Protein 3RZE (pdb70)

CATH classification: 1.20.1070.10 (+1 more: 1.10.530.40)

Solvent-accessible surface area: 23846 Å² total; per-residue (Å²): 208,112,102,62,95,70,10,25,71,45,10,116,73,0,49,33,53,0,99,43,0,26,144,1,8,142,68,62,207,151,1,106,65,32,1,13,40,13,0,15,7,1,0,46,0,4,35,54,7,0,56,45,0,0,48,41,9,25,74,32,86,118,91,76,164,67,78,16,33,157,113,91,5,46,120,4,6,1,16,24,35,2,2,28,7,2,3,4,30,2,0,33,35,1,0,62,4,24,52,28,20,22,115,72,112,124,55,174,86,138,66,79,35,154,97,112,1,46,60,55,37,137,36,16,52,147,97,0,97,82,18,40,114,40,4,98,34,156,134,199,206,132,151,60,40,15,16,0,61,19,50,104,51,63,151,40,35,60,100,23,10,90,93,21,4,56,87,7,9,121,78,0,91,157,44,46,66,82,1,111,154,51,12,155,106,91,16,64,40,7,39,0,0,94,85,22,56,30,37,106,69,142,20,91,124,53,132,141,28,109,14,24,0,1,5,37,33,83,5,87,202,14,121,57,74,112,34,0,49,72,56,0,35,183,38,20,64,100,123,6,95,2,67,4,66,78,102,34,1,49,96,4,5,74,77,40,22,83,46,10,34,134,18,0,65,192,34,96,96,0,94,62,3,26,72,41,1,56,84,22,26,69,4,0,0,9,1,4,10,47,56,62,25,46,118,34,0,10,56,35,62,85,4,9,111,36,3,67,89,111,101,49,94,91,0,9,84,44,2,38,156,21,185,19,58,111,124,51,53,91,29,0,101,66,1,12,42,0,0,108,52,17,55,43,69,32,9,23,144,109,44,218,46,37,94,27,9,97,7,0,15,67,0,9,59,11,4,36,132,3,24,68,36,28,34,80,21,33,127,61,46,32,203,64,87,85,74,68,100,70,144,59,28,44,106,18,32,1,46,3,8,38,1,1,13,66,0,1,98,11,0,27,107,4,45,97,60,0,83,156,19,17,118,63,68,134,157,192

GO terms:
  GO:0004969 histamine receptor activity (F, IDA)
  GO:0005886 plasma membrane (C, IDA)
  GO:0071420 cellular response to histamine (P, IDA)
  GO:0007186 G protein-coupled receptor signaling pathway (P, IDA)
  GO:0005886 plasma membrane (C, EXP)
  GO:0004969 histamine receptor activity (F, TAS)
  GO:0005886 plasma membrane (C, TAS)
  GO:0005515 protein binding (F, IPI)

Secondary structure (P-SEA, 3-state):
ccccaaaaaaaaaaacaaaaaaaaaaaccccccccaaaaaaaaaaaaaaaccaaaaaaaaaacccccccaaaaaaaaaaaaaaaaaaaaaaaaaaaaaaaaaaccccccccccaaaaaaaaaaaaaaaaccccccccccccccccccccccccaaaaaaaaaaacaaaaaaaaaaaaaaaaaacccccaaaaaaacccccccbbbcccbbbbccccccccccccaaaaaaaaaaaacccccccccaaaaaaaaaaaaaaaaaaaaaccccaaaaaaccaaaaaaaaaaaacccccccccccaaaaaaaacaaaaaaaaaaaccccccccaaaaaaaaaaacccccccccaaaaaaaaaaaaaaaaaaaaccaaaaaaaaaccccccccccaaaaaaaaaaaaaaaaaaaaaaaccaaaaaaaaaaaac

Structure (mmCIF, N/CA/C/O backbone):
data_3RZE
#
_entry.id   3RZE
#
_cell.length_a   88.144
_cell.length_b   88.144
_cell.length_c   331.654
_cell.angle_alpha   90.00
_cell.angle_beta   90.00
_cell.angle_gamma   90.00
#
_symmetry.space_group_name_H-M   'I 4 2 2'
#
loop_
_entity.id
_entity.type
_entity.pdbx_description
1 polymer 'Histamine H1 receptor, Lysozyme chimera'
2 non-polymer (3E)-3-(dibenzo[b,e]oxepin-11(6H)-ylidene)-N,N-dimethylpropan-1-amine
3 non-polymer (3Z)-3-(dibenzo[b,e]oxepin-11(6H)-ylidene)-N,N-dimethylpropan-1-amine
4 non-polymer 'PHOSPHATE ION'
5 non-polymer '(2R)-2,3-dihydroxypropyl (9Z)-octadec-9-enoate'
6 water water
#
loop_
_atom_site.group_PDB
_atom_site.id
_atom_site.type_symbol
_atom_site.label_atom_id
_atom_site.label_alt_id
_atom_site.label_comp_id
_atom_site.label_asym_id
_atom_site.label_entity_id
_atom_site.label_seq_id
_atom_site.pdbx_PDB_ins_code
_atom_site.Cartn_x
_atom_site.Cartn_y
_atom_site.Cartn_z
_atom_site.occupancy
_atom_site.B_iso_or_equiv
_atom_site.auth_seq_id
_atom_site.auth_comp_id
_atom_site.auth_asym_id
_atom_site.auth_atom_id
_atom_site.pdbx_PDB_model_num
ATOM 1 N N . MET A 1 9 ? 11.579 13.109 10.857 1.00 164.07 28 MET A N 1
ATOM 2 C CA . MET A 1 9 ? 10.243 12.524 10.957 1.00 166.06 28 MET A CA 1
ATOM 3 C C . MET A 1 9 ? 9.813 12.069 12.377 1.00 169.83 28 MET A C 1
ATOM 4 O O . MET A 1 9 ? 8.675 12.379 12.739 1.00 169.06 28 MET A O 1
ATOM 9 N N . PRO A 1 10 ? 10.637 11.357 13.207 1.00 166.77 29 PRO A N 1
ATOM 10 C CA . PRO A 1 10 ? 10.152 10.982 14.554 1.00 166.12 29 PRO A CA 1
ATOM 11 C C . PRO A 1 10 ? 10.140 12.135 15.573 1.00 166.31 29 PRO A C 1
ATOM 12 O O . PRO A 1 10 ? 9.493 12.012 16.618 1.00 165.51 29 PRO A O 1
ATOM 16 N N . LEU A 1 11 ? 10.838 13.258 15.255 1.00 160.14 30 LEU A N 1
ATOM 17 C CA . LEU A 1 11 ? 10.970 14.469 16.081 1.00 155.69 30 LEU A CA 1
ATOM 18 C C . LEU A 1 11 ? 9.813 15.479 15.910 1.00 158.03 30 LEU A C 1
ATOM 19 O O . LEU A 1 11 ? 9.953 16.653 16.263 1.00 153.82 30 LEU A O 1
ATOM 24 N N . VAL A 1 12 ? 8.668 15.010 15.391 1.00 158.07 31 VAL A N 1
ATOM 25 C CA . VAL A 1 12 ? 7.459 15.813 15.195 1.00 157.79 31 VAL A CA 1
ATOM 26 C C . VAL A 1 12 ? 6.764 15.974 16.560 1.00 160.95 31 VAL A C 1
ATOM 27 O O . VAL A 1 12 ? 6.453 17.099 16.964 1.00 157.64 31 VAL A O 1
ATOM 31 N N . VAL A 1 13 ? 6.555 14.840 17.269 1.00 160.18 32 VAL A N 1
ATOM 32 C CA . VAL A 1 13 ? 5.896 14.762 18.582 1.00 159.49 32 VAL A CA 1
ATOM 33 C C . VAL A 1 13 ? 6.879 14.913 19.769 1.00 160.96 32 VAL A C 1
ATOM 34 O O . VAL A 1 13 ? 6.440 15.210 20.886 1.00 159.30 32 VAL A O 1
ATOM 38 N N . VAL A 1 14 ? 8.200 14.717 19.523 1.00 156.78 33 VAL A N 1
ATOM 39 C CA . VAL A 1 14 ? 9.273 14.844 20.524 1.00 154.03 33 VAL A CA 1
ATOM 40 C C . VAL A 1 14 ? 9.320 16.285 21.055 1.00 153.23 33 VAL A C 1
ATOM 41 O O . VAL A 1 14 ? 9.333 16.486 22.270 1.00 150.88 33 VAL A O 1
ATOM 45 N N . LEU A 1 15 ? 9.287 17.273 20.144 1.00 148.41 34 LEU A N 1
ATOM 46 C CA . LEU A 1 15 ? 9.276 18.695 20.487 1.00 144.95 34 LEU A CA 1
ATOM 47 C C . LEU A 1 15 ? 7.892 19.116 21.004 1.00 148.36 34 LEU A C 1
ATOM 48 O O . LEU A 1 15 ? 7.800 20.068 21.781 1.00 145.59 34 LEU A O 1
ATOM 53 N N . SER A 1 16 ? 6.822 18.403 20.576 1.00 147.44 35 SER A N 1
ATOM 54 C CA . SER A 1 16 ? 5.433 18.657 20.984 1.00 147.53 35 SER A CA 1
ATOM 55 C C . SER A 1 16 ? 5.159 18.241 22.434 1.00 150.49 35 SER A C 1
ATOM 56 O O . SER A 1 16 ? 4.441 18.957 23.130 1.00 149.03 35 SER A O 1
ATOM 59 N N . THR A 1 17 ? 5.722 17.093 22.887 1.00 147.61 36 THR A N 1
ATOM 60 C CA . THR A 1 17 ? 5.580 16.593 24.266 1.00 147.01 36 THR A CA 1
ATOM 61 C C . THR A 1 17 ? 6.299 17.529 25.249 1.00 146.70 36 THR A C 1
ATOM 62 O O . THR A 1 17 ? 5.812 17.745 26.362 1.00 145.38 36 THR A O 1
ATOM 66 N N . ILE A 1 18 ? 7.446 18.103 24.807 1.00 140.81 37 ILE A N 1
ATOM 67 C CA . ILE A 1 18 ? 8.267 19.085 25.526 1.00 136.96 37 ILE A CA 1
ATOM 68 C C . ILE A 1 18 ? 7.414 20.356 25.744 1.00 138.39 37 ILE A C 1
ATOM 69 O O . ILE A 1 18 ? 7.401 20.910 26.842 1.00 136.47 37 ILE A O 1
ATOM 74 N N . CYS A 1 19 ? 6.673 20.773 24.703 1.00 134.88 38 CYS A N 1
ATOM 75 C CA . CYS A 1 19 ? 5.755 21.913 24.710 1.00 133.30 38 CYS A CA 1
ATOM 76 C C . CYS A 1 19 ? 4.576 21.646 25.672 1.00 136.28 38 CYS A C 1
ATOM 77 O O . CYS A 1 19 ? 4.161 22.557 26.395 1.00 134.06 38 CYS A O 1
ATOM 80 N N . LEU A 1 20 ? 4.066 20.391 25.683 1.00 134.43 39 LEU A N 1
ATOM 81 C CA . LEU A 1 20 ? 2.940 19.935 26.509 1.00 135.28 39 LEU A CA 1
ATOM 82 C C . LEU A 1 20 ? 3.207 19.994 28.008 1.00 136.54 39 LEU A C 1
ATOM 83 O O . LEU A 1 20 ? 2.277 20.255 28.775 1.00 136.16 39 LEU A O 1
ATOM 88 N N . VAL A 1 21 ? 4.458 19.730 28.431 1.00 131.22 40 VAL A N 1
ATOM 89 C CA . VAL A 1 21 ? 4.830 19.807 29.847 1.00 129.31 40 VAL A CA 1
ATOM 90 C C . VAL A 1 21 ? 4.985 21.264 30.295 1.00 130.13 40 VAL A C 1
ATOM 91 O O . VAL A 1 21 ? 4.491 21.623 31.361 1.00 128.69 40 VAL A O 1
ATOM 95 N N . THR A 1 22 ? 5.593 22.110 29.437 1.00 125.70 41 THR A N 1
ATOM 96 C CA . THR A 1 22 ? 5.823 23.544 29.661 1.00 123.34 41 THR A CA 1
ATOM 97 C C . THR A 1 22 ? 4.526 24.337 29.883 1.00 127.71 41 THR A C 1
ATOM 98 O O . THR A 1 22 ? 4.534 25.298 30.654 1.00 125.54 41 THR A O 1
ATOM 102 N N . VAL A 1 23 ? 3.425 23.949 29.209 1.00 126.90 42 VAL A N 1
ATOM 103 C CA . VAL A 1 23 ? 2.129 24.629 29.360 1.00 127.69 42 VAL A CA 1
ATOM 104 C C . VAL A 1 23 ? 1.498 24.404 30.751 1.00 132.23 42 VAL A C 1
ATOM 105 O O . VAL A 1 23 ? 0.733 25.246 31.219 1.00 131.90 42 VAL A O 1
ATOM 109 N N . GLY A 1 24 ? 1.847 23.282 31.386 1.00 129.03 43 GLY A N 1
ATOM 110 C CA . GLY A 1 24 ? 1.356 22.892 32.704 1.00 129.15 43 GLY A CA 1
ATOM 111 C C . GLY A 1 24 ? 2.314 23.160 33.849 1.00 130.11 43 GLY A C 1
ATOM 112 O O . GLY A 1 24 ? 1.892 23.677 34.885 1.00 129.43 43 GLY A O 1
ATOM 113 N N . LEU A 1 25 ? 3.607 22.788 33.684 1.00 124.42 44 LEU A N 1
ATOM 114 C CA . LEU A 1 25 ? 4.651 22.971 34.702 1.00 121.38 44 LEU A CA 1
ATOM 115 C C . LEU A 1 25 ? 4.807 24.429 35.102 1.00 122.77 44 LEU A C 1
ATOM 116 O O . LEU A 1 25 ? 4.880 24.712 36.290 1.00 121.11 44 LEU A O 1
ATOM 121 N N . ASN A 1 26 ? 4.807 25.352 34.125 1.00 119.21 45 ASN A N 1
ATOM 122 C CA . ASN A 1 26 ? 4.885 26.792 34.385 1.00 117.69 45 ASN A CA 1
ATOM 123 C C . ASN A 1 26 ? 3.569 27.315 34.965 1.00 122.89 45 ASN A C 1
ATOM 124 O O . ASN A 1 26 ? 3.584 28.266 35.746 1.00 121.82 45 ASN A O 1
ATOM 129 N N . LEU A 1 27 ? 2.438 26.683 34.588 1.00 121.24 46 LEU A N 1
ATOM 130 C CA . LEU A 1 27 ? 1.093 27.017 35.060 1.00 122.38 46 LEU A CA 1
ATOM 131 C C . LEU A 1 27 ? 0.926 26.577 36.529 1.00 126.79 46 LEU A C 1
ATOM 132 O O . LEU A 1 27 ? 0.243 27.255 37.305 1.00 126.84 46 LEU A O 1
ATOM 137 N N . LEU A 1 28 ? 1.582 25.449 36.899 1.00 123.10 47 LEU A N 1
ATOM 138 C CA . LEU A 1 28 ? 1.605 24.848 38.239 1.00 122.93 47 LEU A CA 1
ATOM 139 C C . LEU A 1 28 ? 2.282 25.786 39.247 1.00 125.17 47 LEU A C 1
ATOM 140 O O . LEU A 1 28 ? 1.787 25.929 40.365 1.00 125.48 47 LEU A O 1
ATOM 145 N N . VAL A 1 29 ? 3.405 26.421 38.834 1.00 119.57 48 VAL A N 1
ATOM 146 C CA . VAL A 1 29 ? 4.194 27.386 39.608 1.00 117.07 48 VAL A CA 1
ATOM 147 C C . VAL A 1 29 ? 3.303 28.613 39.873 1.00 120.66 48 VAL A C 1
ATOM 148 O O . VAL A 1 29 ? 3.236 29.085 41.008 1.00 119.73 48 VAL A O 1
ATOM 152 N N . LEU A 1 30 ? 2.594 29.087 38.824 1.00 117.72 49 LEU A N 1
ATOM 153 C CA . LEU A 1 30 ? 1.678 30.229 38.867 1.00 118.03 49 LEU A CA 1
ATOM 154 C C . LEU A 1 30 ? 0.471 29.991 39.781 1.00 124.09 49 LEU A C 1
ATOM 155 O O . LEU A 1 30 ? 0.000 30.935 40.414 1.00 124.00 49 LEU A O 1
ATOM 160 N N . TYR A 1 31 ? -0.011 28.738 39.867 1.00 122.51 50 TYR A N 1
ATOM 161 C CA . TYR A 1 31 ? -1.126 28.370 40.742 1.00 124.70 50 TYR A CA 1
ATOM 162 C C . TYR A 1 31 ? -0.635 28.245 42.191 1.00 126.16 50 TYR A C 1
ATOM 163 O O . TYR A 1 31 ? -1.303 28.731 43.105 1.00 126.16 50 TYR A O 1
ATOM 172 N N . ALA A 1 32 ? 0.543 27.609 42.385 1.00 120.66 51 ALA A N 1
ATOM 173 C CA . ALA A 1 32 ? 1.189 27.371 43.678 1.00 119.28 51 ALA A CA 1
ATOM 174 C C . ALA A 1 32 ? 1.451 28.637 44.509 1.00 122.30 51 ALA A C 1
ATOM 175 O O . ALA A 1 32 ? 1.406 28.562 45.737 1.00 122.20 51 ALA A O 1
ATOM 177 N N . VAL A 1 33 ? 1.726 29.785 43.853 1.00 118.00 52 VAL A N 1
ATOM 178 C CA . VAL A 1 33 ? 1.990 31.066 44.524 1.00 116.83 52 VAL A CA 1
ATOM 179 C C . VAL A 1 33 ? 0.691 31.670 45.068 1.00 123.59 52 VAL A C 1
ATOM 180 O O . VAL A 1 33 ? 0.657 32.093 46.221 1.00 123.09 52 VAL A O 1
ATOM 184 N N . ARG A 1 34 ? -0.371 31.689 44.252 1.00 123.02 53 ARG A N 1
ATOM 185 C CA . ARG A 1 34 ? -1.665 32.251 44.645 1.00 125.78 53 ARG A CA 1
ATOM 186 C C . ARG A 1 34 ? -2.392 31.393 45.679 1.00 132.23 53 ARG A C 1
ATOM 187 O O . ARG A 1 34 ? -3.091 31.950 46.531 1.00 133.23 53 ARG A O 1
ATOM 195 N N . SER A 1 35 ? -2.239 30.048 45.598 1.00 129.52 54 SER A N 1
ATOM 196 C CA . SER A 1 35 ? -2.896 29.077 46.490 1.00 131.31 54 SER A CA 1
ATOM 197 C C . SER A 1 35 ? -2.347 29.014 47.931 1.00 133.76 54 SER A C 1
ATOM 198 O O . SER A 1 35 ? -3.133 28.964 48.885 1.00 134.60 54 SER A O 1
ATOM 201 N N . GLU A 1 36 ? -1.008 29.015 48.080 1.00 127.68 55 GLU A N 1
ATOM 202 C CA . GLU A 1 36 ? -0.325 28.928 49.371 1.00 126.12 55 GLU A CA 1
ATOM 203 C C . GLU A 1 36 ? 0.047 30.296 49.947 1.00 128.31 55 GLU A C 1
ATOM 204 O O . GLU A 1 36 ? 0.583 31.145 49.232 1.00 126.38 55 GLU A O 1
ATOM 210 N N . ARG A 1 37 ? -0.232 30.495 51.248 1.00 125.69 56 ARG A N 1
ATOM 211 C CA . ARG A 1 37 ? 0.117 31.725 51.963 1.00 124.77 56 ARG A CA 1
ATOM 212 C C . ARG A 1 37 ? 1.619 31.721 52.299 1.00 126.21 56 ARG A C 1
ATOM 213 O O . ARG A 1 37 ? 2.230 32.791 52.393 1.00 124.60 56 ARG A O 1
ATOM 221 N N . LYS A 1 38 ? 2.205 30.504 52.459 1.00 122.03 57 LYS A N 1
ATOM 222 C CA . LYS A 1 38 ? 3.620 30.246 52.772 1.00 119.50 57 LYS A CA 1
ATOM 223 C C . LYS A 1 38 ? 4.558 30.550 51.593 1.00 122.05 57 LYS A C 1
ATOM 224 O O . LYS A 1 38 ? 5.772 30.677 51.794 1.00 119.82 57 LYS A O 1
ATOM 230 N N . LEU A 1 39 ? 3.989 30.665 50.369 1.00 119.52 58 LEU A N 1
ATOM 231 C CA . LEU A 1 39 ? 4.712 30.964 49.127 1.00 118.02 58 LEU A CA 1
ATOM 232 C C . LEU A 1 39 ? 4.422 32.392 48.594 1.00 121.34 58 LEU A C 1
ATOM 233 O O . LEU A 1 39 ? 4.705 32.677 47.428 1.00 120.27 58 LEU A O 1
ATOM 238 N N . HIS A 1 40 ? 3.905 33.295 49.473 1.00 118.02 59 HIS A N 1
ATOM 239 C CA . HIS A 1 40 ? 3.601 34.703 49.168 1.00 117.89 59 HIS A CA 1
ATOM 240 C C . HIS A 1 40 ? 4.825 35.615 49.383 1.00 119.14 59 HIS A C 1
ATOM 241 O O . HIS A 1 40 ? 4.665 36.819 49.606 1.00 119.14 59 HIS A O 1
ATOM 248 N N . THR A 1 41 ? 6.043 35.034 49.289 1.00 113.09 60 THR A N 1
ATOM 249 C CA . THR A 1 41 ? 7.341 35.697 49.469 1.00 111.02 60 THR A CA 1
ATOM 250 C C . THR A 1 41 ? 7.591 36.770 48.406 1.00 114.60 60 THR A C 1
ATOM 251 O O . THR A 1 41 ? 7.245 36.584 47.234 1.00 114.25 60 THR A O 1
ATOM 255 N N . VAL A 1 42 ? 8.207 37.889 48.832 1.00 110.46 61 VAL A N 1
ATOM 256 C CA . VAL A 1 42 ? 8.588 39.030 47.988 1.00 109.88 61 VAL A CA 1
ATOM 257 C C . VAL A 1 42 ? 9.587 38.602 46.896 1.00 111.01 61 VAL A C 1
ATOM 258 O O . VAL A 1 42 ? 9.417 38.969 45.732 1.00 111.16 61 VAL A O 1
ATOM 262 N N . GLY A 1 43 ? 10.556 37.770 47.272 1.00 105.05 62 GLY A N 1
ATOM 263 C CA . GLY A 1 43 ? 11.551 37.213 46.362 1.00 103.09 62 GLY A CA 1
ATOM 264 C C . GLY A 1 43 ? 10.974 36.172 45.420 1.00 104.95 62 GLY A C 1
ATOM 265 O O . GLY A 1 43 ? 11.641 35.783 44.459 1.00 103.90 62 GLY A O 1
ATOM 266 N N . ASN A 1 44 ? 9.729 35.707 45.695 1.00 101.10 63 ASN A N 1
ATOM 267 C CA . ASN A 1 44 ? 9.003 34.733 44.873 1.00 100.82 63 ASN A CA 1
ATOM 268 C C . ASN A 1 44 ? 8.174 35.396 43.755 1.00 104.17 63 ASN A C 1
ATOM 269 O O . ASN A 1 44 ? 7.681 34.698 42.866 1.00 104.04 63 ASN A O 1
ATOM 274 N N . LEU A 1 45 ? 8.055 36.744 43.781 1.00 100.16 64 LEU A N 1
ATOM 275 C CA . LEU A 1 45 ? 7.373 37.532 42.746 1.00 100.64 64 LEU A CA 1
ATOM 276 C C . LEU A 1 45 ? 8.242 37.598 41.473 1.00 103.58 64 LEU A C 1
ATOM 277 O O . LEU A 1 45 ? 7.715 37.777 40.373 1.00 104.06 64 LEU A O 1
ATOM 282 N N . TYR A 1 46 ? 9.573 37.446 41.644 1.00 98.23 65 TYR A N 1
ATOM 283 C CA . TYR A 1 46 ? 10.586 37.414 40.591 1.00 97.05 65 TYR A CA 1
ATOM 284 C C . TYR A 1 46 ? 10.587 36.026 39.954 1.00 100.71 65 TYR A C 1
ATOM 285 O O . TYR A 1 46 ? 11.027 35.873 38.815 1.00 100.19 65 TYR A O 1
ATOM 294 N N . ILE A 1 47 ? 10.104 35.016 40.698 1.00 97.83 66 ILE A N 1
ATOM 295 C CA . ILE A 1 47 ? 9.977 33.628 40.239 1.00 97.98 66 ILE A CA 1
ATOM 296 C C . ILE A 1 47 ? 8.665 33.507 39.436 1.00 104.04 66 ILE A C 1
ATOM 297 O O . ILE A 1 47 ? 8.571 32.678 38.527 1.00 103.87 66 ILE A O 1
ATOM 302 N N . VAL A 1 48 ? 7.677 34.377 39.758 1.00 102.19 67 VAL A N 1
ATOM 303 C CA . VAL A 1 48 ? 6.373 34.483 39.092 1.00 103.80 67 VAL A CA 1
ATOM 304 C C . VAL A 1 48 ? 6.575 35.022 37.664 1.00 107.82 67 VAL A C 1
ATOM 305 O O . VAL A 1 48 ? 6.174 34.359 36.707 1.00 108.18 67 VAL A O 1
ATOM 309 N N . SER A 1 49 ? 7.223 36.205 37.532 1.00 103.72 68 SER A N 1
ATOM 310 C CA . SER A 1 49 ? 7.533 36.880 36.263 1.00 103.69 68 SER A CA 1
ATOM 311 C C . SER A 1 49 ? 8.331 35.980 35.304 1.00 107.14 68 SER A C 1
ATOM 312 O O . SER A 1 49 ? 8.097 36.020 34.095 1.00 107.09 68 SER A O 1
ATOM 315 N N . LEU A 1 50 ? 9.251 35.160 35.850 1.00 103.05 69 LEU A N 1
ATOM 316 C CA . LEU A 1 50 ? 10.042 34.207 35.081 1.00 102.55 69 LEU A CA 1
ATOM 317 C C . LEU A 1 50 ? 9.155 33.050 34.592 1.00 108.16 69 LEU A C 1
ATOM 318 O O . LEU A 1 50 ? 9.346 32.579 33.472 1.00 108.48 69 LEU A O 1
ATOM 323 N N . SER A 1 51 ? 8.177 32.611 35.412 1.00 105.34 70 SER A N 1
ATOM 324 C CA . SER A 1 51 ? 7.243 31.551 35.019 1.00 106.41 70 SER A CA 1
ATOM 325 C C . SER A 1 51 ? 6.181 32.044 33.998 1.00 110.62 70 SER A C 1
ATOM 326 O O . SER A 1 51 ? 5.622 31.225 33.261 1.00 111.08 70 SER A O 1
ATOM 329 N N . VAL A 1 52 ? 5.931 33.383 33.948 1.00 106.40 71 VAL A N 1
ATOM 330 C CA . VAL A 1 52 ? 5.015 34.055 33.007 1.00 107.30 71 VAL A CA 1
ATOM 331 C C . VAL A 1 52 ? 5.702 34.044 31.633 1.00 110.37 71 VAL A C 1
ATOM 332 O O . VAL A 1 52 ? 5.146 33.504 30.672 1.00 111.15 71 VAL A O 1
ATOM 336 N N . ALA A 1 53 ? 6.931 34.614 31.563 1.00 104.93 72 ALA A N 1
ATOM 337 C CA . ALA A 1 53 ? 7.760 34.657 30.362 1.00 104.24 72 ALA A CA 1
ATOM 338 C C . ALA A 1 53 ? 7.939 33.246 29.817 1.00 108.42 72 ALA A C 1
ATOM 339 O O . ALA A 1 53 ? 7.799 33.048 28.617 1.00 109.17 72 ALA A O 1
ATOM 341 N N . ASP A 1 54 ? 8.159 32.258 30.702 1.00 104.51 73 ASP A N 1
ATOM 342 C CA . ASP A 1 54 ? 8.307 30.864 30.301 1.00 105.17 73 ASP A CA 1
ATOM 343 C C . ASP A 1 54 ? 6.979 30.161 29.948 1.00 110.77 73 ASP A C 1
ATOM 344 O O . ASP A 1 54 ? 7.011 29.089 29.338 1.00 111.66 73 ASP A O 1
ATOM 349 N N . LEU A 1 55 ? 5.816 30.759 30.298 1.00 107.47 74 LEU A N 1
ATOM 350 C CA . LEU A 1 55 ? 4.525 30.173 29.906 1.00 108.89 74 LEU A CA 1
ATOM 351 C C . LEU A 1 55 ? 4.193 30.635 28.489 1.00 112.73 74 LEU A C 1
ATOM 352 O O . LEU A 1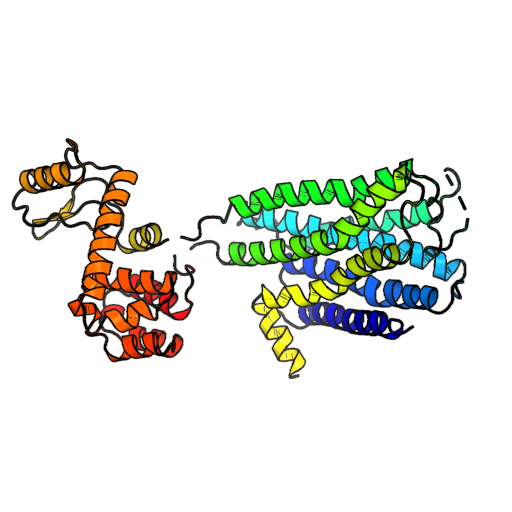 55 ? 3.807 29.801 27.662 1.00 114.24 74 LEU A O 1
ATOM 357 N N . ILE A 1 56 ? 4.374 31.959 28.201 1.00 107.14 75 ILE A N 1
ATOM 358 C CA . ILE A 1 56 ? 4.175 32.547 26.869 1.00 107.07 75 ILE A CA 1
ATOM 359 C C . ILE A 1 56 ? 4.954 31.696 25.853 1.00 110.41 75 ILE A C 1
ATOM 360 O O . ILE A 1 56 ? 4.378 31.286 24.852 1.00 111.40 75 ILE A O 1
ATOM 365 N N . VAL A 1 57 ? 6.208 31.325 26.194 1.00 105.39 76 VAL A N 1
ATOM 366 C CA . VAL A 1 57 ? 7.085 30.465 25.396 1.00 105.39 76 VAL A CA 1
ATOM 367 C C . VAL A 1 57 ? 6.446 29.083 25.142 1.00 112.45 76 VAL A C 1
ATOM 368 O O . VAL A 1 57 ? 6.545 28.572 24.034 1.00 113.22 76 VAL A O 1
ATOM 372 N N . GLY A 1 58 ? 5.764 28.528 26.139 1.00 110.56 77 GLY A N 1
ATOM 373 C CA . GLY A 1 58 ? 5.114 27.227 26.018 1.00 112.88 77 GLY A CA 1
ATOM 374 C C . GLY A 1 58 ? 3.837 27.203 25.197 1.00 120.19 77 GLY A C 1
ATOM 375 O O . GLY A 1 58 ? 3.621 26.271 24.419 1.00 121.57 77 GLY A O 1
ATOM 376 N N . ALA A 1 59 ? 2.968 28.214 25.388 1.00 117.48 78 ALA A N 1
ATOM 377 C CA . ALA A 1 59 ? 1.657 28.321 24.738 1.00 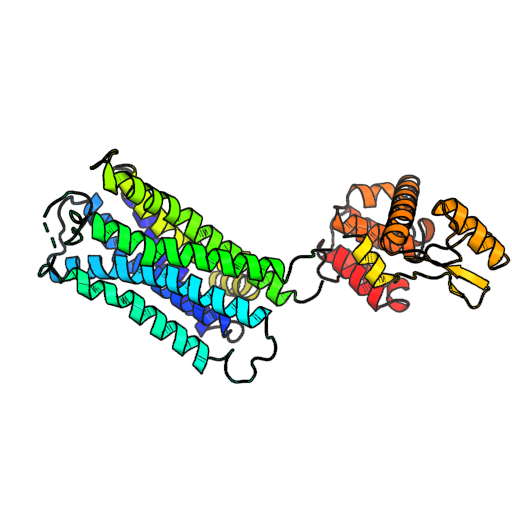119.66 78 ALA A CA 1
ATOM 378 C C . ALA A 1 59 ? 1.630 29.068 23.394 1.00 124.31 78 ALA A C 1
ATOM 379 O O . ALA A 1 59 ? 0.760 28.790 22.562 1.00 126.36 78 ALA A O 1
ATOM 381 N N . VAL A 1 60 ? 2.581 29.970 23.167 1.00 118.71 79 VAL A N 1
ATOM 382 C CA . VAL A 1 60 ? 2.579 30.766 21.939 1.00 118.78 79 VAL A CA 1
ATOM 383 C C . VAL A 1 60 ? 3.780 30.543 21.013 1.00 121.96 79 VAL A C 1
ATOM 384 O O . VAL A 1 60 ? 3.618 30.414 19.800 1.00 122.88 79 VAL A O 1
ATOM 388 N N . VAL A 1 61 ? 4.979 30.514 21.586 1.00 116.89 80 VAL A N 1
ATOM 389 C CA . VAL A 1 61 ? 6.211 30.484 20.805 1.00 116.45 80 VAL A CA 1
ATOM 390 C C . VAL A 1 61 ? 6.407 29.023 20.405 1.00 123.87 80 VAL A C 1
ATOM 391 O O . VAL A 1 61 ? 6.725 28.725 19.253 1.00 124.49 80 VAL A O 1
ATOM 395 N N . MET A 1 62 ? 6.222 28.117 21.359 1.00 122.43 81 MET A N 1
ATOM 396 C CA . MET A 1 62 ? 6.457 26.687 21.116 1.00 124.51 81 MET A CA 1
ATOM 397 C C . MET A 1 62 ? 5.491 26.021 20.114 1.00 133.15 81 MET A C 1
ATOM 398 O O . MET A 1 62 ? 6.010 25.366 19.206 1.00 134.35 81 MET A O 1
ATOM 403 N N . PRO A 1 63 ? 4.126 26.148 20.218 1.00 131.86 82 PRO A N 1
ATOM 404 C CA . PRO A 1 63 ? 3.248 25.479 19.230 1.00 134.57 82 PRO A CA 1
ATOM 405 C C . PRO A 1 63 ? 3.381 26.014 17.803 1.00 138.77 82 PRO A C 1
ATOM 406 O O . PRO A 1 63 ? 3.331 25.226 16.860 1.00 139.92 82 PRO A O 1
ATOM 410 N N . MET A 1 64 ? 3.581 27.343 17.651 1.00 134.08 83 MET A N 1
ATOM 411 C CA . MET A 1 64 ? 3.754 28.024 16.364 1.00 134.36 83 MET A CA 1
ATOM 412 C C . MET A 1 64 ? 5.089 27.665 15.684 1.00 138.49 83 MET A C 1
ATOM 413 O O . MET A 1 64 ? 5.188 27.759 14.460 1.00 139.21 83 MET A O 1
ATOM 418 N N . ASN A 1 65 ? 6.106 27.258 16.466 1.00 134.22 84 ASN A N 1
ATOM 419 C CA . ASN A 1 65 ? 7.401 26.853 15.922 1.00 134.33 84 ASN A CA 1
ATOM 420 C C . ASN A 1 65 ? 7.372 25.398 15.426 1.00 141.11 84 ASN A C 1
ATOM 421 O O . ASN A 1 65 ? 8.189 25.038 14.577 1.00 141.57 84 ASN A O 1
ATOM 426 N N . ILE A 1 66 ? 6.429 24.570 15.944 1.00 139.32 85 ILE A N 1
ATOM 427 C CA . ILE A 1 66 ? 6.243 23.164 15.532 1.00 141.92 85 ILE A CA 1
ATOM 428 C C . ILE A 1 66 ? 5.661 23.125 14.090 1.00 148.35 85 ILE A C 1
ATOM 429 O O . ILE A 1 66 ? 6.077 22.285 13.282 1.00 149.60 85 ILE A O 1
ATOM 434 N N . LEU A 1 67 ? 4.726 24.065 13.777 1.00 145.06 86 LEU A N 1
ATOM 435 C CA . LEU A 1 67 ? 4.065 24.228 12.471 1.00 146.86 86 LEU A CA 1
ATOM 436 C C . LEU A 1 67 ? 5.074 24.445 11.345 1.00 151.42 86 LEU A C 1
ATOM 437 O O . LEU A 1 67 ? 4.905 23.865 10.278 1.00 153.40 86 LEU A O 1
ATOM 442 N N . TYR A 1 68 ? 6.132 25.253 11.599 1.00 146.16 87 TYR A N 1
ATOM 443 C CA . TYR A 1 68 ? 7.226 25.562 10.664 1.00 146.10 87 TYR A CA 1
ATOM 444 C C . TYR A 1 68 ? 8.090 24.342 10.346 1.00 151.60 87 TYR A C 1
ATOM 445 O O . TYR A 1 68 ? 8.821 24.355 9.352 1.00 152.21 87 TYR A O 1
ATOM 454 N N . LEU A 1 69 ? 8.034 23.310 11.205 1.00 148.22 88 LEU A N 1
ATOM 455 C CA . LEU A 1 69 ? 8.767 22.058 11.025 1.00 149.45 88 LEU A CA 1
ATOM 456 C C . LEU A 1 69 ? 7.915 21.033 10.275 1.00 156.36 88 LEU A C 1
ATOM 457 O O . LEU A 1 69 ? 8.461 20.149 9.610 1.00 158.08 88 LEU A O 1
ATOM 462 N N . LEU A 1 70 ? 6.580 21.159 10.386 1.00 153.35 89 LEU A N 1
ATOM 463 C CA . LEU A 1 70 ? 5.612 20.298 9.715 1.00 156.38 89 LEU A CA 1
ATOM 464 C C . LEU A 1 70 ? 5.310 20.866 8.314 1.00 161.66 89 LEU A C 1
ATOM 465 O O . LEU A 1 70 ? 5.369 20.130 7.328 1.00 163.84 89 LEU A O 1
ATOM 470 N N . MET A 1 71 ? 5.022 22.183 8.237 1.00 156.42 90 MET A N 1
ATOM 471 C CA . MET A 1 71 ? 4.709 22.930 7.014 1.00 157.07 90 MET A CA 1
ATOM 472 C C . MET A 1 71 ? 5.760 24.037 6.844 1.00 158.44 90 MET A C 1
ATOM 473 O O . MET A 1 71 ? 5.752 24.998 7.615 1.00 155.53 90 MET A O 1
ATOM 478 N N . SER A 1 72 ? 6.666 23.895 5.847 1.00 156.15 91 SER A N 1
ATOM 479 C CA . SER A 1 72 ? 7.766 24.829 5.541 1.00 154.58 91 SER A CA 1
ATOM 480 C C . SER A 1 72 ? 7.369 26.320 5.521 1.00 158.10 91 SER A C 1
ATOM 481 O O . SER A 1 72 ? 8.127 27.161 6.012 1.00 155.42 91 SER A O 1
ATOM 484 N N . LYS A 1 73 ? 6.186 26.634 4.960 1.00 156.86 92 LYS A N 1
ATOM 485 C CA . LYS A 1 73 ? 5.633 27.991 4.906 1.00 155.94 92 LYS A CA 1
ATOM 486 C C . LYS A 1 73 ? 4.652 28.183 6.061 1.00 160.01 92 LYS A C 1
ATOM 487 O O . LYS A 1 73 ? 4.077 27.210 6.558 1.00 160.39 92 LYS A O 1
ATOM 493 N N . TRP A 1 74 ? 4.462 29.438 6.481 1.00 156.27 93 TRP A N 1
ATOM 494 C CA . TRP A 1 74 ? 3.592 29.802 7.600 1.00 155.97 93 TRP A CA 1
ATOM 495 C C . TRP A 1 74 ? 2.119 29.970 7.269 1.00 161.49 93 TRP A C 1
ATOM 496 O O . TRP A 1 74 ? 1.762 30.767 6.398 1.00 162.07 93 TRP A O 1
ATOM 507 N N . SER A 1 75 ? 1.259 29.254 8.021 1.00 158.31 94 SER A N 1
ATOM 508 C CA . SER A 1 75 ? -0.204 29.307 7.914 1.00 159.91 94 SER A CA 1
ATOM 509 C C . SER A 1 75 ? -0.728 30.475 8.787 1.00 161.83 94 SER A C 1
ATOM 510 O O . SER A 1 75 ? -1.940 30.665 8.938 1.00 162.65 94 SER A O 1
ATOM 513 N N . LEU A 1 76 ? 0.219 31.265 9.331 1.00 155.65 95 LEU A N 1
ATOM 514 C CA . LEU A 1 76 ? 0.022 32.405 10.221 1.00 153.88 95 LEU A CA 1
ATOM 515 C C . LEU A 1 76 ? -0.496 33.745 9.679 1.00 157.23 95 LEU A C 1
ATOM 516 O O . LEU A 1 76 ? -1.496 34.263 10.182 1.00 157.29 95 LEU A O 1
ATOM 521 N N . GLY A 1 77 ? 0.198 34.284 8.673 1.00 152.99 96 GLY A N 1
ATOM 522 C CA . GLY A 1 77 ? -0.083 35.586 8.081 1.00 153.25 96 GLY A CA 1
ATOM 523 C C . GLY A 1 77 ? 0.408 36.759 8.904 1.00 154.81 96 GLY A C 1
ATOM 524 O O . GLY A 1 77 ? 0.696 36.585 10.088 1.00 152.38 96 GLY A O 1
ATOM 525 N N . ARG A 1 78 ? 0.495 37.963 8.294 1.00 152.29 97 ARG A N 1
ATOM 526 C CA . ARG A 1 78 ? 0.967 39.206 8.934 1.00 151.17 97 ARG A CA 1
ATOM 527 C C . ARG A 1 78 ? 0.564 39.447 10.410 1.00 154.91 97 ARG A C 1
ATOM 528 O O . ARG A 1 78 ? 1.474 39.704 11.199 1.00 152.39 97 ARG A O 1
ATOM 536 N N . PRO A 1 79 ? -0.729 39.329 10.841 1.00 153.74 98 PRO A N 1
ATOM 537 C CA . PRO A 1 79 ? -1.045 39.565 12.267 1.00 152.81 98 PRO A CA 1
ATOM 538 C C . PRO A 1 79 ? -0.426 38.554 13.246 1.00 155.31 98 PRO A C 1
ATOM 539 O O . PRO A 1 79 ? 0.242 38.979 14.193 1.00 152.98 98 PRO A O 1
ATOM 543 N N . LEU A 1 80 ? -0.629 37.228 13.011 1.00 153.09 99 LEU A N 1
ATOM 544 C CA . LEU A 1 80 ? -0.094 36.132 13.839 1.00 151.40 99 LEU A CA 1
ATOM 545 C C . LEU A 1 80 ? 1.429 36.045 13.759 1.00 153.15 99 LEU A C 1
ATOM 546 O O . LEU A 1 80 ? 2.073 35.770 14.775 1.00 151.22 99 LEU A O 1
ATOM 551 N N . CYS A 1 81 ? 1.998 36.237 12.546 1.00 149.60 100 CYS A N 1
ATOM 552 C CA . CYS A 1 81 ? 3.437 36.148 12.315 1.00 147.73 100 CYS A CA 1
ATOM 553 C C . CYS A 1 81 ? 4.250 37.294 12.886 1.00 149.82 100 CYS A C 1
ATOM 554 O O . CYS A 1 81 ? 5.343 37.039 13.384 1.00 148.11 100 CYS A O 1
ATOM 557 N N . LEU A 1 82 ? 3.727 38.536 12.858 1.00 146.45 101 LEU A N 1
ATOM 558 C CA . LEU A 1 82 ? 4.430 39.676 13.457 1.00 144.87 101 LEU A CA 1
ATOM 559 C C . LEU A 1 82 ? 4.387 39.608 14.997 1.00 145.75 101 LEU A C 1
ATOM 560 O O . LEU A 1 82 ? 5.336 40.054 15.650 1.00 143.82 101 LEU A O 1
ATOM 565 N N . PHE A 1 83 ? 3.294 39.039 15.569 1.00 141.57 102 PHE A N 1
ATOM 566 C CA . PHE A 1 83 ? 3.118 38.875 17.018 1.00 139.49 102 PHE A CA 1
ATOM 567 C C . PHE A 1 83 ? 3.986 37.748 17.560 1.00 139.67 102 PHE A C 1
ATOM 568 O O . PHE A 1 83 ? 4.488 37.862 18.674 1.00 137.28 102 PHE A O 1
ATOM 576 N N . TRP A 1 84 ? 4.186 36.679 16.763 1.00 135.67 103 TRP A N 1
ATOM 577 C CA . TRP A 1 84 ? 5.062 35.559 17.106 1.00 133.73 103 TRP A CA 1
ATOM 578 C C . TRP A 1 84 ? 6.520 36.040 17.112 1.00 134.84 103 TRP A C 1
ATOM 579 O O . TRP A 1 84 ? 7.313 35.558 17.919 1.00 132.56 103 TRP A O 1
ATOM 590 N N . LEU A 1 85 ? 6.862 36.999 16.221 1.00 131.39 104 LEU A N 1
ATOM 591 C CA . LEU A 1 85 ? 8.190 37.620 16.139 1.00 129.92 104 LEU A CA 1
ATOM 592 C C . LEU A 1 85 ? 8.428 38.481 17.382 1.00 129.64 104 LEU A C 1
ATOM 593 O O . LEU A 1 85 ? 9.571 38.613 17.820 1.00 128.14 104 LEU A O 1
ATOM 598 N N . SER A 1 86 ? 7.347 39.078 17.932 1.00 124.05 105 SER A N 1
ATOM 599 C CA . SER A 1 86 ? 7.396 39.901 19.137 1.00 121.74 105 SER A CA 1
ATOM 600 C C . SER A 1 86 ? 7.485 39.018 20.385 1.00 121.46 105 SER A C 1
ATOM 601 O O . SER A 1 86 ? 8.440 39.159 21.146 1.00 119.70 105 SER A O 1
ATOM 604 N N . MET A 1 87 ? 6.529 38.068 20.556 1.00 116.83 106 MET A N 1
ATOM 605 C CA . MET A 1 87 ? 6.441 37.145 21.698 1.00 115.01 106 MET A CA 1
ATOM 606 C C . MET A 1 87 ? 7.651 36.243 21.923 1.00 115.92 106 MET A C 1
ATOM 607 O O . MET A 1 87 ? 7.839 35.766 23.036 1.00 114.29 106 MET A O 1
ATOM 612 N N . ASP A 1 88 ? 8.478 36.028 20.891 1.00 111.70 107 ASP A N 1
ATOM 613 C CA . ASP A 1 88 ? 9.705 35.243 21.005 1.00 110.09 107 ASP A CA 1
ATOM 614 C C . ASP A 1 88 ? 10.806 36.150 21.569 1.00 111.07 107 ASP A C 1
ATOM 615 O O . ASP A 1 88 ? 11.526 35.744 22.481 1.00 109.62 107 ASP A O 1
ATOM 620 N N . TYR A 1 89 ? 10.907 37.385 21.046 1.00 106.44 108 TYR A N 1
ATOM 621 C CA . TYR A 1 89 ? 11.896 38.369 21.476 1.00 104.79 108 TYR A CA 1
ATOM 622 C C . TYR A 1 89 ? 11.567 39.040 22.815 1.00 106.69 108 TYR A C 1
ATOM 623 O O . TYR A 1 89 ? 12.484 39.290 23.596 1.00 105.11 108 TYR A O 1
ATOM 632 N N . VAL A 1 90 ? 10.275 39.313 23.089 1.00 103.11 109 VAL A N 1
ATOM 633 C CA . VAL A 1 90 ? 9.817 39.938 24.340 1.00 102.22 109 VAL A CA 1
ATOM 634 C C . VAL A 1 90 ? 9.956 38.966 25.537 1.00 102.88 109 VAL A C 1
ATOM 635 O O . VAL A 1 90 ? 10.558 39.348 26.541 1.00 101.49 109 VAL A O 1
ATOM 639 N N . ALA A 1 91 ? 9.432 37.721 25.418 1.00 97.96 110 ALA A N 1
ATOM 640 C CA . ALA A 1 91 ? 9.485 36.698 26.475 1.00 96.02 110 ALA A CA 1
ATOM 641 C C . ALA A 1 91 ? 10.890 36.261 26.852 1.00 96.67 110 ALA A C 1
ATOM 642 O O . ALA A 1 91 ? 11.150 36.063 28.040 1.00 95.39 110 ALA A O 1
ATOM 644 N N . SER A 1 92 ? 11.787 36.092 25.858 1.00 91.55 111 SER A N 1
ATOM 645 C CA . SER A 1 92 ? 13.178 35.702 26.099 1.00 89.65 111 SER A CA 1
ATOM 646 C C . SER A 1 92 ? 13.970 36.818 26.793 1.00 91.64 111 SER A C 1
ATOM 647 O O . SER A 1 92 ? 14.814 36.523 27.636 1.00 91.05 111 SER A O 1
ATOM 650 N N . THR A 1 93 ? 13.665 38.089 26.475 1.00 86.74 112 THR A N 1
ATOM 651 C CA . THR A 1 93 ? 14.284 39.251 27.115 1.00 85.40 112 THR A CA 1
ATOM 652 C C . THR A 1 93 ? 13.738 39.348 28.544 1.00 87.53 112 THR A C 1
ATOM 653 O O . THR A 1 93 ? 14.503 39.604 29.475 1.00 86.57 112 THR A O 1
ATOM 657 N N . ALA A 1 94 ? 12.417 39.096 28.714 1.00 83.38 113 ALA A N 1
ATOM 658 C CA . ALA A 1 94 ? 11.732 39.103 30.012 1.00 82.14 113 ALA A CA 1
ATOM 659 C C . ALA A 1 94 ? 12.326 38.048 30.928 1.00 83.29 113 ALA A C 1
ATOM 660 O O . ALA A 1 94 ? 12.438 38.294 32.124 1.00 81.88 113 ALA A O 1
ATOM 662 N N . SER A 1 95 ? 12.742 36.896 30.359 1.00 79.25 114 SER A N 1
ATOM 663 C CA . SER A 1 95 ? 13.380 35.806 31.086 1.00 78.02 114 SER A CA 1
ATOM 664 C C . SER A 1 95 ? 14.733 36.243 31.642 1.00 80.08 114 SER A C 1
ATOM 665 O O . SER A 1 95 ? 14.927 36.131 32.850 1.00 79.00 114 SER A O 1
ATOM 668 N N . ILE A 1 96 ? 15.630 36.815 30.807 1.00 76.24 115 ILE A N 1
ATOM 669 C CA . ILE A 1 96 ? 16.920 37.317 31.304 1.00 75.54 115 ILE A CA 1
ATOM 670 C C . ILE A 1 96 ? 16.693 38.472 32.281 1.00 79.03 115 ILE A C 1
ATOM 671 O O . ILE A 1 96 ? 17.425 38.590 33.261 1.00 78.20 115 ILE A O 1
ATOM 676 N N . PHE A 1 97 ? 15.655 39.290 32.034 1.00 75.84 116 PHE A N 1
ATOM 677 C CA . PHE A 1 97 ? 15.347 40.417 32.904 1.00 75.83 116 PHE A CA 1
ATOM 678 C C . PHE A 1 97 ? 14.813 40.012 34.277 1.00 77.07 116 PHE A C 1
ATOM 679 O O . PHE A 1 97 ? 15.250 40.594 35.267 1.00 75.94 116 PHE A O 1
ATOM 687 N N . SER A 1 98 ? 13.953 38.959 34.342 1.00 72.33 117 SER A N 1
ATOM 688 C CA . SER A 1 98 ? 13.424 38.386 35.586 1.00 70.78 117 SER A CA 1
ATOM 689 C C . SER A 1 98 ? 14.588 37.837 36.415 1.00 73.21 117 SER A C 1
ATOM 690 O O . SER A 1 98 ? 14.646 38.097 37.617 1.00 72.88 117 SER A O 1
ATOM 693 N N . VAL A 1 99 ? 15.539 37.129 35.759 1.00 68.43 118 VAL A N 1
ATOM 694 C CA . VAL A 1 99 ? 16.739 36.575 36.396 1.00 67.10 118 VAL A CA 1
ATOM 695 C C . VAL A 1 99 ? 17.644 37.705 36.939 1.00 70.09 118 VAL A C 1
ATOM 696 O O . VAL A 1 99 ? 17.983 37.681 38.123 1.00 68.88 118 VAL A O 1
ATOM 700 N N . PHE A 1 100 ? 17.956 38.719 36.106 1.00 66.84 119 PHE A N 1
ATOM 701 C CA . PHE A 1 100 ? 18.772 39.875 36.495 1.00 67.06 119 PHE A CA 1
ATOM 702 C C . PHE A 1 100 ? 18.120 40.724 37.576 1.00 72.87 119 PHE A C 1
ATOM 703 O O . PHE A 1 100 ? 18.832 41.271 38.416 1.00 72.69 119 PHE A O 1
ATOM 711 N N . ILE A 1 101 ? 16.780 40.849 37.550 1.00 71.02 120 ILE A N 1
ATOM 712 C CA . ILE A 1 101 ? 16.051 41.608 38.564 1.00 71.92 120 ILE A CA 1
ATOM 713 C C . ILE A 1 101 ? 15.955 40.823 39.900 1.00 75.75 120 ILE A C 1
ATOM 714 O O . ILE A 1 101 ? 15.973 41.440 40.974 1.00 75.44 120 ILE A O 1
ATOM 719 N N . LEU A 1 102 ? 15.927 39.458 39.818 1.00 71.91 121 LEU A N 1
ATOM 720 C CA . LEU A 1 102 ? 15.911 38.537 40.970 1.00 70.92 121 LEU A CA 1
ATOM 721 C C . LEU A 1 102 ? 17.270 38.566 41.677 1.00 75.18 121 LEU A C 1
ATOM 722 O O . LEU A 1 102 ? 17.299 38.650 42.901 1.00 74.61 121 LEU A O 1
ATOM 727 N N . CYS A 1 103 ? 18.385 38.495 40.909 1.00 72.34 122 CYS A N 1
ATOM 728 C CA . CYS A 1 103 ? 19.751 38.533 41.437 1.00 72.15 122 CYS A CA 1
ATOM 729 C C . CYS A 1 103 ? 20.059 39.848 42.133 1.00 78.17 122 CYS A C 1
ATOM 730 O O . CYS A 1 103 ? 20.733 39.821 43.164 1.00 78.11 122 CYS A O 1
ATOM 733 N N . ILE A 1 104 ? 19.578 40.993 41.588 1.00 76.13 123 ILE A N 1
ATOM 734 C CA . ILE A 1 104 ? 19.794 42.312 42.208 1.00 77.19 123 ILE A CA 1
ATOM 735 C C . ILE A 1 104 ? 19.127 42.372 43.608 1.00 81.58 123 ILE A C 1
ATOM 736 O O . ILE A 1 104 ? 19.724 42.909 44.551 1.00 81.20 123 ILE A O 1
ATOM 741 N N . ASP A 1 105 ? 17.931 41.747 43.746 1.00 78.52 124 ASP A N 1
ATOM 742 C CA . ASP A 1 105 ? 17.202 41.654 45.010 1.00 78.65 124 ASP A CA 1
ATOM 743 C C . ASP A 1 105 ? 17.995 40.805 45.998 1.00 82.65 124 ASP A C 1
ATOM 744 O O . ASP A 1 105 ? 18.386 41.318 47.041 1.00 83.36 124 ASP A O 1
ATOM 749 N N . ARG A 1 106 ? 18.256 39.542 45.681 1.00 78.20 125 ARG A N 1
ATOM 750 C CA . ARG A 1 106 ? 19.008 38.674 46.590 1.00 77.73 125 ARG A CA 1
ATOM 751 C C . ARG A 1 106 ? 20.291 39.327 47.122 1.00 84.03 125 ARG A C 1
ATOM 752 O O . ARG A 1 106 ? 20.717 39.060 48.246 1.00 84.11 125 ARG A O 1
ATOM 760 N N . TYR A 1 107 ? 20.895 40.178 46.300 1.00 82.49 126 TYR A N 1
ATOM 761 C CA . TYR A 1 107 ? 22.144 40.853 46.608 1.00 84.01 126 TYR A CA 1
ATOM 762 C C . TYR A 1 107 ? 21.924 41.899 47.694 1.00 89.96 126 TYR A C 1
ATOM 763 O O . TYR A 1 107 ? 22.657 41.920 48.678 1.00 89.73 126 TYR A O 1
ATOM 772 N N . ARG A 1 108 ? 20.906 42.761 47.518 1.00 88.66 127 ARG A N 1
ATOM 773 C CA . ARG A 1 108 ? 20.557 43.783 48.507 1.00 90.29 127 ARG A CA 1
ATOM 774 C C . ARG A 1 108 ? 19.906 43.157 49.751 1.00 93.47 127 ARG A C 1
ATOM 775 O O . ARG A 1 108 ? 20.037 43.707 50.846 1.00 93.83 127 ARG A O 1
ATOM 783 N N . SER A 1 109 ? 19.251 41.984 49.580 1.00 88.73 128 SER A N 1
ATOM 784 C CA . SER A 1 109 ? 18.614 41.200 50.643 1.00 88.00 128 SER A CA 1
ATOM 785 C C . SER A 1 109 ? 19.705 40.622 51.550 1.00 92.02 128 SER A C 1
ATOM 786 O O . SER A 1 109 ? 19.532 40.555 52.769 1.00 92.06 128 SER A O 1
ATOM 789 N N . VAL A 1 110 ? 20.829 40.215 50.941 1.00 88.04 129 VAL A N 1
ATOM 790 C CA . VAL A 1 110 ? 21.997 39.666 51.622 1.00 87.39 129 VAL A CA 1
ATOM 791 C C . VAL A 1 110 ? 22.732 40.803 52.371 1.00 93.59 129 VAL A C 1
ATOM 792 O O . VAL A 1 110 ? 23.023 40.653 53.561 1.00 93.48 129 VAL A O 1
ATOM 796 N N . GLN A 1 111 ? 22.968 41.949 51.685 1.00 91.66 130 GLN A N 1
ATOM 797 C CA . GLN A 1 111 ? 23.679 43.124 52.211 1.00 93.16 130 GLN A CA 1
ATOM 798 C C . GLN A 1 111 ? 22.984 43.845 53.370 1.00 97.35 130 GLN A C 1
ATOM 799 O O . GLN A 1 111 ? 23.614 44.082 54.403 1.00 96.60 130 GLN A O 1
ATOM 805 N N . GLN A 1 112 ? 21.702 44.200 53.197 1.00 94.83 131 GLN A N 1
ATOM 806 C CA . GLN A 1 112 ? 20.936 44.898 54.225 1.00 96.11 131 GLN A CA 1
ATOM 807 C C . GLN A 1 112 ? 19.707 44.083 54.694 1.00 98.75 131 GLN A C 1
ATOM 808 O O . GLN A 1 112 ? 18.646 44.145 54.064 1.00 97.96 131 GLN A O 1
ATOM 814 N N . PRO A 1 113 ? 19.824 43.325 55.813 1.00 94.66 132 PRO A N 1
ATOM 815 C CA . PRO A 1 113 ? 18.660 42.556 56.297 1.00 93.79 132 PRO A CA 1
ATOM 816 C C . PRO A 1 113 ? 17.514 43.488 56.712 1.00 99.18 132 PRO A C 1
ATOM 817 O O . PRO A 1 113 ? 16.350 43.157 56.480 1.00 98.82 132 PRO A O 1
ATOM 821 N N . LEU A 1 114 ? 17.846 44.654 57.316 1.00 97.17 133 LEU A N 1
ATOM 822 C CA . LEU A 1 114 ? 16.877 45.661 57.759 1.00 98.70 133 LEU A CA 1
ATOM 823 C C . LEU A 1 114 ? 16.529 46.665 56.643 1.00 106.87 133 LEU A C 1
ATOM 824 O O . LEU A 1 114 ? 17.016 47.804 56.623 1.00 108.36 133 LEU A O 1
ATOM 829 N N . ARG A 1 115 ? 15.671 46.216 55.711 1.00 104.60 134 ARG A N 1
ATOM 830 C CA . ARG A 1 115 ? 15.177 47.023 54.595 1.00 106.12 134 ARG A CA 1
ATOM 831 C C . ARG A 1 115 ? 13.689 47.309 54.865 1.00 113.06 134 ARG A C 1
ATOM 832 O O . ARG A 1 115 ? 12.887 47.429 53.933 1.00 112.38 134 ARG A O 1
ATOM 840 N N . TYR A 1 116 ? 13.346 47.464 56.172 1.00 112.69 135 TYR A N 1
ATOM 841 C CA . TYR A 1 116 ? 12.026 47.796 56.728 1.00 115.07 135 TYR A CA 1
ATOM 842 C C . TYR A 1 116 ? 11.625 49.215 56.284 1.00 124.32 135 TYR A C 1
ATOM 843 O O . TYR A 1 116 ? 10.612 49.750 56.741 1.00 125.79 135 TYR A O 1
ATOM 852 N N . LEU A 1 117 ? 12.452 49.817 55.403 1.00 123.95 136 LEU A N 1
ATOM 853 C CA . LEU A 1 117 ? 12.289 51.132 54.788 1.00 127.75 136 LEU A CA 1
ATOM 854 C C . LEU A 1 117 ? 11.417 51.026 53.507 1.00 134.88 136 LEU A C 1
ATOM 855 O O . LEU A 1 117 ? 11.444 51.928 52.657 1.00 135.98 136 LEU A O 1
ATOM 860 N N . LYS A 1 118 ? 10.681 49.931 53.349 1.00 132.47 137 LYS A N 1
ATOM 861 C CA . LYS A 1 118 ? 9.808 49.771 52.182 1.00 133.57 137 LYS A CA 1
ATOM 862 C C . LYS A 1 118 ? 10.466 49.290 50.883 1.00 137.15 137 LYS A C 1
ATOM 863 O O . LYS A 1 118 ? 9.985 49.575 49.786 1.00 137.02 137 LYS A O 1
ATOM 869 N N . TYR A 1 119 ? 11.562 48.554 51.024 1.00 133.22 138 TYR A N 1
ATOM 870 C CA . TYR A 1 119 ? 12.276 47.925 49.909 1.00 132.07 138 TYR A CA 1
ATOM 871 C C . TYR A 1 119 ? 12.108 46.431 49.601 1.00 134.39 138 TYR A C 1
ATOM 872 O O . TYR A 1 119 ? 12.238 46.032 48.441 1.00 133.32 138 TYR A O 1
ATOM 881 N N . ARG A 1 120 ? 11.865 45.653 50.656 1.00 130.59 139 ARG A N 1
ATOM 882 C CA . ARG A 1 120 ? 11.535 44.237 50.570 1.00 128.96 139 ARG A CA 1
ATOM 883 C C . ARG A 1 120 ? 10.039 44.127 50.823 1.00 133.15 139 ARG A C 1
ATOM 884 O O . ARG A 1 120 ? 9.589 43.769 51.911 1.00 133.04 139 ARG A O 1
ATOM 892 N N . THR A 1 121 ? 9.285 44.460 49.786 1.00 129.59 140 THR A N 1
ATOM 893 C CA . THR A 1 121 ? 7.835 44.672 49.836 1.00 130.67 140 THR A CA 1
ATOM 894 C C . THR A 1 121 ? 7.281 44.686 48.393 1.00 133.27 140 THR A C 1
ATOM 895 O O . THR A 1 121 ? 8.048 44.871 47.443 1.00 131.88 140 THR A O 1
ATOM 899 N N . LYS A 1 122 ? 5.954 44.479 48.244 1.00 130.14 141 LYS A N 1
ATOM 900 C CA . LYS A 1 122 ? 5.231 44.464 46.965 1.00 130.10 141 LYS A CA 1
ATOM 901 C C . LYS A 1 122 ? 5.411 45.772 46.191 1.00 133.49 141 LYS A C 1
ATOM 902 O O . LYS A 1 122 ? 5.626 45.728 44.983 1.00 132.29 141 LYS A O 1
ATOM 908 N N . THR A 1 123 ? 5.357 46.929 46.895 1.00 130.64 142 THR A N 1
ATOM 909 C CA . THR A 1 123 ? 5.516 48.270 46.311 1.00 131.48 142 THR A CA 1
ATOM 910 C C . THR A 1 123 ? 6.871 48.519 45.622 1.00 131.62 142 THR A C 1
ATOM 911 O O . THR A 1 123 ? 6.959 49.393 44.756 1.00 132.28 142 THR A O 1
ATOM 915 N N . ARG A 1 124 ? 7.909 47.738 45.988 1.00 123.94 143 ARG A N 1
ATOM 916 C CA . ARG A 1 124 ? 9.246 47.827 45.399 1.00 121.51 143 ARG A CA 1
ATOM 917 C C . ARG A 1 124 ? 9.538 46.634 44.472 1.00 121.43 143 ARG A C 1
ATOM 918 O O . ARG A 1 124 ? 10.321 46.775 43.527 1.00 120.26 143 ARG A O 1
ATOM 926 N N . ALA A 1 125 ? 8.903 45.469 44.737 1.00 115.78 144 ALA A N 1
ATOM 927 C CA . ALA A 1 125 ? 9.056 44.261 43.926 1.00 113.36 144 ALA A CA 1
ATOM 928 C C . ALA A 1 125 ? 8.246 44.395 42.634 1.00 117.69 144 ALA A C 1
ATOM 929 O O . ALA A 1 125 ? 8.818 44.246 41.554 1.00 117.22 144 ALA A O 1
ATOM 931 N N . SER A 1 126 ? 6.930 44.728 42.743 1.00 114.73 145 SER A N 1
ATOM 932 C CA . SER A 1 126 ? 6.022 44.913 41.598 1.00 114.94 145 SER A CA 1
ATOM 933 C C . SER A 1 126 ? 6.357 46.148 40.742 1.00 118.53 145 SER A C 1
ATOM 934 O O . SER A 1 126 ? 5.937 46.213 39.589 1.00 118.65 145 SER A O 1
ATOM 937 N N . ALA A 1 127 ? 7.131 47.105 41.294 1.00 114.62 146 ALA A N 1
ATOM 938 C CA . ALA A 1 127 ? 7.590 48.296 40.580 1.00 115.31 146 ALA A CA 1
ATOM 939 C C . ALA A 1 127 ? 8.745 47.920 39.656 1.00 116.64 146 ALA A C 1
ATOM 940 O O . ALA A 1 127 ? 8.859 48.488 38.571 1.00 116.98 146 ALA A O 1
ATOM 942 N N . THR A 1 128 ? 9.600 46.964 40.090 1.00 110.63 147 THR A N 1
ATOM 943 C CA . THR A 1 128 ? 10.745 46.471 39.316 1.00 108.71 147 THR A CA 1
ATOM 944 C C . THR A 1 128 ? 10.401 45.292 38.395 1.00 110.87 147 THR A C 1
ATOM 945 O O . THR A 1 128 ? 11.167 45.011 37.477 1.00 109.79 147 THR A O 1
ATOM 949 N N . ILE A 1 129 ? 9.246 44.660 38.592 1.00 107.42 148 ILE A N 1
ATOM 950 C CA . ILE A 1 129 ? 8.811 43.565 37.717 1.00 106.72 148 ILE A CA 1
ATOM 951 C C . ILE A 1 129 ? 7.886 44.044 36.590 1.00 111.70 148 ILE A C 1
ATOM 952 O O . ILE A 1 129 ? 7.540 43.283 35.686 1.00 111.27 148 ILE A O 1
ATOM 957 N N . LEU A 1 130 ? 7.497 45.311 36.665 1.00 109.67 149 LEU A N 1
ATOM 958 C CA . LEU A 1 130 ? 6.611 45.966 35.701 1.00 111.21 149 LEU A CA 1
ATOM 959 C C . LEU A 1 130 ? 7.536 46.755 34.767 1.00 115.09 149 LEU A C 1
ATOM 960 O O . LEU A 1 130 ? 7.392 46.663 33.548 1.00 115.29 149 LEU A O 1
ATOM 965 N N . GLY A 1 131 ? 8.516 47.455 35.358 1.00 110.97 150 GLY A N 1
ATOM 966 C CA . GLY A 1 131 ? 9.538 48.227 34.658 1.00 110.88 150 GLY A CA 1
ATOM 967 C C . GLY A 1 131 ? 10.463 47.366 33.817 1.00 112.18 150 GLY A C 1
ATOM 968 O O . GLY A 1 131 ? 10.995 47.839 32.806 1.00 112.82 150 GLY A O 1
ATOM 969 N N . ALA A 1 132 ? 10.652 46.087 34.224 1.00 105.48 151 ALA A N 1
ATOM 970 C CA . ALA A 1 132 ? 11.458 45.103 33.497 1.00 103.24 151 ALA A CA 1
ATOM 971 C C . ALA A 1 132 ? 10.739 44.688 32.210 1.00 105.90 151 ALA A C 1
ATOM 972 O O . ALA A 1 132 ? 11.401 44.499 31.190 1.00 105.40 151 ALA A O 1
ATOM 974 N N . TRP A 1 133 ? 9.391 44.587 32.244 1.00 101.81 152 TRP A N 1
ATOM 975 C CA . TRP A 1 133 ? 8.589 44.250 31.066 1.00 102.00 152 TRP A CA 1
ATOM 976 C C . TRP A 1 133 ? 8.470 45.419 30.075 1.00 108.41 152 TRP A C 1
ATOM 977 O O . TRP A 1 133 ? 8.071 45.205 28.927 1.00 108.29 152 TRP A O 1
ATOM 988 N N . PHE A 1 134 ? 8.835 46.645 30.513 1.00 106.92 153 PHE A N 1
ATOM 989 C CA . PHE A 1 134 ? 8.849 47.853 29.685 1.00 109.18 153 PHE A CA 1
ATOM 990 C C . PHE A 1 134 ? 10.073 47.809 28.766 1.00 112.72 153 PHE A C 1
ATOM 991 O O . PHE A 1 134 ? 9.957 48.146 27.590 1.00 113.05 153 PHE A O 1
ATOM 999 N N . LEU A 1 135 ? 11.232 47.375 29.295 1.00 108.36 154 LEU A N 1
ATOM 1000 C CA . LEU A 1 135 ? 12.462 47.240 28.516 1.00 108.00 154 LEU A CA 1
ATOM 1001 C C . LEU A 1 135 ? 12.425 46.019 27.573 1.00 110.53 154 LEU A C 1
ATOM 1002 O O . LEU A 1 135 ? 13.187 45.965 26.603 1.00 109.76 154 LEU A O 1
ATOM 1007 N N . SER A 1 136 ? 11.531 45.054 27.861 1.00 106.58 155 SER A N 1
ATOM 1008 C CA . SER A 1 136 ? 11.331 43.835 27.081 1.00 105.99 155 SER A CA 1
ATOM 1009 C C . SER A 1 136 ? 10.333 44.046 25.948 1.00 112.25 155 SER A C 1
ATOM 1010 O O . SER A 1 136 ? 10.560 43.545 24.845 1.00 111.92 155 SER A O 1
ATOM 1013 N N . PHE A 1 137 ? 9.231 44.784 26.212 1.00 110.79 156 PHE A N 1
ATOM 1014 C CA . PHE A 1 137 ? 8.206 45.078 25.208 1.00 112.53 156 PHE A CA 1
ATOM 1015 C C . PHE A 1 137 ? 8.652 46.087 24.149 1.00 118.29 156 PHE A C 1
ATOM 1016 O O . PHE A 1 137 ? 7.935 46.289 23.166 1.00 119.28 156 PHE A O 1
ATOM 1024 N N . LEU A 1 138 ? 9.851 46.688 24.324 1.00 115.14 157 LEU A N 1
ATOM 1025 C CA . LEU A 1 138 ? 10.451 47.622 23.371 1.00 116.76 157 LEU A CA 1
ATOM 1026 C C . LEU A 1 138 ? 10.821 46.903 22.068 1.00 121.81 157 LEU A C 1
ATOM 1027 O O . LEU A 1 138 ? 11.051 47.562 21.056 1.00 122.92 157 LEU A O 1
ATOM 1032 N N . TRP A 1 139 ? 10.855 45.550 22.097 1.00 117.56 158 TRP A N 1
ATOM 1033 C CA . TRP A 1 139 ? 11.157 44.678 20.960 1.00 117.28 158 TRP A CA 1
ATOM 1034 C C . TRP A 1 139 ? 10.111 44.745 19.856 1.00 122.78 158 TRP A C 1
ATOM 1035 O O . TRP A 1 139 ? 10.450 44.514 18.697 1.00 122.85 158 TRP A O 1
ATOM 1046 N N . VAL A 1 140 ? 8.851 45.074 20.214 1.00 120.31 159 VAL A N 1
ATOM 1047 C CA . VAL A 1 140 ? 7.717 45.209 19.287 1.00 121.87 159 VAL A CA 1
ATOM 1048 C C . VAL A 1 140 ? 7.949 46.401 18.312 1.00 127.57 159 VAL A C 1
ATOM 1049 O O . VAL A 1 140 ? 7.488 46.350 17.165 1.00 128.38 159 VAL A O 1
ATOM 1053 N N . ILE A 1 141 ? 8.718 47.430 18.755 1.00 124.24 160 ILE A N 1
ATOM 1054 C CA . ILE A 1 141 ? 9.091 48.598 17.947 1.00 125.91 160 ILE A CA 1
ATOM 1055 C C . ILE A 1 141 ? 9.971 48.183 16.730 1.00 131.14 160 ILE A C 1
ATOM 1056 O O . ILE A 1 141 ? 9.441 48.261 15.619 1.00 132.22 160 ILE A O 1
ATOM 1061 N N . PRO A 1 142 ? 11.223 47.640 16.867 1.00 127.05 161 PRO A N 1
ATOM 1062 C CA . PRO A 1 142 ? 11.978 47.225 15.665 1.00 127.46 161 PRO A CA 1
ATOM 1063 C C . PRO A 1 142 ? 11.392 46.045 14.867 1.00 132.24 161 PRO A C 1
ATOM 1064 O O . PRO A 1 142 ? 11.943 45.692 13.823 1.00 132.49 161 PRO A O 1
ATOM 1068 N N . ILE A 1 143 ? 10.265 45.459 15.329 1.00 129.04 162 ILE A N 1
ATOM 1069 C CA . ILE A 1 143 ? 9.563 44.381 14.623 1.00 129.47 162 ILE A CA 1
ATOM 1070 C C . ILE A 1 143 ? 8.765 44.980 13.442 1.00 137.60 162 ILE A C 1
ATOM 1071 O O . ILE A 1 143 ? 8.681 44.357 12.377 1.00 138.15 162 ILE A O 1
ATOM 1076 N N . LEU A 1 144 ? 8.238 46.214 13.619 1.00 136.59 163 LEU A N 1
ATOM 1077 C CA . LEU A 1 144 ? 7.487 46.961 12.596 1.00 139.08 163 LEU A CA 1
ATOM 1078 C C . LEU A 1 144 ? 8.312 48.088 11.907 1.00 145.09 163 LEU A C 1
ATOM 1079 O O . LEU A 1 144 ? 7.794 48.782 11.029 1.00 146.46 163 LEU A O 1
ATOM 1084 N N . GLY A 1 145 ? 9.580 48.229 12.302 1.00 141.62 164 GLY A N 1
ATOM 1085 C CA . GLY A 1 145 ? 10.493 49.252 11.802 1.00 143.26 164 GLY A CA 1
ATOM 1086 C C . GLY A 1 145 ? 11.399 48.851 10.653 1.00 148.73 164 GLY A C 1
ATOM 1087 O O . GLY A 1 145 ? 12.503 48.338 10.867 1.00 146.89 164 GLY A O 1
ATOM 1088 N N . TRP A 1 146 ? 10.945 49.129 9.424 1.00 148.50 165 TRP A N 1
ATOM 1089 C CA . TRP A 1 146 ? 11.684 48.892 8.180 1.00 149.77 165 TRP A CA 1
ATOM 1090 C C . TRP A 1 146 ? 12.194 50.229 7.610 1.00 156.18 165 TRP A C 1
ATOM 1091 O O . TRP A 1 146 ? 12.963 50.228 6.645 1.00 157.12 165 TRP A O 1
ATOM 1102 N N . ASN A 1 147 ? 11.776 51.363 8.232 1.00 153.34 166 ASN A N 1
ATOM 1103 C CA . ASN A 1 147 ? 12.126 52.745 7.872 1.00 155.46 166 ASN A CA 1
ATOM 1104 C C . ASN A 1 147 ? 13.636 53.013 7.860 1.00 160.34 166 ASN A C 1
ATOM 1105 O O . ASN A 1 147 ? 14.103 53.805 7.040 1.00 162.19 166 ASN A O 1
ATOM 1110 N N . HIS A 1 148 ? 14.390 52.351 8.765 1.00 155.26 167 HIS A N 1
ATOM 1111 C CA . HIS A 1 148 ? 15.844 52.479 8.933 1.00 155.28 167 HIS A CA 1
ATOM 1112 C C . HIS A 1 148 ? 16.671 51.866 7.772 1.00 159.43 167 HIS A C 1
ATOM 1113 O O . HIS A 1 148 ? 16.103 51.266 6.854 1.00 158.92 167 HIS A O 1
ATOM 1120 N N . ARG A 1 156 ? 13.576 37.288 2.100 1.00 149.40 175 ARG A N 1
ATOM 1121 C CA . ARG A 1 156 ? 12.989 36.127 2.768 1.00 148.48 175 ARG A CA 1
ATOM 1122 C C . ARG A 1 156 ? 13.968 34.939 2.842 1.00 153.08 175 ARG A C 1
ATOM 1123 O O . ARG A 1 156 ? 14.761 34.740 1.917 1.00 153.63 175 ARG A O 1
ATOM 1131 N N . ARG A 1 157 ? 13.909 34.157 3.950 1.00 149.07 176 ARG A N 1
ATOM 1132 C CA . ARG A 1 157 ? 14.748 32.969 4.191 1.00 149.25 176 ARG A CA 1
ATOM 1133 C C . ARG A 1 157 ? 13.970 31.739 4.728 1.00 154.17 176 ARG A C 1
ATOM 1134 O O . ARG A 1 157 ? 12.736 31.773 4.778 1.00 153.67 176 ARG A O 1
ATOM 1142 N N . GLU A 1 158 ? 14.688 30.647 5.088 1.00 151.83 177 GLU A N 1
ATOM 1143 C CA . GLU A 1 158 ? 14.080 29.395 5.557 1.00 152.33 177 GLU A CA 1
ATOM 1144 C C . GLU A 1 158 ? 14.283 29.038 7.052 1.00 155.92 177 GLU A C 1
ATOM 1145 O O . GLU A 1 158 ? 14.007 27.899 7.448 1.00 156.09 177 GLU A O 1
ATOM 1151 N N . ASP A 1 159 ? 14.727 30.005 7.884 1.00 151.82 178 ASP A N 1
ATOM 1152 C CA . ASP A 1 159 ? 14.932 29.766 9.320 1.00 150.45 178 ASP A CA 1
ATOM 1153 C C . ASP A 1 159 ? 13.659 29.922 10.166 1.00 153.43 178 ASP A C 1
ATOM 1154 O O . ASP A 1 159 ? 13.320 29.001 10.915 1.00 152.87 178 ASP A O 1
ATOM 1159 N N . LYS A 1 160 ? 12.950 31.070 10.033 1.00 149.39 179 LYS A N 1
ATOM 1160 C CA . LYS A 1 160 ? 11.704 31.363 10.761 1.00 148.13 179 LYS A CA 1
ATOM 1161 C C . LYS A 1 160 ? 10.736 32.298 9.980 1.00 151.79 179 LYS A C 1
ATOM 1162 O O . LYS A 1 160 ? 10.696 32.234 8.748 1.00 152.95 179 LYS A O 1
ATOM 1168 N N . CYS A 1 161 ? 9.942 33.130 10.698 1.00 146.35 180 CYS A N 1
ATOM 1169 C CA . CYS A 1 161 ? 8.991 34.103 10.151 1.00 146.22 180 CYS A CA 1
ATOM 1170 C C . CYS A 1 161 ? 9.719 35.255 9.448 1.00 148.76 180 CYS A C 1
ATOM 1171 O O . CYS A 1 161 ? 9.126 35.925 8.597 1.00 149.73 180 CYS A O 1
ATOM 1174 N N . GLU A 1 162 ? 11.015 35.450 9.795 1.00 142.79 181 GLU A N 1
ATOM 1175 C CA . GLU A 1 162 ? 11.956 36.476 9.331 1.00 142.07 181 GLU A CA 1
ATOM 1176 C C . GLU A 1 162 ? 11.850 37.741 10.161 1.00 142.17 181 GLU A C 1
ATOM 1177 O O . GLU A 1 162 ? 10.808 38.402 10.192 1.00 141.35 181 GLU A O 1
ATOM 1183 N N . THR A 1 163 ? 12.946 38.096 10.827 1.00 136.72 182 THR A N 1
ATOM 1184 C CA . THR A 1 163 ? 12.952 39.183 11.810 1.00 135.03 182 THR A CA 1
ATOM 1185 C C . THR A 1 163 ? 13.044 40.613 11.260 1.00 138.00 182 THR A C 1
ATOM 1186 O O . THR A 1 163 ? 13.295 41.550 12.019 1.00 137.48 182 THR A O 1
ATOM 1190 N N . ASP A 1 164 ? 12.838 40.788 9.959 1.00 134.27 183 ASP A N 1
ATOM 1191 C CA . ASP A 1 164 ? 12.827 42.143 9.359 1.00 134.75 183 ASP A CA 1
ATOM 1192 C C . ASP A 1 164 ? 14.256 42.758 9.247 1.00 137.58 183 ASP A C 1
ATOM 1193 O O . ASP A 1 164 ? 14.500 43.594 8.378 1.00 138.45 183 ASP A O 1
ATOM 1198 N N . PHE A 1 165 ? 15.191 42.331 10.119 1.00 132.22 184 PHE A N 1
ATOM 1199 C CA . PHE A 1 165 ? 16.584 42.786 10.154 1.00 132.10 184 PHE A CA 1
ATOM 1200 C C . PHE A 1 165 ? 17.642 41.671 10.142 1.00 134.48 184 PHE A C 1
ATOM 1201 O O . PHE A 1 165 ? 18.821 41.930 10.395 1.00 134.10 184 PHE A O 1
ATOM 1209 N N . TYR A 1 166 ? 17.212 40.433 9.799 1.00 130.33 185 TYR A N 1
ATOM 1210 C CA . TYR A 1 166 ? 18.046 39.227 9.698 1.00 130.07 185 TYR A CA 1
ATOM 1211 C C . TYR A 1 166 ? 19.322 39.405 8.868 1.00 134.93 185 TYR A C 1
ATOM 1212 O O . TYR A 1 166 ? 20.320 38.726 9.117 1.00 133.84 185 TYR A O 1
ATOM 1221 N N . ASP A 1 167 ? 19.274 40.327 7.886 1.00 133.16 186 ASP A N 1
ATOM 1222 C CA . ASP A 1 167 ? 20.376 40.702 6.996 1.00 134.48 186 ASP A CA 1
ATOM 1223 C C . ASP A 1 167 ? 21.309 41.715 7.682 1.00 136.90 186 ASP A C 1
ATOM 1224 O O . ASP A 1 167 ? 22.496 41.766 7.349 1.00 138.18 186 ASP A O 1
ATOM 1229 N N . VAL A 1 168 ? 20.767 42.525 8.628 1.00 130.02 187 VAL A N 1
ATOM 1230 C CA . VAL A 1 168 ? 21.525 43.545 9.362 1.00 128.79 187 VAL A CA 1
ATOM 1231 C C . VAL A 1 168 ? 22.366 42.844 10.434 1.00 130.24 187 VAL A C 1
ATOM 1232 O O . VAL A 1 168 ? 21.818 42.408 11.449 1.00 128.04 187 VAL A O 1
ATOM 1236 N N . THR A 1 169 ? 23.684 42.703 10.191 1.00 127.08 188 THR A N 1
ATOM 1237 C CA . THR A 1 169 ? 24.581 42.047 11.149 1.00 125.45 188 THR A CA 1
ATOM 1238 C C . THR A 1 169 ? 25.181 43.008 12.170 1.00 127.69 188 THR A C 1
ATOM 1239 O O . THR A 1 169 ? 25.744 42.542 13.158 1.00 126.40 188 THR A O 1
ATOM 1243 N N . TRP A 1 170 ? 25.049 44.336 11.958 1.00 124.15 189 TRP A N 1
ATOM 1244 C CA . TRP A 1 170 ? 25.541 45.312 12.936 1.00 123.49 189 TRP A CA 1
ATOM 1245 C C . TRP A 1 170 ? 24.541 45.483 14.088 1.00 122.10 189 TRP A C 1
ATOM 1246 O O . TRP A 1 170 ? 24.955 45.693 15.228 1.00 120.66 189 TRP A O 1
ATOM 1257 N N . PHE A 1 171 ? 23.229 45.392 13.781 1.00 116.02 190 PHE A N 1
ATOM 1258 C CA . PHE A 1 171 ? 22.142 45.486 14.756 1.00 113.30 190 PHE A CA 1
ATOM 1259 C C . PHE A 1 171 ? 21.985 44.158 15.496 1.00 113.46 190 PHE A C 1
ATOM 1260 O O . PHE A 1 171 ? 21.705 44.167 16.694 1.00 111.08 190 PHE A O 1
ATOM 1268 N N . LYS A 1 172 ? 22.160 43.024 14.780 1.00 109.47 191 LYS A N 1
ATOM 1269 C CA . LYS A 1 172 ? 22.083 41.670 15.331 1.00 107.59 191 LYS A CA 1
ATOM 1270 C C . LYS A 1 172 ? 23.112 41.452 16.448 1.00 111.00 191 LYS A C 1
ATOM 1271 O O . LYS A 1 172 ? 22.816 40.736 17.404 1.00 109.24 191 LYS A O 1
ATOM 1277 N N . VAL A 1 173 ? 24.311 42.063 16.328 1.00 108.98 192 VAL A N 1
ATOM 1278 C CA . VAL A 1 173 ? 25.383 41.948 17.329 1.00 108.63 192 VAL A CA 1
ATOM 1279 C C . VAL A 1 173 ? 25.214 42.922 18.491 1.00 111.88 192 VAL A C 1
ATOM 1280 O O . VAL A 1 173 ? 25.671 42.631 19.595 1.00 110.32 192 VAL A O 1
ATOM 1284 N N . MET A 1 174 ? 24.570 44.074 18.241 1.00 109.57 193 MET A N 1
ATOM 1285 C CA . MET A 1 174 ? 24.321 45.086 19.263 1.00 109.44 193 MET A CA 1
ATOM 1286 C C . MET A 1 174 ? 23.200 44.645 20.220 1.00 112.36 193 MET A C 1
ATOM 1287 O O . MET A 1 174 ? 23.266 44.958 21.407 1.00 111.37 193 MET A O 1
ATOM 1292 N N . THR A 1 175 ? 22.191 43.905 19.712 1.00 108.61 194 THR A N 1
ATOM 1293 C CA . THR A 1 175 ? 21.102 43.368 20.540 1.00 106.61 194 THR A CA 1
ATOM 1294 C C . THR A 1 175 ? 21.563 42.094 21.250 1.00 109.10 194 THR A C 1
ATOM 1295 O O . THR A 1 175 ? 20.990 41.726 22.276 1.00 107.41 194 THR A O 1
ATOM 1299 N N . ALA A 1 176 ? 22.598 41.424 20.699 1.00 105.70 195 ALA A N 1
ATOM 1300 C CA . ALA A 1 176 ? 23.197 40.224 21.276 1.00 104.28 195 ALA A CA 1
ATOM 1301 C C . ALA A 1 176 ? 23.882 40.590 22.592 1.00 106.88 195 ALA A C 1
ATOM 1302 O O . ALA A 1 176 ? 23.747 39.858 23.567 1.00 105.22 195 ALA A O 1
ATOM 1304 N N . ILE A 1 177 ? 24.565 41.747 22.636 1.00 103.79 196 ILE A N 1
ATOM 1305 C CA . ILE A 1 177 ? 25.245 42.213 23.841 1.00 103.06 196 ILE A CA 1
ATOM 1306 C C . ILE A 1 177 ? 24.270 42.892 24.805 1.00 105.21 196 ILE A C 1
ATOM 1307 O O . ILE A 1 177 ? 24.150 42.437 25.940 1.00 103.52 196 ILE A O 1
ATOM 1312 N N . ILE A 1 178 ? 23.552 43.940 24.345 1.00 101.97 197 ILE A N 1
ATOM 1313 C CA . ILE A 1 178 ? 22.568 44.701 25.133 1.00 101.10 197 ILE A CA 1
ATOM 1314 C C . ILE A 1 178 ? 21.536 43.811 25.856 1.00 102.00 197 ILE A C 1
ATOM 1315 O O . ILE A 1 178 ? 21.268 44.039 27.038 1.00 100.94 197 ILE A O 1
ATOM 1320 N N . ASN A 1 179 ? 21.009 42.777 25.172 1.00 96.83 198 ASN A N 1
ATOM 1321 C CA . ASN A 1 179 ? 20.013 41.868 25.751 1.00 94.61 198 ASN A CA 1
ATOM 1322 C C . ASN A 1 179 ? 20.549 40.548 26.354 1.00 96.45 198 ASN A C 1
ATOM 1323 O O . ASN A 1 179 ? 19.799 39.862 27.052 1.00 95.00 198 ASN A O 1
ATOM 1328 N N . PHE A 1 180 ? 21.830 40.199 26.116 1.00 92.61 199 PHE A N 1
ATOM 1329 C CA . PHE A 1 180 ? 22.400 38.970 26.671 1.00 91.24 199 PHE A CA 1
ATOM 1330 C C . PHE A 1 180 ? 23.798 39.126 27.266 1.00 95.82 199 PHE A C 1
ATOM 1331 O O . PHE A 1 180 ? 23.934 38.922 28.466 1.00 94.92 199 PHE A O 1
ATOM 1339 N N . TYR A 1 181 ? 24.827 39.466 26.455 1.00 93.77 200 TYR A N 1
ATOM 1340 C CA . TYR A 1 181 ? 26.221 39.603 26.915 1.00 94.38 200 TYR A CA 1
ATOM 1341 C C . TYR A 1 181 ? 26.446 40.625 28.035 1.00 96.30 200 TYR A C 1
ATOM 1342 O O . TYR A 1 181 ? 27.252 40.371 28.933 1.00 95.07 200 TYR A O 1
ATOM 1351 N N . LEU A 1 182 ? 25.719 41.761 27.991 1.00 92.48 201 LEU A N 1
ATOM 1352 C CA . LEU A 1 182 ? 25.779 42.802 29.016 1.00 92.17 201 LEU A CA 1
ATOM 1353 C C . LEU A 1 182 ? 25.087 42.308 30.306 1.00 92.38 201 LEU A C 1
ATOM 1354 O O . LEU A 1 182 ? 25.799 42.227 31.311 1.00 91.74 201 LEU A O 1
ATOM 1359 N N . PRO A 1 183 ? 23.776 41.893 30.330 1.00 86.29 202 PRO A N 1
ATOM 1360 C CA . PRO A 1 183 ? 23.212 41.376 31.593 1.00 83.86 202 PRO A CA 1
ATOM 1361 C C . PRO A 1 183 ? 23.954 40.155 32.154 1.00 85.32 202 PRO A C 1
ATOM 1362 O O . PRO A 1 183 ? 24.330 40.215 33.318 1.00 84.84 202 PRO A O 1
ATOM 1366 N N . THR A 1 184 ? 24.259 39.112 31.332 1.00 80.37 203 THR A N 1
ATOM 1367 C CA . THR A 1 184 ? 24.993 37.921 31.796 1.00 79.19 203 THR A CA 1
ATOM 1368 C C . THR A 1 184 ? 26.330 38.193 32.481 1.00 83.39 203 THR A C 1
ATOM 1369 O O . THR A 1 184 ? 26.733 37.401 33.326 1.00 82.64 203 THR A O 1
ATOM 1373 N N . LEU A 1 185 ? 27.017 39.285 32.118 1.00 81.05 204 LEU A N 1
ATOM 1374 C CA . LEU A 1 185 ? 28.290 39.634 32.743 1.00 81.80 204 LEU A CA 1
ATOM 1375 C C . LEU A 1 185 ? 28.073 40.364 34.076 1.00 84.75 204 LEU A C 1
ATOM 1376 O O . LEU A 1 185 ? 28.758 40.056 35.053 1.00 84.36 204 LEU A O 1
ATOM 1381 N N . LEU A 1 186 ? 27.097 41.302 34.119 1.00 80.58 205 LEU A N 1
ATOM 1382 C CA . LEU A 1 186 ? 26.726 42.069 35.316 1.00 79.50 205 LEU A CA 1
ATOM 1383 C C . LEU A 1 186 ? 26.049 41.163 36.337 1.00 80.60 205 LEU A C 1
ATOM 1384 O O . LEU A 1 186 ? 26.254 41.333 37.537 1.00 80.22 205 LEU A O 1
ATOM 1389 N N . MET A 1 187 ? 25.262 40.192 35.852 1.00 75.58 206 MET A N 1
ATOM 1390 C CA . MET A 1 187 ? 24.552 39.197 36.647 1.00 73.93 206 MET A CA 1
ATOM 1391 C C . MET A 1 187 ? 25.564 38.330 37.367 1.00 77.96 206 MET A C 1
ATOM 1392 O O . MET A 1 187 ? 25.421 38.109 38.568 1.00 76.56 206 MET A O 1
ATOM 1397 N N . LEU A 1 188 ? 26.598 37.858 36.625 1.00 76.09 207 LEU A N 1
ATOM 1398 C CA . LEU A 1 188 ? 27.708 37.044 37.128 1.00 76.52 207 LEU A CA 1
ATOM 1399 C C . LEU A 1 188 ? 28.508 37.831 38.176 1.00 82.22 207 LEU A C 1
ATOM 1400 O O . LEU A 1 188 ? 28.750 37.301 39.260 1.00 81.41 207 LEU A O 1
ATOM 1405 N N . TRP A 1 189 ? 28.847 39.115 37.875 1.00 80.60 208 TRP A N 1
ATOM 1406 C CA . TRP A 1 189 ? 29.576 40.045 38.755 1.00 81.58 208 TRP A CA 1
ATOM 1407 C C . TRP A 1 189 ? 28.890 40.193 40.119 1.00 82.10 208 TRP A C 1
ATOM 1408 O O . TRP A 1 189 ? 29.570 40.154 41.148 1.00 81.98 208 TRP A O 1
ATOM 1419 N N . PHE A 1 190 ? 27.552 40.340 40.115 1.00 75.86 209 PHE A N 1
ATOM 1420 C CA . PHE A 1 190 ? 26.730 40.473 41.318 1.00 74.14 209 PHE A CA 1
ATOM 1421 C C . PHE A 1 190 ? 26.647 39.154 42.087 1.00 75.64 209 PHE A C 1
ATOM 1422 O O . PHE A 1 190 ? 26.708 39.170 43.317 1.00 74.58 209 PHE A O 1
ATOM 1430 N N . TYR A 1 191 ? 26.520 38.017 41.364 1.00 70.84 210 TYR A N 1
ATOM 1431 C CA . TYR A 1 191 ? 26.449 36.683 41.963 1.00 69.22 210 TYR A CA 1
ATOM 1432 C C . TYR A 1 191 ? 27.775 36.279 42.606 1.00 73.42 210 TYR A C 1
ATOM 1433 O O . TYR A 1 191 ? 27.767 35.663 43.674 1.00 72.30 210 TYR A O 1
ATOM 1442 N N . ALA A 1 192 ? 28.908 36.644 41.965 1.00 71.30 211 ALA A N 1
ATOM 1443 C CA . ALA A 1 192 ? 30.267 36.411 42.470 1.00 72.15 211 ALA A CA 1
ATOM 1444 C C . ALA A 1 192 ? 30.471 37.194 43.773 1.00 75.95 211 ALA A C 1
ATOM 1445 O O . ALA A 1 192 ? 31.363 36.866 44.554 1.00 76.48 211 ALA A O 1
ATOM 1447 N N . LYS A 1 193 ? 29.624 38.218 44.007 1.00 71.40 212 LYS A N 1
ATOM 1448 C CA . LYS A 1 193 ? 29.604 39.021 45.225 1.00 71.05 212 LYS A CA 1
ATOM 1449 C C . LYS A 1 193 ? 28.685 38.359 46.276 1.00 73.03 212 LYS A C 1
ATOM 1450 O O . LYS A 1 193 ? 29.037 38.347 47.459 1.00 73.21 212 LYS A O 1
ATOM 1456 N N . ILE A 1 194 ? 27.523 37.790 45.841 1.00 67.24 213 ILE A N 1
ATOM 1457 C CA . ILE A 1 194 ? 26.569 37.067 46.705 1.00 65.02 213 ILE A CA 1
ATOM 1458 C C . ILE A 1 194 ? 27.274 35.828 47.280 1.00 70.19 213 ILE A C 1
ATOM 1459 O O . ILE A 1 194 ? 27.239 35.620 48.492 1.00 69.62 213 ILE A O 1
ATOM 1464 N N . TYR A 1 195 ? 27.952 35.048 46.404 1.00 68.31 214 TYR A N 1
ATOM 1465 C CA . TYR A 1 195 ? 28.714 33.847 46.753 1.00 69.12 214 TYR A CA 1
ATOM 1466 C C . TYR A 1 195 ? 29.913 34.130 47.669 1.00 75.97 214 TYR A C 1
ATOM 1467 O O . TYR A 1 195 ? 30.385 33.215 48.336 1.00 75.49 214 TYR A O 1
ATOM 1476 N N . LYS A 1 196 ? 30.397 35.392 47.699 1.00 75.28 215 LYS A N 1
ATOM 1477 C CA . LYS A 1 196 ? 31.511 35.831 48.549 1.00 76.78 215 LYS A CA 1
ATOM 1478 C C . LYS A 1 196 ? 31.030 36.248 49.939 1.00 81.83 215 LYS A C 1
ATOM 1479 O O . LYS A 1 196 ? 31.850 36.338 50.849 1.00 82.90 215 LYS A O 1
ATOM 1485 N N . ALA A 1 197 ? 29.709 36.475 50.103 1.00 78.42 216 ALA A N 1
ATOM 1486 C CA . ALA A 1 197 ? 29.082 36.898 51.358 1.00 78.73 216 ALA A CA 1
ATOM 1487 C C . ALA A 1 197 ? 28.685 35.719 52.255 1.00 85.03 216 ALA A C 1
ATOM 1488 O O . ALA A 1 197 ? 28.780 35.832 53.480 1.00 85.20 216 ALA A O 1
ATOM 1490 N N . VAL A 1 198 ? 28.245 34.599 51.655 1.00 83.24 217 VAL A N 1
ATOM 1491 C CA . VAL A 1 198 ? 27.795 33.395 52.375 1.00 83.48 217 VAL A CA 1
ATOM 1492 C C . VAL A 1 198 ? 28.707 32.181 52.056 1.00 90.24 217 VAL A C 1
ATOM 1493 O O . VAL A 1 198 ? 28.212 31.067 51.849 1.00 89.77 217 VAL A O 1
ATOM 1497 N N . ARG A 1 199 ? 30.025 32.387 52.123 1.00 89.04 218 ARG A N 1
ATOM 1498 C CA . ARG A 1 199 ? 30.994 31.325 51.815 1.00 90.11 218 ARG A CA 1
ATOM 1499 C C . ARG A 1 199 ? 32.071 30.993 52.876 1.00 95.81 218 ARG A C 1
ATOM 1500 O O . ARG A 1 199 ? 33.194 31.492 52.814 1.00 97.72 218 ARG A O 1
ATOM 1508 N N . GLN A 1 200 ? 31.656 30.068 53.750 1.00 90.42 219 GLN A N 1
ATOM 1509 C CA . GLN A 1 200 ? 32.450 29.424 54.784 1.00 89.99 219 GLN A CA 1
ATOM 1510 C C . GLN A 1 200 ? 32.336 27.909 54.604 1.00 91.31 219 GLN A C 1
ATOM 1511 O O . GLN A 1 200 ? 33.226 27.275 54.061 1.00 92.51 219 GLN A O 1
ATOM 1517 N N . HIS A 1 201 ? 31.205 27.361 55.049 1.00 83.56 220 HIS A N 1
ATOM 1518 C CA . HIS A 1 201 ? 30.851 25.923 55.068 1.00 81.21 220 HIS A CA 1
ATOM 1519 C C . HIS A 1 201 ? 31.714 25.079 55.959 1.00 77.13 220 HIS A C 1
ATOM 1520 O O . HIS A 1 201 ? 32.017 23.925 55.743 1.00 77.12 220 HIS A O 1
ATOM 1527 N N . CYS A 1 202 ? 32.083 25.728 57.017 1.00 67.01 221 CYS A N 1
ATOM 1528 C CA . CYS A 1 202 ? 32.646 25.048 58.177 1.00 64.64 221 CYS A CA 1
ATOM 1529 C C . CYS A 1 202 ? 33.580 23.874 57.905 1.00 60.38 221 CYS A C 1
ATOM 1530 O O . CYS A 1 202 ? 33.809 23.472 56.764 1.00 59.93 221 CYS A O 1
ATOM 1533 N N . ASN A 1 203 ? 34.107 23.340 59.001 1.00 45.79 1002 ASN A N 1
ATOM 1534 C CA . ASN A 1 203 ? 34.985 22.236 59.008 1.00 42.34 1002 ASN A CA 1
ATOM 1535 C C . ASN A 1 203 ? 34.972 21.892 60.433 1.00 39.53 1002 ASN A C 1
ATOM 1536 O O . ASN A 1 203 ? 34.211 22.408 61.162 1.00 39.40 1002 ASN A O 1
ATOM 1541 N N . ILE A 1 204 ? 35.819 20.987 60.817 1.00 30.16 1003 ILE A N 1
ATOM 1542 C CA . ILE A 1 204 ? 35.869 20.397 62.148 1.00 25.78 1003 ILE A CA 1
ATOM 1543 C C . ILE A 1 204 ? 36.513 21.387 63.122 1.00 27.93 1003 ILE A C 1
ATOM 1544 O O . ILE A 1 204 ? 36.071 21.459 64.271 1.00 28.45 1003 ILE A O 1
ATOM 1549 N N . PHE A 1 205 ? 37.547 22.142 62.692 1.00 22.19 1004 PHE A N 1
ATOM 1550 C CA . PHE A 1 205 ? 38.199 23.119 63.578 1.00 19.84 1004 PHE A CA 1
ATOM 1551 C C . PHE A 1 205 ? 37.221 24.217 63.928 1.00 22.79 1004 PHE A C 1
ATOM 1552 O O . PHE A 1 205 ? 37.143 24.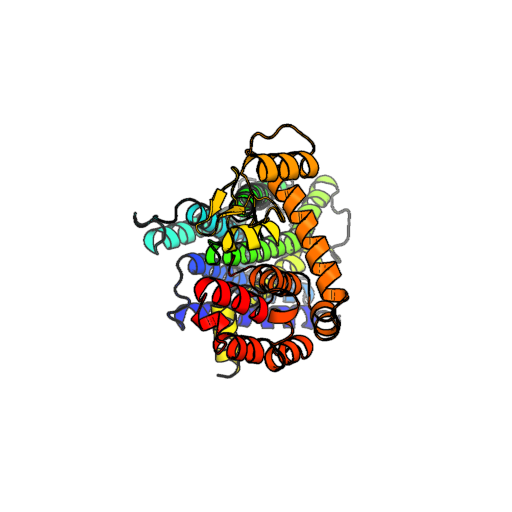621 65.084 1.00 20.83 1004 PHE A O 1
ATOM 1560 N N . GLU A 1 206 ? 36.455 24.669 62.926 1.00 20.06 1005 GLU A N 1
ATOM 1561 C CA . GLU A 1 206 ? 35.450 25.693 63.093 1.00 19.76 1005 GLU A CA 1
ATOM 1562 C C . GLU A 1 206 ? 34.333 25.208 63.977 1.00 21.92 1005 GLU A C 1
ATOM 1563 O O . GLU A 1 206 ? 33.923 25.955 64.850 1.00 21.99 1005 GLU A O 1
ATOM 1569 N N . MET A 1 207 ? 33.932 23.921 63.838 1.00 17.80 1006 MET A N 1
ATOM 1570 C CA . MET A 1 207 ? 32.911 23.203 64.633 1.00 16.01 1006 MET A CA 1
ATOM 1571 C C . MET A 1 207 ? 33.310 23.177 66.135 1.00 16.66 1006 MET A C 1
ATOM 1572 O O . MET A 1 207 ? 32.558 23.668 66.977 1.00 17.84 1006 MET A O 1
ATOM 1577 N N . LEU A 1 208 ? 34.505 22.647 66.464 1.00 10.38 1007 LEU A N 1
ATOM 1578 C CA . LEU A 1 208 ? 34.985 22.604 67.850 1.00 8.58 1007 LEU A CA 1
ATOM 1579 C C . LEU A 1 208 ? 35.387 23.970 68.423 1.00 11.32 1007 LEU A C 1
ATOM 1580 O O . LEU A 1 208 ? 35.476 24.116 69.640 1.00 10.67 1007 LEU A O 1
ATOM 1585 N N . ARG A 1 209 ? 35.574 24.979 67.552 1.00 9.44 1008 ARG A N 1
ATOM 1586 C CA . ARG A 1 209 ? 35.831 26.342 67.986 1.00 8.79 1008 ARG A CA 1
ATOM 1587 C C . ARG A 1 209 ? 34.496 26.843 68.542 1.00 10.65 1008 ARG A C 1
ATOM 1588 O O . ARG A 1 209 ? 34.480 27.332 69.670 1.00 10.02 1008 ARG A O 1
ATOM 1596 N N . ILE A 1 210 ? 33.365 26.616 67.807 1.00 8.51 1009 ILE A N 1
ATOM 1597 C CA . ILE A 1 210 ? 32.005 26.983 68.239 1.00 8.88 1009 ILE A CA 1
ATOM 1598 C C . ILE A 1 210 ? 31.708 26.298 69.611 1.00 14.47 1009 ILE A C 1
ATOM 1599 O O . ILE A 1 210 ? 31.242 26.961 70.549 1.00 15.49 1009 ILE A O 1
ATOM 1604 N N . ASP A 1 211 ? 32.007 24.985 69.722 1.00 10.95 1010 ASP A N 1
ATOM 1605 C CA . ASP A 1 211 ? 31.687 24.199 70.897 1.00 10.77 1010 ASP A CA 1
ATOM 1606 C C . ASP A 1 211 ? 32.586 24.317 72.124 1.00 16.80 1010 ASP A C 1
ATOM 1607 O O . ASP A 1 211 ? 32.079 24.301 73.247 1.00 17.71 1010 ASP A O 1
ATOM 1612 N N . GLU A 1 212 ? 33.908 24.372 71.935 1.00 14.62 1011 GLU A N 1
ATOM 1613 C CA . GLU A 1 212 ? 34.866 24.439 73.043 1.00 13.58 1011 GLU A CA 1
ATOM 1614 C C . GLU A 1 212 ? 35.494 25.816 73.246 1.00 17.70 1011 GLU A C 1
ATOM 1615 O O . GLU A 1 212 ? 35.939 26.124 74.341 1.00 18.82 1011 GLU A O 1
ATOM 1621 N N . GLY A 1 213 ? 35.567 26.617 72.198 1.00 14.37 1012 GLY A N 1
ATOM 1622 C CA . GLY A 1 213 ? 36.190 27.933 72.285 1.00 15.11 1012 GLY A CA 1
ATOM 1623 C C . GLY A 1 213 ? 37.695 27.899 72.081 1.00 20.18 1012 GLY A C 1
ATOM 1624 O O . GLY A 1 213 ? 38.354 26.935 72.477 1.00 20.83 1012 GLY A O 1
ATOM 1625 N N . LEU A 1 214 ? 38.252 28.978 71.505 1.00 16.05 1013 LEU A N 1
ATOM 1626 C CA . LEU A 1 214 ? 39.678 29.106 71.232 1.00 16.04 1013 LEU A CA 1
ATOM 1627 C C . LEU A 1 214 ? 40.372 30.068 72.188 1.00 20.93 1013 LEU A C 1
ATOM 1628 O O . LEU A 1 214 ? 40.219 31.277 72.049 1.00 22.66 1013 LEU A O 1
ATOM 1633 N N . ARG A 1 215 ? 41.141 29.530 73.146 1.00 15.85 1014 ARG A N 1
ATOM 1634 C CA . ARG A 1 215 ? 41.949 30.306 74.101 1.00 15.10 1014 ARG A CA 1
ATOM 1635 C C . ARG A 1 215 ? 43.374 30.586 73.531 1.00 20.25 1014 ARG A C 1
ATOM 1636 O O . ARG A 1 215 ? 44.083 29.650 73.150 1.00 20.72 1014 ARG A O 1
ATOM 1644 N N . LEU A 1 216 ? 43.793 31.858 73.454 1.00 16.73 1015 LEU A N 1
ATOM 1645 C CA . LEU A 1 216 ? 45.143 32.171 72.929 1.00 15.88 1015 LEU A CA 1
ATOM 1646 C C . LEU A 1 216 ? 46.221 32.403 74.007 1.00 21.14 1015 LEU A C 1
ATOM 1647 O O . LEU A 1 216 ? 47.396 32.547 73.670 1.00 21.50 1015 LEU A O 1
ATOM 1652 N N . LYS A 1 217 ? 45.813 32.363 75.297 1.00 18.03 1016 LYS A N 1
ATOM 1653 C CA . LYS A 1 217 ? 46.652 32.507 76.489 1.00 17.89 1016 LYS A CA 1
ATOM 1654 C C . LYS A 1 217 ? 46.299 31.369 77.486 1.00 22.10 1016 LYS A C 1
ATOM 1655 O O . LYS A 1 217 ? 45.104 31.092 77.657 1.00 23.07 1016 LYS A O 1
ATOM 1661 N N . ILE A 1 218 ? 47.321 30.708 78.127 1.00 17.18 1017 ILE A N 1
ATOM 1662 C CA . ILE A 1 218 ? 47.116 29.600 79.088 1.00 16.38 1017 ILE A CA 1
ATOM 1663 C C . ILE A 1 218 ? 46.146 30.043 80.173 1.00 21.50 1017 ILE A C 1
ATOM 1664 O O . ILE A 1 218 ? 46.348 31.091 80.801 1.00 21.85 1017 ILE A O 1
ATOM 1669 N N . TYR A 1 219 ? 45.083 29.244 80.361 1.00 17.35 1018 TYR A N 1
ATOM 1670 C CA . TYR A 1 219 ? 44.092 29.470 81.390 1.00 17.51 1018 TYR A CA 1
ATOM 1671 C C . TYR A 1 219 ? 44.268 28.391 82.458 1.00 20.00 1018 TYR A C 1
ATOM 1672 O O . TYR A 1 219 ? 44.387 27.225 82.105 1.00 18.88 1018 TYR A O 1
ATOM 1681 N N . LYS A 1 220 ? 44.308 28.772 83.747 1.00 17.50 1019 LYS A N 1
ATOM 1682 C CA . LYS A 1 220 ? 44.383 27.830 84.880 1.00 18.00 1019 LYS A CA 1
ATOM 1683 C C . LYS A 1 220 ? 42.990 27.767 85.504 1.00 23.73 1019 LYS A C 1
ATOM 1684 O O . LYS A 1 220 ? 42.502 28.787 86.017 1.00 24.77 1019 LYS A O 1
ATOM 1690 N N . ASP A 1 221 ? 42.343 26.588 85.457 1.00 19.74 1020 ASP A N 1
ATOM 1691 C CA . ASP A 1 221 ? 41.003 26.467 86.009 1.00 19.91 1020 ASP A CA 1
ATOM 1692 C C . ASP A 1 221 ? 40.930 26.386 87.556 1.00 28.07 1020 ASP A C 1
ATOM 1693 O O . ASP A 1 221 ? 41.948 26.603 88.224 1.00 29.20 1020 ASP A O 1
ATOM 1698 N N . THR A 1 222 ? 39.726 26.107 88.120 1.00 25.14 1021 THR A N 1
ATOM 1699 C CA . THR A 1 222 ? 39.532 26.027 89.570 1.00 25.74 1021 THR A CA 1
ATOM 1700 C C . THR A 1 222 ? 40.208 24.860 90.243 1.00 29.56 1021 THR A C 1
ATOM 1701 O O . THR A 1 222 ? 40.580 25.000 91.394 1.00 30.51 1021 THR A O 1
ATOM 1705 N N . GLU A 1 223 ? 40.415 23.740 89.541 1.00 25.54 1022 GLU A N 1
ATOM 1706 C CA . GLU A 1 223 ? 41.113 22.588 90.121 1.00 26.90 1022 GLU A CA 1
ATOM 1707 C C . GLU A 1 223 ? 42.609 22.536 89.718 1.00 34.25 1022 GLU A C 1
ATOM 1708 O O . GLU A 1 223 ? 43.282 21.497 89.883 1.00 35.16 1022 GLU A O 1
ATOM 1714 N N . GLY A 1 224 ? 43.101 23.680 89.222 1.00 31.10 1023 GLY A N 1
ATOM 1715 C CA . GLY A 1 224 ? 44.486 23.890 88.819 1.00 31.37 1023 GLY A CA 1
ATOM 1716 C C . GLY A 1 224 ? 44.875 23.208 87.528 1.00 34.30 1023 GLY A C 1
ATOM 1717 O O . GLY A 1 224 ? 45.941 22.602 87.455 1.00 36.79 1023 GLY A O 1
ATOM 1718 N N . TYR A 1 225 ? 44.053 23.340 86.496 1.00 27.22 1024 TYR A N 1
ATOM 1719 C CA . TYR A 1 225 ? 44.322 22.726 85.205 1.00 25.98 1024 TYR A CA 1
ATOM 1720 C C . TYR A 1 225 ? 44.583 23.802 84.140 1.00 28.35 1024 TYR A C 1
ATOM 1721 O O . TYR A 1 225 ? 43.804 24.751 84.013 1.00 28.72 1024 TYR A O 1
ATOM 1730 N N . TYR A 1 226 ? 45.667 23.624 83.363 1.00 21.77 1025 TYR A N 1
ATOM 1731 C CA . TYR A 1 226 ? 46.137 24.534 82.320 1.00 19.10 1025 TYR A CA 1
ATOM 1732 C C . TYR A 1 226 ? 45.639 24.174 80.892 1.00 20.43 1025 TYR A C 1
ATOM 1733 O O . TYR A 1 226 ? 46.019 23.167 80.304 1.00 19.53 1025 TYR A O 1
ATOM 1742 N N . THR A 1 227 ? 44.750 25.007 80.362 1.00 16.96 1026 THR A N 1
ATOM 1743 C CA . THR A 1 227 ? 44.112 24.841 79.059 1.00 15.31 1026 THR A CA 1
ATOM 1744 C C . THR A 1 227 ? 44.580 25.965 78.165 1.00 17.30 1026 THR A C 1
ATOM 1745 O O . THR A 1 227 ? 44.689 27.117 78.619 1.00 18.50 1026 THR A O 1
ATOM 1749 N N . ILE A 1 228 ? 44.800 25.637 76.887 1.00 10.15 1027 ILE A N 1
ATOM 1750 C CA . ILE A 1 228 ? 45.148 26.559 75.815 1.00 9.48 1027 ILE A CA 1
ATOM 1751 C C . ILE A 1 228 ? 44.523 26.003 74.528 1.00 13.58 1027 ILE A C 1
ATOM 1752 O O . ILE A 1 228 ? 44.342 24.791 74.408 1.00 13.31 1027 ILE A O 1
ATOM 1757 N N . GLY A 1 229 ? 44.199 26.885 73.594 1.00 10.67 1028 GLY A N 1
ATOM 1758 C CA . GLY A 1 229 ? 43.623 26.511 72.311 1.00 11.39 1028 GLY A CA 1
ATOM 1759 C C . GLY A 1 229 ? 42.178 26.076 72.393 1.00 17.17 1028 GLY A C 1
ATOM 1760 O O . GLY A 1 229 ? 41.391 26.678 73.123 1.00 16.69 1028 GLY A O 1
ATOM 1761 N N . ILE A 1 230 ? 41.821 25.048 71.592 1.00 15.70 1029 ILE A N 1
ATOM 1762 C CA . ILE A 1 230 ? 40.499 24.421 71.534 1.00 15.65 1029 ILE A CA 1
ATOM 1763 C C . ILE A 1 230 ? 40.558 23.295 72.582 1.00 22.82 1029 ILE A C 1
ATOM 1764 O O . ILE A 1 230 ? 40.685 22.106 72.239 1.00 23.82 1029 ILE A O 1
ATOM 1769 N N . GLY A 1 231 ? 40.550 23.716 73.852 1.00 19.36 1030 GLY A N 1
ATOM 1770 C CA . GLY A 1 231 ? 40.576 22.846 75.011 1.00 18.76 1030 GLY A CA 1
ATOM 1771 C C . GLY A 1 231 ? 41.701 21.847 75.017 1.00 22.83 1030 GLY A C 1
ATOM 1772 O O . GLY A 1 231 ? 41.470 20.665 75.275 1.00 23.69 1030 GLY A O 1
ATOM 1773 N N . HIS A 1 232 ? 42.917 22.294 74.696 1.00 19.37 1031 HIS A N 1
ATOM 1774 C CA . HIS A 1 232 ? 44.058 21.389 74.745 1.00 19.61 1031 HIS A CA 1
ATOM 1775 C C . HIS A 1 232 ? 44.538 21.491 76.146 1.00 22.13 1031 HIS A C 1
ATOM 1776 O O . HIS A 1 232 ? 44.923 22.578 76.567 1.00 23.22 1031 HIS A O 1
ATOM 1783 N N . LEU A 1 233 ? 44.445 20.397 76.895 1.00 17.56 1032 LEU A N 1
ATOM 1784 C CA . LEU A 1 233 ? 44.890 20.338 78.294 1.00 17.62 1032 LEU A CA 1
ATOM 1785 C C . LEU A 1 233 ? 46.390 20.143 78.287 1.00 24.85 1032 LEU A C 1
ATOM 1786 O O . LEU A 1 233 ? 46.938 19.482 77.397 1.00 25.96 1032 LEU A O 1
ATOM 1791 N N . LEU A 1 234 ? 47.067 20.732 79.241 1.00 23.60 1033 LEU A N 1
ATOM 1792 C CA . LEU A 1 234 ? 48.505 20.569 79.275 1.00 25.09 1033 LEU A CA 1
ATOM 1793 C C . LEU A 1 234 ? 48.803 19.616 80.417 1.00 37.39 1033 LEU A C 1
ATOM 1794 O O . LEU A 1 234 ? 48.943 20.017 81.572 1.00 38.11 1033 LEU A O 1
ATOM 1799 N N . THR A 1 235 ? 48.745 18.316 80.078 1.00 39.51 1034 THR A N 1
ATOM 1800 C CA . THR A 1 235 ? 48.907 17.152 80.959 1.00 42.36 1034 THR A CA 1
ATOM 1801 C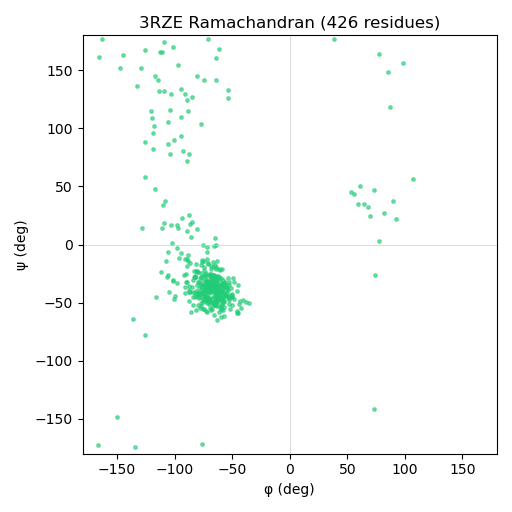 C . THR A 1 235 ? 50.186 17.180 81.773 1.00 50.34 1034 THR A C 1
ATOM 1802 O O . THR A 1 235 ? 51.274 17.401 81.230 1.00 49.84 1034 THR A O 1
ATOM 1806 N N . LYS A 1 236 ? 50.047 16.894 83.077 1.00 50.51 1035 LYS A N 1
ATOM 1807 C CA . LYS A 1 236 ? 51.143 16.844 84.055 1.00 52.90 1035 LYS A CA 1
ATOM 1808 C C . LYS A 1 236 ? 51.913 18.142 84.271 1.00 57.33 1035 LYS A C 1
ATOM 1809 O O . LYS A 1 236 ? 53.143 18.191 84.134 1.00 58.62 1035 LYS A O 1
ATOM 1815 N N . SER A 1 237 ? 51.146 19.215 84.510 1.00 51.11 1036 SER A N 1
ATOM 1816 C CA . SER A 1 237 ? 51.676 20.543 84.737 1.00 49.66 1036 SER A CA 1
ATOM 1817 C C . SER A 1 237 ? 51.308 21.062 86.103 1.00 51.95 1036 SER A C 1
ATOM 1818 O O . SER A 1 237 ? 50.310 21.772 86.228 1.00 51.12 1036 SER A O 1
ATOM 1821 N N . PRO A 1 238 ? 52.064 20.674 87.157 1.00 47.94 1037 PRO A N 1
ATOM 1822 C CA . PRO A 1 238 ? 51.746 21.170 88.507 1.00 47.52 1037 PRO A CA 1
ATOM 1823 C C . PRO A 1 238 ? 51.629 22.693 88.577 1.00 47.82 1037 PRO A C 1
ATOM 1824 O O . PRO A 1 238 ? 50.556 23.190 88.936 1.00 48.11 1037 PRO A O 1
ATOM 1828 N N . SER A 1 239 ? 52.681 23.425 88.141 1.00 40.67 1038 SER A N 1
ATOM 1829 C CA . SER A 1 239 ? 52.751 24.895 88.141 1.00 38.92 1038 SER A CA 1
ATOM 1830 C C . SER A 1 239 ? 52.493 25.487 86.765 1.00 38.63 1038 SER A C 1
ATOM 1831 O O . SER A 1 239 ? 52.542 24.747 85.782 1.00 38.52 1038 SER A O 1
ATOM 1834 N N . LEU A 1 240 ? 52.316 26.833 86.673 1.00 31.32 1039 LEU A N 1
ATOM 1835 C CA . LEU A 1 240 ? 52.161 27.492 85.377 1.00 28.36 1039 LEU A CA 1
ATOM 1836 C C . LEU A 1 240 ? 53.454 27.373 84.584 1.00 33.85 1039 LEU A C 1
ATOM 1837 O O . LEU A 1 240 ? 53.393 27.161 83.376 1.00 33.87 1039 LEU A O 1
ATOM 1842 N N . ASN A 1 241 ? 54.616 27.445 85.249 1.00 31.80 1040 ASN A N 1
ATOM 1843 C CA . ASN A 1 241 ? 55.887 27.313 84.540 1.00 32.51 1040 ASN A CA 1
ATOM 1844 C C . ASN A 1 241 ? 56.108 25.937 83.926 1.00 36.21 1040 ASN A C 1
ATOM 1845 O O . ASN A 1 241 ? 56.789 25.849 82.904 1.00 36.65 1040 ASN A O 1
ATOM 1850 N N . ALA A 1 242 ? 55.485 24.882 84.500 1.00 31.73 1041 ALA A N 1
ATOM 1851 C CA . ALA A 1 242 ? 55.566 23.520 83.962 1.00 31.77 1041 ALA A CA 1
ATOM 1852 C C . ALA A 1 242 ? 54.711 23.453 82.699 1.00 34.58 1041 ALA A C 1
ATOM 1853 O O . ALA A 1 242 ? 55.160 22.918 81.681 1.00 34.63 1041 ALA A O 1
ATOM 1855 N N . ALA A 1 243 ? 53.490 24.046 82.766 1.00 29.66 1042 ALA A N 1
ATOM 1856 C CA . ALA A 1 243 ? 52.522 24.166 81.679 1.00 27.39 1042 ALA A CA 1
ATOM 1857 C C . ALA A 1 243 ? 53.109 25.008 80.529 1.00 31.54 1042 ALA A C 1
ATOM 1858 O O . ALA A 1 243 ? 52.926 24.655 79.351 1.00 31.57 1042 ALA A O 1
ATOM 1860 N N . LYS A 1 244 ? 53.845 26.100 80.876 1.00 26.45 1043 LYS A N 1
ATOM 1861 C CA . LYS A 1 244 ? 54.496 26.969 79.903 1.00 24.80 1043 LYS A CA 1
ATOM 1862 C C . LYS A 1 244 ? 55.582 26.182 79.202 1.00 29.75 1043 LYS A C 1
ATOM 1863 O O . LYS A 1 244 ? 55.623 26.194 77.980 1.00 29.37 1043 LYS A O 1
ATOM 1869 N N . SER A 1 245 ? 56.393 25.413 79.961 1.00 28.46 1044 SER A N 1
ATOM 1870 C CA . SER A 1 245 ? 57.466 24.589 79.393 1.00 29.52 1044 SER A CA 1
ATOM 1871 C C . SER A 1 245 ? 56.997 23.406 78.517 1.00 32.87 1044 SER A C 1
ATOM 1872 O O . SER A 1 245 ? 57.752 22.946 77.652 1.00 34.60 1044 SER A O 1
ATOM 1875 N N . GLU A 1 246 ? 55.787 22.900 78.756 1.00 26.51 1045 GLU A N 1
ATOM 1876 C CA . GLU A 1 246 ? 55.270 21.790 77.979 1.00 26.11 1045 GLU A CA 1
ATOM 1877 C C . GLU A 1 246 ? 54.766 22.356 76.664 1.00 27.18 1045 GLU A C 1
ATOM 1878 O O . GLU A 1 246 ? 55.043 21.791 75.602 1.00 26.40 1045 GLU A O 1
ATOM 1884 N N . LEU A 1 247 ? 54.064 23.510 76.742 1.00 22.63 1046 LEU A N 1
ATOM 1885 C CA . LEU A 1 247 ? 53.484 24.246 75.608 1.00 20.45 1046 LEU A CA 1
ATOM 1886 C C . LEU A 1 247 ? 54.585 24.705 74.661 1.00 24.88 1046 LEU A C 1
ATOM 1887 O O . LEU A 1 247 ? 54.442 24.555 73.451 1.00 24.01 1046 LEU A O 1
ATOM 1892 N N . ASP A 1 248 ? 55.696 25.233 75.225 1.00 22.89 1047 ASP A N 1
ATOM 1893 C CA . ASP A 1 248 ? 56.884 25.699 74.501 1.00 23.60 1047 ASP A CA 1
ATOM 1894 C C . ASP A 1 248 ? 57.533 24.556 73.712 1.00 26.76 1047 ASP A C 1
ATOM 1895 O O . ASP A 1 248 ? 58.002 24.777 72.588 1.00 26.57 1047 ASP A O 1
ATOM 1900 N N . LYS A 1 249 ? 57.496 23.320 74.284 1.00 22.74 1048 LYS A N 1
ATOM 1901 C CA . LYS A 1 249 ? 57.983 22.103 73.637 1.00 22.95 1048 LYS A CA 1
ATOM 1902 C C . LYS A 1 249 ? 57.048 21.740 72.466 1.00 26.33 1048 LYS A C 1
ATOM 1903 O O . LYS A 1 249 ? 57.535 21.511 71.365 1.00 28.39 1048 LYS A O 1
ATOM 1909 N N . ALA A 1 250 ? 55.720 21.762 72.687 1.00 19.62 1049 ALA A N 1
ATOM 1910 C CA . ALA A 1 250 ? 54.701 21.473 71.669 1.00 18.15 1049 ALA A CA 1
ATOM 1911 C C . ALA A 1 250 ? 54.738 22.418 70.475 1.00 21.90 1049 ALA A C 1
ATOM 1912 O O . ALA A 1 250 ? 54.781 21.965 69.338 1.00 21.62 1049 ALA A O 1
ATOM 1914 N N . ILE A 1 251 ? 54.672 23.734 70.734 1.00 18.14 1050 ILE A N 1
ATOM 1915 C CA . ILE A 1 251 ? 54.633 24.749 69.692 1.00 16.73 1050 ILE A CA 1
ATOM 1916 C C . ILE A 1 251 ? 55.966 24.921 68.982 1.00 22.54 1050 ILE A C 1
ATOM 1917 O O . ILE A 1 251 ? 55.975 25.131 67.773 1.00 24.42 1050 ILE A O 1
ATOM 1922 N N . GLY A 1 252 ? 57.059 24.799 69.731 1.00 18.46 1051 GLY A N 1
ATOM 1923 C CA . GLY A 1 252 ? 58.412 24.925 69.215 1.00 19.11 1051 GLY A CA 1
ATOM 1924 C C . GLY A 1 252 ? 58.961 26.336 69.251 1.00 22.28 1051 GLY A C 1
ATOM 1925 O O . GLY A 1 252 ? 59.688 26.728 68.335 1.00 24.52 1051 GLY A O 1
ATOM 1926 N N . ARG A 1 253 ? 58.632 27.106 70.310 1.00 15.93 1052 ARG A N 1
ATOM 1927 C CA . ARG A 1 253 ? 59.115 28.470 70.553 1.00 14.94 1052 ARG A CA 1
ATOM 1928 C C . ARG A 1 253 ? 58.913 28.901 71.996 1.00 19.09 1052 ARG A C 1
ATOM 1929 O O . ARG A 1 253 ? 58.321 28.150 72.771 1.00 18.19 1052 ARG A O 1
ATOM 1937 N N . ASN A 1 254 ? 59.380 30.121 72.357 1.00 16.22 1053 ASN A N 1
ATOM 1938 C CA . ASN A 1 254 ? 59.192 30.675 73.698 1.00 16.00 1053 ASN A CA 1
ATOM 1939 C C . ASN A 1 254 ? 57.908 31.525 73.729 1.00 20.62 1053 ASN A C 1
ATOM 1940 O O . ASN A 1 254 ? 57.950 32.744 73.617 1.00 20.29 1053 ASN A O 1
ATOM 1945 N N . THR A 1 255 ? 56.766 30.843 73.862 1.00 19.33 1054 THR A N 1
ATOM 1946 C CA . THR A 1 255 ? 55.405 31.389 73.809 1.00 18.79 1054 THR A CA 1
ATOM 1947 C C . THR A 1 255 ? 55.044 32.308 74.930 1.00 25.04 1054 THR A C 1
ATOM 1948 O O . THR A 1 255 ? 54.333 33.279 74.691 1.00 26.04 1054 THR A O 1
ATOM 1952 N N . ASN A 1 256 ? 55.491 32.004 76.144 1.00 22.77 1055 ASN A N 1
ATOM 1953 C CA . ASN A 1 256 ? 55.122 32.797 77.311 1.00 23.67 1055 ASN A CA 1
ATOM 1954 C C . ASN A 1 256 ? 53.638 32.650 77.641 1.00 28.20 1055 ASN A C 1
ATOM 1955 O O . ASN A 1 256 ? 53.005 33.582 78.137 1.00 30.24 1055 ASN A O 1
ATOM 1960 N N . GLY A 1 257 ? 53.092 31.471 77.359 1.00 22.92 1056 GLY A N 1
ATOM 1961 C CA . GLY A 1 257 ? 51.683 31.189 77.596 1.00 21.10 1056 GLY A CA 1
ATOM 1962 C C . GLY A 1 257 ? 50.789 31.801 76.539 1.00 21.73 1056 GLY A C 1
ATOM 1963 O O . GLY A 1 257 ? 49.574 31.687 76.635 1.00 21.31 1056 GLY A O 1
ATOM 1964 N N . VAL A 1 258 ? 51.363 32.448 75.519 1.00 15.30 1057 VAL A N 1
ATOM 1965 C CA . VAL A 1 258 ? 50.564 33.076 74.472 1.00 12.81 1057 VAL A CA 1
ATOM 1966 C C . VAL A 1 258 ? 50.866 32.511 73.105 1.00 16.88 1057 VAL A C 1
ATOM 1967 O O . VAL A 1 258 ? 51.969 32.703 72.581 1.00 17.66 1057 VAL A O 1
ATOM 1971 N N . ILE A 1 259 ? 49.862 31.856 72.521 1.00 12.78 1058 ILE A N 1
ATOM 1972 C CA . ILE A 1 259 ? 49.915 31.280 71.177 1.00 12.81 1058 ILE A CA 1
ATOM 1973 C C . ILE A 1 259 ? 49.009 32.100 70.239 1.00 21.10 1058 ILE A C 1
ATOM 1974 O O . ILE A 1 259 ? 48.336 33.018 70.713 1.00 21.85 1058 ILE A O 1
ATOM 1979 N N . THR A 1 260 ? 49.027 31.788 68.918 1.00 19.76 1059 THR A N 1
ATOM 1980 C CA . THR A 1 260 ? 48.274 32.446 67.836 1.00 20.20 1059 THR A CA 1
ATOM 1981 C C . THR A 1 260 ? 47.227 31.473 67.281 1.00 26.17 1059 THR A C 1
ATOM 1982 O O . THR A 1 260 ? 47.345 30.282 67.561 1.00 27.01 1059 THR A O 1
ATOM 1986 N N . LYS A 1 261 ? 46.227 31.942 66.489 1.00 23.14 1060 LYS A N 1
ATOM 1987 C CA . LYS A 1 261 ? 45.182 31.053 65.931 1.00 22.90 1060 LYS A CA 1
ATOM 1988 C C . LYS A 1 261 ? 45.769 29.874 65.168 1.00 28.11 1060 LYS A C 1
ATOM 1989 O O . LYS A 1 261 ? 45.307 28.741 65.333 1.00 28.25 1060 LYS A O 1
ATOM 1995 N N . ASP A 1 262 ? 46.768 30.157 64.317 1.00 24.82 1061 ASP A N 1
ATOM 1996 C CA . ASP A 1 262 ? 47.431 29.188 63.456 1.00 25.58 1061 ASP A CA 1
ATOM 1997 C C . ASP A 1 262 ? 48.185 28.123 64.246 1.00 27.13 1061 ASP A C 1
ATOM 1998 O O . ASP A 1 262 ? 48.250 26.969 63.799 1.00 27.67 1061 ASP A O 1
ATOM 2003 N N . GLU A 1 263 ? 48.706 28.498 65.447 1.00 20.52 1062 GLU A N 1
ATOM 2004 C CA . GLU A 1 263 ? 49.408 27.587 66.358 1.00 18.15 1062 GLU A CA 1
ATOM 2005 C C . GLU A 1 263 ? 48.326 26.734 67.019 1.00 19.13 1062 GLU A C 1
ATOM 2006 O O . GLU A 1 263 ? 48.421 25.517 66.986 1.00 18.44 1062 GLU A O 1
ATOM 2012 N N . ALA A 1 264 ? 47.251 27.368 67.522 1.00 14.13 1063 ALA A N 1
ATOM 2013 C CA . ALA A 1 264 ? 46.103 26.699 68.120 1.00 13.50 1063 ALA A CA 1
ATOM 2014 C C . ALA A 1 264 ? 45.516 25.675 67.151 1.00 21.50 1063 ALA A C 1
ATOM 2015 O O . ALA A 1 264 ? 45.079 24.611 67.596 1.00 22.00 1063 ALA A O 1
ATOM 2017 N N . GLU A 1 265 ? 45.526 25.981 65.831 1.00 20.19 1064 GLU A N 1
ATOM 2018 C CA . GLU A 1 265 ? 45.031 25.065 64.802 1.00 21.40 1064 GLU A CA 1
ATOM 2019 C C . GLU A 1 265 ? 46.017 23.911 64.582 1.00 25.94 1064 GLU A C 1
ATOM 2020 O O . GLU A 1 265 ? 45.570 22.785 64.418 1.00 26.02 1064 GLU A O 1
ATOM 2026 N N . LYS A 1 266 ? 47.347 24.178 64.619 1.00 23.01 1065 LYS A N 1
ATOM 2027 C CA . LYS A 1 266 ? 48.395 23.156 64.482 1.00 24.12 1065 LYS A CA 1
ATOM 2028 C C . LYS A 1 266 ? 48.208 22.121 65.591 1.00 28.26 1065 LYS A C 1
ATOM 2029 O O . LYS A 1 266 ? 48.102 20.923 65.320 1.00 29.09 1065 LYS A O 1
ATOM 2035 N N . LEU A 1 267 ? 48.121 22.607 66.835 1.00 23.74 1066 LEU A N 1
ATOM 2036 C CA . LEU A 1 267 ? 47.888 21.833 68.058 1.00 22.67 1066 LEU A CA 1
ATOM 2037 C C . LEU A 1 267 ? 46.565 21.090 67.944 1.00 25.48 1066 LEU A C 1
ATOM 2038 O O . LEU A 1 267 ? 46.489 19.955 68.404 1.00 26.11 1066 LEU A O 1
ATOM 2043 N N . PHE A 1 268 ? 45.510 21.750 67.389 1.00 19.48 1067 PHE A N 1
ATOM 2044 C CA . PHE A 1 268 ? 44.200 21.131 67.256 1.00 18.40 1067 PHE A CA 1
ATOM 2045 C C . PHE A 1 268 ? 44.355 19.931 66.373 1.00 24.92 1067 PHE A C 1
ATOM 2046 O O . PHE A 1 268 ? 44.121 18.820 66.839 1.00 26.10 1067 PHE A O 1
ATOM 2054 N N . ASN A 1 269 ? 44.856 20.141 65.133 1.00 21.76 1068 ASN A N 1
ATOM 2055 C CA . ASN A 1 269 ? 45.119 19.090 64.148 1.00 22.50 1068 ASN A CA 1
ATOM 2056 C C . ASN A 1 269 ? 45.838 17.877 64.772 1.00 29.06 1068 ASN A C 1
ATOM 2057 O O . ASN A 1 269 ? 45.527 16.758 64.398 1.00 31.18 1068 ASN A O 1
ATOM 2062 N N . GLN A 1 270 ? 46.731 18.084 65.762 1.00 24.73 1069 GLN A N 1
ATOM 2063 C CA . GLN A 1 270 ? 47.403 16.976 66.430 1.00 24.71 1069 GLN A CA 1
ATOM 2064 C C . GLN A 1 270 ? 46.385 16.196 67.224 1.00 27.37 1069 GLN A C 1
ATOM 2065 O O . GLN A 1 270 ? 46.193 15.019 66.948 1.00 28.86 1069 GLN A O 1
ATOM 2071 N N . ASP A 1 271 ? 45.650 16.876 68.120 1.00 23.02 1070 ASP A N 1
ATOM 2072 C CA . ASP A 1 271 ? 44.583 16.313 68.967 1.00 21.94 1070 ASP A CA 1
ATOM 2073 C C . ASP A 1 271 ? 43.519 15.540 68.183 1.00 24.47 1070 ASP A C 1
ATOM 2074 O O . ASP A 1 271 ? 43.022 14.557 68.702 1.00 23.88 1070 ASP A O 1
ATOM 2079 N N . VAL A 1 272 ? 43.221 15.943 66.937 1.00 20.97 1071 VAL A N 1
ATOM 2080 C CA . VAL A 1 272 ? 42.249 15.283 66.051 1.00 21.85 1071 VAL A CA 1
ATOM 2081 C C . VAL A 1 272 ? 42.767 13.909 65.548 1.00 28.93 1071 VAL A C 1
ATOM 2082 O O . VAL A 1 272 ? 42.012 12.922 65.525 1.00 27.99 1071 VAL A O 1
ATOM 2086 N N . ASP A 1 273 ? 44.046 13.870 65.114 1.00 27.63 1072 ASP A N 1
ATOM 2087 C CA . ASP A 1 273 ? 44.711 12.650 64.672 1.00 29.98 1072 ASP A CA 1
ATOM 2088 C C . ASP A 1 273 ? 44.742 11.739 65.908 1.00 34.34 1072 ASP A C 1
ATOM 2089 O O . ASP A 1 273 ? 44.213 10.622 65.859 1.00 34.69 1072 ASP A O 1
ATOM 2094 N N . ALA A 1 274 ? 45.200 12.286 67.055 1.00 29.00 1073 ALA A N 1
ATOM 2095 C CA . ALA A 1 274 ? 45.208 11.578 68.327 1.00 28.17 1073 ALA A CA 1
ATOM 2096 C C . ALA A 1 274 ? 43.819 10.995 68.680 1.00 30.85 1073 ALA A C 1
ATOM 2097 O O . ALA A 1 274 ? 43.751 9.907 69.240 1.00 30.13 1073 ALA A O 1
ATOM 2099 N N . ALA A 1 275 ? 42.718 11.698 68.320 1.00 26.59 1074 ALA A N 1
ATOM 2100 C CA . ALA A 1 275 ? 41.347 11.252 68.608 1.00 25.20 1074 ALA A CA 1
ATOM 2101 C C . ALA A 1 275 ? 40.921 10.175 67.642 1.00 31.83 1074 ALA A C 1
ATOM 2102 O O . ALA A 1 275 ? 40.386 9.174 68.113 1.00 32.92 1074 ALA A O 1
ATOM 2104 N N . VAL A 1 276 ? 41.177 10.341 66.313 1.00 28.71 1075 VAL A N 1
ATOM 2105 C CA . VAL A 1 276 ? 40.845 9.302 65.329 1.00 30.09 1075 VAL A CA 1
ATOM 2106 C C . VAL A 1 276 ? 41.632 8.001 65.597 1.00 36.47 1075 VAL A C 1
ATOM 2107 O O . VAL A 1 276 ? 41.004 6.944 65.657 1.00 37.87 1075 VAL A O 1
ATOM 2111 N N . ARG A 1 277 ? 42.965 8.092 65.882 1.00 32.73 1076 ARG A N 1
ATOM 2112 C CA . ARG A 1 277 ? 43.804 6.939 66.250 1.00 34.47 1076 ARG A CA 1
ATOM 2113 C C . ARG A 1 277 ? 43.145 6.181 67.411 1.00 39.06 1076 ARG A C 1
ATOM 2114 O O . ARG A 1 277 ? 42.897 4.985 67.303 1.00 40.59 1076 ARG A O 1
ATOM 2122 N N . GLY A 1 278 ? 42.789 6.903 68.462 1.00 34.36 1077 GLY A N 1
ATOM 2123 C CA . GLY A 1 278 ? 42.119 6.340 69.626 1.00 33.84 1077 GLY A CA 1
ATOM 2124 C C . GLY A 1 278 ? 40.756 5.743 69.332 1.00 35.77 1077 GLY A C 1
ATOM 2125 O O . GLY A 1 278 ? 40.379 4.762 69.978 1.00 36.90 1077 GLY A O 1
ATOM 2126 N N . ILE A 1 279 ? 40.002 6.330 68.366 1.00 28.91 1078 ILE A N 1
ATOM 2127 C CA . ILE A 1 279 ? 38.675 5.844 67.990 1.00 27.74 1078 ILE A CA 1
ATOM 2128 C C . ILE A 1 279 ? 38.865 4.483 67.369 1.00 35.67 1078 ILE A C 1
ATOM 2129 O O . ILE A 1 279 ? 38.180 3.539 67.770 1.00 36.34 1078 ILE A O 1
ATOM 2134 N N . LEU A 1 280 ? 39.813 4.376 66.405 1.00 33.12 1079 LEU A N 1
ATOM 2135 C CA . LEU A 1 280 ? 40.103 3.131 65.682 1.00 35.10 1079 LEU A CA 1
ATOM 2136 C C . LEU A 1 280 ? 40.679 2.014 66.582 1.00 40.51 1079 LEU A C 1
ATOM 2137 O O . LEU A 1 280 ? 40.374 0.845 66.352 1.00 41.96 1079 LEU A O 1
ATOM 2142 N N . ARG A 1 281 ? 41.429 2.375 67.650 1.00 36.38 1080 ARG A N 1
ATOM 2143 C CA . ARG A 1 281 ? 41.949 1.416 68.639 1.00 37.13 1080 ARG A CA 1
ATOM 2144 C C . ARG A 1 281 ? 40.779 0.893 69.510 1.00 38.55 1080 ARG A C 1
ATOM 2145 O O . ARG A 1 281 ? 40.998 0.085 70.422 1.00 37.13 1080 ARG A O 1
ATOM 2153 N N . ASN A 1 282 ? 39.554 1.406 69.260 1.00 35.06 1081 ASN A N 1
ATOM 2154 C CA . ASN A 1 282 ? 38.359 1.053 70.026 1.00 35.12 1081 ASN A CA 1
ATOM 2155 C C . ASN A 1 282 ? 37.454 0.090 69.293 1.00 42.81 1081 ASN A C 1
ATOM 2156 O O . ASN A 1 282 ? 37.094 0.317 68.129 1.00 43.22 1081 ASN A O 1
ATOM 2161 N N . ALA A 1 283 ? 37.087 -0.992 70.000 1.00 41.31 1082 ALA A N 1
ATOM 2162 C CA . ALA A 1 283 ? 36.249 -2.072 69.489 1.00 43.16 1082 ALA A CA 1
ATOM 2163 C C . ALA A 1 283 ? 34.813 -1.661 69.188 1.00 46.28 1082 ALA A C 1
ATOM 2164 O O . ALA A 1 283 ? 34.297 -2.018 68.139 1.00 46.97 1082 ALA A O 1
ATOM 2166 N N . LYS A 1 284 ? 34.171 -0.920 70.089 1.00 42.05 1083 LYS A N 1
ATOM 2167 C CA . LYS A 1 284 ? 32.797 -0.459 69.893 1.00 40.76 1083 LYS A CA 1
ATOM 2168 C C . LYS A 1 284 ? 32.746 0.729 68.915 1.00 44.47 1083 LYS A C 1
ATOM 2169 O O . LYS A 1 284 ? 31.709 0.966 68.277 1.00 44.41 1083 LYS A O 1
ATOM 2175 N N . LEU A 1 285 ? 33.852 1.457 68.803 1.00 39.95 1084 LEU A N 1
ATOM 2176 C CA . LEU A 1 285 ? 33.900 2.655 67.973 1.00 38.23 1084 LEU A CA 1
ATOM 2177 C C . LEU A 1 285 ? 34.220 2.367 66.507 1.00 43.40 1084 LEU A C 1
ATOM 2178 O O . LEU A 1 285 ? 33.443 2.715 65.617 1.00 43.45 1084 LEU A O 1
ATOM 2183 N N . LYS A 1 286 ? 35.366 1.742 66.259 1.00 40.30 1085 LYS A N 1
ATOM 2184 C CA . LYS A 1 286 ? 35.837 1.517 64.873 1.00 40.35 1085 LYS A CA 1
ATOM 2185 C C . LYS A 1 286 ? 34.696 1.234 63.839 1.00 40.99 1085 LYS A C 1
ATOM 2186 O O . LYS A 1 286 ? 34.628 1.983 62.864 1.00 38.50 1085 LYS A O 1
ATOM 2192 N N . PRO A 1 287 ? 33.729 0.295 64.071 1.00 37.86 1086 PRO A N 1
ATOM 2193 C CA . PRO A 1 287 ? 32.663 0.076 63.073 1.00 38.61 1086 PRO A CA 1
ATOM 2194 C C . PRO A 1 287 ? 31.712 1.245 62.781 1.00 43.16 1086 PRO A C 1
ATOM 2195 O O . PRO A 1 287 ? 31.207 1.336 61.649 1.00 44.29 1086 PRO A O 1
ATOM 2199 N N . VAL A 1 288 ? 31.446 2.131 63.781 1.00 37.38 1087 VAL A N 1
ATOM 2200 C CA . VAL A 1 288 ? 30.534 3.263 63.566 1.00 35.30 1087 VAL A CA 1
ATOM 2201 C C . VAL A 1 288 ? 31.208 4.336 62.742 1.00 40.04 1087 VAL A C 1
ATOM 2202 O O . VAL A 1 288 ? 30.689 4.716 61.693 1.00 41.63 1087 VAL A O 1
ATOM 2206 N N . TYR A 1 289 ? 32.376 4.802 63.213 1.00 34.81 1088 TYR A N 1
ATOM 2207 C CA . TYR A 1 289 ? 33.207 5.796 62.552 1.00 33.49 1088 TYR A CA 1
ATOM 2208 C C . TYR A 1 289 ? 33.342 5.448 61.057 1.00 38.86 1088 TYR A C 1
ATOM 2209 O O . TYR A 1 289 ? 32.901 6.238 60.215 1.00 38.48 1088 TYR A O 1
ATOM 2218 N N . ASP A 1 290 ? 33.848 4.213 60.747 1.00 35.92 1089 ASP A N 1
ATOM 2219 C CA . ASP A 1 290 ? 34.055 3.683 59.391 1.00 36.59 1089 ASP A CA 1
ATOM 2220 C C . ASP A 1 290 ? 32.827 3.827 58.512 1.00 39.91 1089 ASP A C 1
ATOM 2221 O O . ASP A 1 290 ? 32.952 4.279 57.386 1.00 40.49 1089 ASP A O 1
ATOM 2226 N N . SER A 1 291 ? 31.642 3.492 59.030 1.00 36.14 1090 SER A N 1
ATOM 2227 C CA . SER A 1 291 ? 30.393 3.608 58.279 1.00 36.53 1090 SER A CA 1
ATOM 2228 C C . SER A 1 291 ? 30.034 5.071 57.968 1.00 40.14 1090 SER A C 1
ATOM 2229 O O . SER A 1 291 ? 29.375 5.340 56.959 1.00 40.92 1090 SER A O 1
ATOM 2232 N N . LEU A 1 292 ? 30.417 5.998 58.882 1.00 34.46 1091 LEU A N 1
ATOM 2233 C CA . LEU A 1 292 ? 30.067 7.419 58.838 1.00 32.49 1091 LEU A CA 1
ATOM 2234 C C . LEU A 1 292 ? 30.807 8.227 57.819 1.00 39.36 1091 LEU A C 1
ATOM 2235 O O . LEU A 1 292 ? 32.020 8.068 57.651 1.00 39.57 1091 LEU A O 1
ATOM 2240 N N . ASP A 1 293 ? 30.070 9.160 57.193 1.00 37.29 1092 ASP A N 1
ATOM 2241 C CA . ASP A 1 293 ? 30.582 10.124 56.225 1.00 38.21 1092 ASP A CA 1
ATOM 2242 C C . ASP A 1 293 ? 31.464 11.209 56.881 1.00 40.39 1092 ASP A C 1
ATOM 2243 O O . ASP A 1 293 ? 31.576 11.280 58.109 1.00 38.75 1092 ASP A O 1
ATOM 2248 N N . ALA A 1 294 ? 32.029 12.088 56.041 1.00 36.74 1093 ALA A N 1
ATOM 2249 C CA . ALA A 1 294 ? 32.871 13.240 56.378 1.00 34.28 1093 ALA A CA 1
ATOM 2250 C C . ALA A 1 294 ? 32.350 14.087 57.542 1.00 34.61 1093 ALA A C 1
ATOM 2251 O O . ALA A 1 294 ? 33.062 14.230 58.539 1.00 33.27 1093 ALA A O 1
ATOM 2253 N N . VAL A 1 295 ? 31.141 14.625 57.420 1.00 30.06 1094 VAL A N 1
ATOM 2254 C CA . VAL A 1 295 ? 30.576 15.479 58.461 1.00 27.82 1094 VAL A CA 1
ATOM 2255 C C . VAL A 1 295 ? 30.154 14.693 59.701 1.00 30.17 1094 VAL A C 1
ATOM 2256 O O . VAL A 1 295 ? 30.341 15.150 60.829 1.00 28.05 1094 VAL A O 1
ATOM 2260 N N . ARG A 1 296 ? 29.580 13.514 59.486 1.00 27.18 1095 ARG A N 1
ATOM 2261 C CA . ARG A 1 296 ? 29.083 12.686 60.580 1.00 25.56 1095 ARG A CA 1
ATOM 2262 C 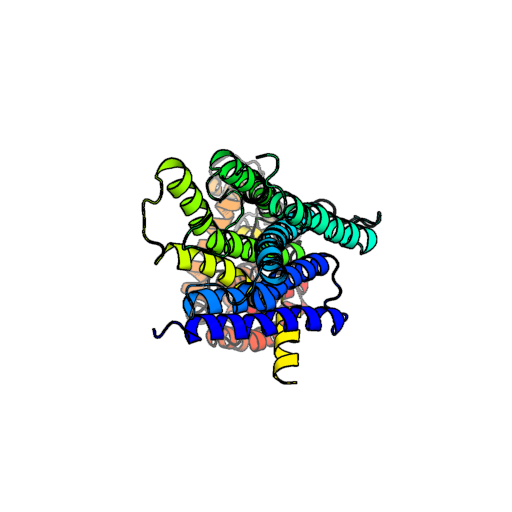C . ARG A 1 296 ? 30.211 12.157 61.443 1.00 28.68 1095 ARG A C 1
ATOM 2263 O O . ARG A 1 296 ? 30.002 11.982 62.641 1.00 27.78 1095 ARG A O 1
ATOM 2271 N N . ARG A 1 297 ? 31.426 11.986 60.865 1.00 24.99 1096 ARG A N 1
ATOM 2272 C CA . ARG A 1 297 ? 32.630 11.576 61.611 1.00 23.52 1096 ARG A CA 1
ATOM 2273 C C . ARG A 1 297 ? 33.031 12.708 62.556 1.00 25.80 1096 ARG A C 1
ATOM 2274 O O . ARG A 1 297 ? 33.391 12.437 63.706 1.00 25.18 1096 ARG A O 1
ATOM 2282 N N . ALA A 1 298 ? 32.921 13.985 62.074 1.00 21.14 1097 ALA A N 1
ATOM 2283 C CA . ALA A 1 298 ? 33.242 15.193 62.840 1.00 18.57 1097 ALA A CA 1
ATOM 2284 C C . ALA A 1 298 ? 32.389 15.243 64.100 1.00 22.25 1097 ALA A C 1
ATOM 2285 O O . ALA A 1 298 ? 32.970 15.347 65.197 1.00 21.91 1097 ALA A O 1
ATOM 2287 N N . ALA A 1 299 ? 31.033 15.048 63.957 1.00 16.78 1098 ALA A N 1
ATOM 2288 C CA . ALA A 1 299 ? 30.091 14.966 65.076 1.00 15.22 1098 ALA A CA 1
ATOM 2289 C C . ALA A 1 299 ? 30.513 13.894 66.079 1.00 21.29 1098 ALA A C 1
ATOM 2290 O O . ALA A 1 299 ? 30.393 14.128 67.281 1.00 20.81 1098 ALA A O 1
ATOM 2292 N N . LEU A 1 300 ? 31.046 12.736 65.604 1.00 19.58 1099 LEU A N 1
ATOM 2293 C CA . LEU A 1 300 ? 31.539 11.687 66.505 1.00 18.81 1099 LEU A CA 1
ATOM 2294 C C . LEU A 1 300 ? 32.861 12.104 67.176 1.00 21.97 1099 LEU A C 1
ATOM 2295 O O . LEU A 1 300 ? 32.958 11.990 68.393 1.00 21.26 1099 LEU A O 1
ATOM 2300 N N . ILE A 1 301 ? 33.844 12.623 66.409 1.00 19.15 1100 ILE A N 1
ATOM 2301 C CA . ILE A 1 301 ? 35.115 13.150 66.961 1.00 19.32 1100 ILE A CA 1
ATOM 2302 C C . ILE A 1 301 ? 34.807 14.202 68.081 1.00 24.11 1100 ILE A C 1
ATOM 2303 O O . ILE A 1 301 ? 35.378 14.155 69.182 1.00 22.44 1100 ILE A O 1
ATOM 2308 N N . ASN A 1 302 ? 33.858 15.122 67.777 1.00 20.66 1101 ASN A N 1
ATOM 2309 C CA . ASN A 1 302 ? 33.372 16.150 68.683 1.00 19.19 1101 ASN A CA 1
ATOM 2310 C C . ASN A 1 302 ? 32.942 15.523 70.045 1.00 23.44 1101 ASN A C 1
ATOM 2311 O O . ASN A 1 302 ? 33.306 16.045 71.102 1.00 24.36 1101 ASN A O 1
ATOM 2316 N N . MET A 1 303 ? 32.189 14.401 70.013 1.00 17.51 1102 MET A N 1
ATOM 2317 C CA . MET A 1 303 ? 31.729 13.730 71.224 1.00 15.63 1102 MET A CA 1
ATOM 2318 C C . MET A 1 303 ? 32.944 13.198 71.932 1.00 19.04 1102 MET A C 1
ATOM 2319 O O . MET A 1 303 ? 33.123 13.501 73.105 1.00 18.52 1102 MET A O 1
ATOM 2324 N N . VAL A 1 304 ? 33.828 12.485 71.211 1.00 16.74 1103 VAL A N 1
ATOM 2325 C CA . VAL A 1 304 ? 35.086 11.940 71.758 1.00 17.85 1103 VAL A CA 1
ATOM 2326 C C . VAL A 1 304 ? 35.918 13.033 72.495 1.00 20.38 1103 VAL A C 1
ATOM 2327 O O . VAL A 1 304 ? 36.395 12.805 73.611 1.00 19.00 1103 VAL A O 1
ATOM 2331 N N . PHE A 1 305 ? 36.014 14.245 71.873 1.00 15.83 1104 PHE A N 1
ATOM 2332 C CA . PHE A 1 305 ? 36.662 15.441 72.413 1.00 13.69 1104 PHE A CA 1
ATOM 2333 C C . PHE A 1 305 ? 36.032 15.902 73.748 1.00 16.28 1104 PHE A C 1
ATOM 2334 O O . PHE A 1 305 ? 36.763 16.393 74.597 1.00 17.79 1104 PHE A O 1
ATOM 2342 N N . GLN A 1 306 ? 34.705 15.719 73.953 1.00 11.90 1105 GLN A N 1
ATOM 2343 C CA . GLN A 1 306 ? 34.008 16.098 75.189 1.00 10.64 1105 GLN A CA 1
ATOM 2344 C C . GLN A 1 306 ? 33.925 15.001 76.264 1.00 16.90 1105 GLN A C 1
ATOM 2345 O O . GLN A 1 306 ? 34.079 15.306 77.431 1.00 17.35 1105 GLN A O 1
ATOM 2351 N N . MET A 1 307 ? 33.659 13.752 75.893 1.00 15.95 1106 MET A N 1
ATOM 2352 C CA . MET A 1 307 ? 33.494 12.674 76.867 1.00 17.35 1106 MET A CA 1
ATOM 2353 C C . MET A 1 307 ? 34.584 11.593 76.878 1.00 23.61 1106 MET A C 1
ATOM 2354 O O . MET A 1 307 ? 34.720 10.887 77.875 1.00 24.97 1106 MET A O 1
ATOM 2359 N N . GLY A 1 308 ? 35.294 11.423 75.766 1.00 21.09 1107 GLY A N 1
ATOM 2360 C CA . GLY A 1 308 ? 36.348 10.418 75.637 1.00 22.19 1107 GLY A CA 1
ATOM 2361 C C . GLY A 1 308 ? 35.894 9.150 74.943 1.00 26.79 1107 GLY A C 1
ATOM 2362 O O . GLY A 1 308 ? 34.698 8.857 74.949 1.00 25.54 1107 GLY A O 1
ATOM 2363 N N . GLU A 1 309 ? 36.850 8.389 74.338 1.00 25.36 1108 GLU A N 1
ATOM 2364 C CA . GLU A 1 309 ? 36.628 7.088 73.685 1.00 27.66 1108 GLU A CA 1
ATOM 2365 C C . GLU A 1 309 ? 35.678 6.203 74.513 1.00 33.48 1108 GLU A C 1
ATOM 2366 O O . GLU A 1 309 ? 34.652 5.765 73.998 1.00 34.01 1108 GLU A O 1
ATOM 2372 N N . THR A 1 310 ? 36.015 5.975 75.797 1.00 30.14 1109 THR A N 1
ATOM 2373 C CA . THR A 1 310 ? 35.246 5.146 76.729 1.00 30.50 1109 THR A CA 1
ATOM 2374 C C . THR A 1 310 ? 33.808 5.647 76.948 1.00 33.80 1109 THR A C 1
ATOM 2375 O O . THR A 1 310 ? 32.872 4.839 76.916 1.00 36.56 1109 THR A O 1
ATOM 2379 N N . GLY A 1 311 ? 33.654 6.950 77.196 1.00 25.90 1110 GLY A N 1
ATOM 2380 C CA . GLY A 1 311 ? 32.357 7.579 77.424 1.00 22.67 1110 GLY A CA 1
ATOM 2381 C C . GLY A 1 311 ? 31.456 7.486 76.216 1.00 23.00 1110 GLY A C 1
ATOM 2382 O O . GLY A 1 311 ? 30.291 7.120 76.353 1.00 22.03 1110 GLY A O 1
ATOM 2383 N N . VAL A 1 312 ? 32.008 7.787 75.020 1.00 18.36 1111 VAL A N 1
ATOM 2384 C CA . VAL A 1 312 ? 31.302 7.734 73.741 1.00 17.78 1111 VAL A CA 1
ATOM 2385 C C . VAL A 1 312 ? 30.886 6.311 73.435 1.00 25.06 1111 VAL A C 1
ATOM 2386 O O . VAL A 1 312 ? 29.709 6.113 73.133 1.00 25.99 1111 VAL A O 1
ATOM 2390 N N . ALA A 1 313 ? 31.823 5.311 73.589 1.00 23.27 1112 ALA A N 1
ATOM 2391 C CA . ALA A 1 313 ? 31.582 3.858 73.362 1.00 24.53 1112 ALA A CA 1
ATOM 2392 C C . ALA A 1 313 ? 30.568 3.190 74.302 1.00 31.12 1112 ALA A C 1
ATOM 2393 O O . ALA A 1 313 ? 30.258 2.009 74.110 1.00 34.54 1112 ALA A O 1
ATOM 2395 N N . GLY A 1 314 ? 30.011 3.971 75.236 1.00 26.59 1113 GLY A N 1
ATOM 2396 C CA . GLY A 1 314 ? 28.982 3.529 76.169 1.00 26.78 1113 GLY A CA 1
ATOM 2397 C C . GLY A 1 314 ? 27.709 4.221 75.696 1.00 31.06 1113 GLY A C 1
ATOM 2398 O O . GLY A 1 314 ? 26.929 4.684 76.528 1.00 33.09 1113 GLY A O 1
ATOM 2399 N N . PHE A 1 315 ? 27.561 4.325 74.377 1.00 25.69 1114 PHE A N 1
ATOM 2400 C CA . PHE A 1 315 ? 26.379 4.873 73.723 1.00 24.39 1114 PHE A CA 1
ATOM 2401 C C . PHE A 1 315 ? 25.921 3.810 72.737 1.00 31.08 1114 PHE A C 1
ATOM 2402 O O . PHE A 1 315 ? 25.825 4.038 71.531 1.00 31.51 1114 PHE A O 1
ATOM 2410 N N . THR A 1 316 ? 25.656 2.637 73.294 1.00 29.03 1115 THR A N 1
ATOM 2411 C CA . THR A 1 316 ? 25.427 1.381 72.563 1.00 29.83 1115 THR A CA 1
ATOM 2412 C C . THR A 1 316 ? 24.268 1.475 71.547 1.00 32.29 1115 THR A C 1
ATOM 2413 O O . THR A 1 316 ? 24.509 1.298 70.344 1.00 32.34 1115 THR A O 1
ATOM 2417 N N . ASN A 1 317 ? 23.035 1.750 72.011 1.00 27.15 1116 ASN A N 1
ATOM 2418 C CA . ASN A 1 317 ? 21.892 1.832 71.105 1.00 26.35 1116 ASN A CA 1
ATOM 2419 C C . ASN A 1 317 ? 22.055 2.874 70.011 1.00 30.07 1116 ASN A C 1
ATOM 2420 O O . ASN A 1 317 ? 22.026 2.500 68.835 1.00 31.60 1116 ASN A O 1
ATOM 2425 N N . SER A 1 318 ? 22.298 4.155 70.377 1.00 23.57 1117 SER A N 1
ATOM 2426 C CA . SER A 1 318 ? 22.478 5.244 69.409 1.00 22.16 1117 SER A CA 1
ATOM 2427 C C . SER A 1 318 ? 23.550 4.923 68.352 1.00 27.01 1117 SER A C 1
ATOM 2428 O O . SER A 1 318 ? 23.262 5.036 67.162 1.00 28.26 1117 SER A O 1
ATOM 2431 N N . LEU A 1 319 ? 24.742 4.435 68.784 1.00 21.56 1118 LEU A N 1
ATOM 2432 C CA . LEU A 1 319 ? 25.862 4.060 67.918 1.00 21.61 1118 LEU A CA 1
ATOM 2433 C C . LEU A 1 319 ? 25.447 3.035 66.882 1.00 30.20 1118 LEU A C 1
ATOM 2434 O O . LEU A 1 319 ? 25.955 3.048 65.750 1.00 30.24 1118 LEU A O 1
ATOM 2439 N N . ARG A 1 320 ? 24.510 2.135 67.271 1.00 31.11 1119 ARG A N 1
ATOM 2440 C CA . ARG A 1 320 ? 23.963 1.113 66.374 1.00 33.27 1119 ARG A CA 1
ATOM 2441 C C . ARG A 1 320 ? 23.039 1.774 65.353 1.00 37.28 1119 ARG A C 1
ATOM 2442 O O . ARG A 1 320 ? 23.180 1.499 64.173 1.00 37.90 1119 ARG A O 1
ATOM 2450 N N . MET A 1 321 ? 22.161 2.667 65.796 1.00 33.09 1120 MET A N 1
ATOM 2451 C CA . MET A 1 321 ? 21.298 3.403 64.877 1.00 33.73 1120 MET A CA 1
ATOM 2452 C C . MET A 1 321 ? 22.106 4.194 63.844 1.00 37.86 1120 MET A C 1
ATOM 2453 O O . MET A 1 321 ? 21.690 4.333 62.694 1.00 37.50 1120 MET A O 1
ATOM 2458 N N . LEU A 1 322 ? 23.259 4.711 64.262 1.00 35.03 1121 LEU A N 1
ATOM 2459 C CA . LEU A 1 322 ? 24.119 5.505 63.388 1.00 35.03 1121 LEU A CA 1
ATOM 2460 C C . LEU A 1 322 ? 24.695 4.584 62.341 1.00 41.02 1121 LEU A C 1
ATOM 2461 O O . LEU A 1 322 ? 24.466 4.831 61.163 1.00 42.43 1121 LEU A O 1
ATOM 2466 N N . GLN A 1 323 ? 25.365 3.476 62.773 1.00 37.92 1122 GLN A N 1
ATOM 2467 C CA . GLN A 1 323 ? 25.943 2.392 61.941 1.00 39.81 1122 GLN A CA 1
ATOM 2468 C C . GLN A 1 323 ? 24.907 1.911 60.912 1.00 44.74 1122 GLN A C 1
ATOM 2469 O O . GLN A 1 323 ? 25.219 1.848 59.726 1.00 45.82 1122 GLN A O 1
ATOM 2475 N N . GLN A 1 324 ? 23.650 1.672 61.378 1.00 40.82 1123 GLN A N 1
ATOM 2476 C CA . GLN A 1 324 ? 22.464 1.231 60.630 1.00 41.36 1123 GLN A CA 1
ATOM 2477 C C . GLN A 1 324 ? 21.792 2.331 59.773 1.00 44.24 1123 GLN A C 1
ATOM 2478 O O . GLN A 1 324 ? 20.794 2.052 59.105 1.00 45.24 1123 GLN A O 1
ATOM 2484 N N . LYS A 1 325 ? 22.336 3.568 59.797 1.00 39.01 1124 LYS A N 1
ATOM 2485 C CA . LYS A 1 325 ? 21.887 4.745 59.026 1.00 38.06 1124 LYS A CA 1
ATOM 2486 C C . LYS A 1 325 ? 20.431 5.182 59.280 1.00 41.23 1124 LYS A C 1
ATOM 2487 O O . LYS A 1 325 ? 19.715 5.617 58.378 1.00 41.33 1124 LYS A O 1
ATOM 2493 N N . ARG A 1 326 ? 20.037 5.009 60.542 1.00 37.13 1125 ARG A N 1
ATOM 2494 C CA . ARG A 1 326 ? 18.773 5.484 61.084 1.00 36.58 1125 ARG A CA 1
ATOM 2495 C C . ARG A 1 326 ? 19.076 6.765 61.849 1.00 39.81 1125 ARG A C 1
ATOM 2496 O O . ARG A 1 326 ? 19.383 6.750 63.041 1.00 39.07 1125 ARG A O 1
ATOM 2504 N N . TRP A 1 327 ? 18.990 7.868 61.123 1.00 36.32 1126 TRP A N 1
ATOM 2505 C CA . TRP A 1 327 ? 19.443 9.191 61.549 1.00 34.46 1126 TRP A CA 1
ATOM 2506 C C . TRP A 1 327 ? 18.411 9.815 62.465 1.00 36.95 1126 TRP A C 1
ATOM 2507 O O . TRP A 1 327 ? 18.804 10.405 63.465 1.00 35.38 1126 TRP A O 1
ATOM 2518 N N . ASP A 1 328 ? 17.117 9.686 62.156 1.00 34.89 1127 ASP A N 1
ATOM 2519 C CA . ASP A 1 328 ? 16.089 10.260 63.022 1.00 34.89 1127 ASP A CA 1
ATOM 2520 C C . ASP A 1 328 ? 15.911 9.457 64.329 1.00 37.37 1127 ASP A C 1
ATOM 2521 O O . ASP A 1 328 ? 15.774 10.050 65.410 1.00 35.15 1127 ASP A O 1
ATOM 2526 N N . GLU A 1 329 ? 15.991 8.112 64.229 1.00 34.49 1128 GLU A N 1
ATOM 2527 C CA . GLU A 1 329 ? 15.938 7.222 65.375 1.00 33.61 1128 GLU A CA 1
ATOM 2528 C C . GLU A 1 329 ? 17.067 7.623 66.314 1.00 35.29 1128 GLU A C 1
ATOM 2529 O O . GLU A 1 329 ? 16.790 7.852 67.492 1.00 36.25 1128 GLU A O 1
ATOM 2535 N N . ALA A 1 330 ? 18.318 7.774 65.794 1.00 27.83 1129 ALA A N 1
ATOM 2536 C CA . ALA A 1 330 ? 19.476 8.164 66.607 1.00 25.04 1129 ALA A CA 1
ATOM 2537 C C . ALA A 1 330 ? 19.314 9.565 67.196 1.00 28.57 1129 ALA A C 1
ATOM 2538 O O . ALA A 1 330 ? 19.500 9.726 68.410 1.00 26.87 1129 ALA A O 1
ATOM 2540 N N . ALA A 1 331 ? 18.873 10.553 66.377 1.00 25.50 1130 ALA A N 1
ATOM 2541 C CA . ALA A 1 331 ? 18.644 11.924 66.848 1.00 24.57 1130 ALA A CA 1
ATOM 2542 C C . ALA A 1 331 ? 17.594 11.998 67.964 1.00 29.60 1130 ALA A C 1
ATOM 2543 O O . ALA A 1 331 ? 17.665 12.901 68.806 1.00 28.47 1130 ALA A O 1
ATOM 2545 N N . VAL A 1 332 ? 16.628 11.053 67.987 1.00 26.87 1131 VAL A N 1
ATOM 2546 C CA . VAL A 1 332 ? 15.637 11.038 69.066 1.00 26.42 1131 VAL A CA 1
ATOM 2547 C C . VAL A 1 332 ? 16.247 10.398 70.298 1.00 29.77 1131 VAL A C 1
ATOM 2548 O O . VAL A 1 332 ? 16.082 10.898 71.415 1.00 29.31 1131 VAL A O 1
ATOM 2552 N N . ASN A 1 333 ? 16.983 9.308 70.086 1.00 26.37 1132 ASN A N 1
ATOM 2553 C CA . ASN A 1 333 ? 17.604 8.563 71.169 1.00 25.25 1132 ASN A CA 1
ATOM 2554 C C . ASN A 1 333 ? 18.646 9.392 71.921 1.00 26.97 1132 ASN A C 1
ATOM 2555 O O . ASN A 1 333 ? 18.540 9.577 73.142 1.00 25.18 1132 ASN A O 1
ATOM 2560 N N . LEU A 1 334 ? 19.603 9.963 71.173 1.00 22.97 1133 LEU A N 1
ATOM 2561 C CA . LEU A 1 334 ? 20.637 10.822 71.732 1.00 21.26 1133 LEU A CA 1
ATOM 2562 C C . LEU A 1 334 ? 20.035 12.016 72.526 1.00 24.11 1133 LEU A C 1
ATOM 2563 O O . LEU A 1 334 ? 20.544 12.368 73.593 1.00 22.88 1133 LEU A O 1
ATOM 2568 N N . ALA A 1 335 ? 18.901 12.568 72.053 1.00 20.64 1134 ALA A N 1
ATOM 2569 C CA . ALA A 1 335 ? 18.213 13.671 72.724 1.00 19.77 1134 ALA A CA 1
ATOM 2570 C C . ALA A 1 335 ? 17.674 13.261 74.095 1.00 25.32 1134 ALA A C 1
ATOM 2571 O O . ALA A 1 335 ? 17.390 14.145 74.904 1.00 25.95 1134 ALA A O 1
ATOM 2573 N N . LYS A 1 336 ? 17.545 11.925 74.369 1.00 20.68 1135 LYS A N 1
ATOM 2574 C CA . LYS A 1 336 ? 17.048 11.380 75.657 1.00 19.03 1135 LYS A CA 1
ATOM 2575 C C . LYS A 1 336 ? 18.196 11.124 76.658 1.00 24.15 1135 LYS A C 1
ATOM 2576 O O . LYS A 1 336 ? 17.934 10.852 77.835 1.00 22.70 1135 LYS A O 1
ATOM 2582 N N . SER A 1 337 ? 19.464 11.175 76.173 1.00 22.62 1136 SER A N 1
ATOM 2583 C CA . SER A 1 337 ? 20.663 10.906 76.966 1.00 22.60 1136 SER A CA 1
ATOM 2584 C C . SER A 1 337 ? 20.880 11.902 78.081 1.00 27.79 1136 SER A C 1
ATOM 2585 O O . SER A 1 337 ? 20.335 13.010 78.045 1.00 28.76 1136 SER A O 1
ATOM 2588 N N . ARG A 1 338 ? 21.698 11.502 79.072 1.00 23.24 1137 ARG A N 1
ATOM 2589 C CA . ARG A 1 338 ? 22.080 12.320 80.218 1.00 21.74 1137 ARG A CA 1
ATOM 2590 C C . ARG A 1 338 ? 22.985 13.425 79.708 1.00 22.35 1137 ARG A C 1
ATOM 2591 O O . ARG A 1 338 ? 22.938 14.532 80.226 1.00 22.59 1137 ARG A O 1
ATOM 2599 N N . TRP A 1 339 ? 23.769 13.133 78.657 1.00 16.30 1138 TRP A N 1
ATOM 2600 C CA . TRP A 1 339 ? 24.685 14.054 78.011 1.00 15.40 1138 TRP A CA 1
ATOM 2601 C C . TRP A 1 339 ? 23.883 15.228 77.509 1.00 17.83 1138 TRP A C 1
ATOM 2602 O O . TRP A 1 339 ? 24.229 16.378 77.789 1.00 15.28 1138 TRP A O 1
ATOM 2613 N N . TYR A 1 340 ? 22.754 14.936 76.854 1.00 15.92 1139 TYR A N 1
ATOM 2614 C CA . TYR A 1 340 ? 21.857 15.969 76.356 1.00 16.20 1139 TYR A CA 1
ATOM 2615 C C . TYR A 1 340 ? 21.275 16.811 77.504 1.00 19.06 1139 TYR A C 1
ATOM 2616 O O . TYR A 1 340 ? 21.133 18.019 77.360 1.00 18.70 1139 TYR A O 1
ATOM 2625 N N . ASN A 1 341 ? 20.932 16.186 78.628 1.00 16.71 1140 ASN A N 1
ATOM 2626 C CA . ASN A 1 341 ? 20.377 16.919 79.763 1.00 17.34 1140 ASN A CA 1
ATOM 2627 C C . ASN A 1 341 ? 21.424 17.876 80.373 1.00 17.03 1140 ASN A C 1
ATOM 2628 O O . ASN A 1 341 ? 21.071 18.989 80.752 1.00 16.79 1140 ASN A O 1
ATOM 2633 N N . GLN A 1 342 ? 22.712 17.470 80.388 1.00 11.61 1141 GLN A N 1
ATOM 2634 C CA . GLN A 1 342 ? 23.809 18.260 80.956 1.00 10.25 1141 GLN A CA 1
ATOM 2635 C C . GLN A 1 342 ? 24.345 19.390 80.068 1.00 12.98 1141 GLN A C 1
ATOM 2636 O O . GLN A 1 342 ? 24.381 20.524 80.527 1.00 14.10 1141 GLN A O 1
ATOM 2642 N N . THR A 1 343 ? 24.700 19.113 78.805 1.00 9.82 1142 THR A N 1
ATOM 2643 C CA . THR A 1 343 ? 25.143 20.139 77.871 1.00 9.83 1142 THR A CA 1
ATOM 2644 C C . THR A 1 343 ? 24.035 20.033 76.783 1.00 16.96 1142 THR A C 1
ATOM 2645 O O . THR A 1 343 ? 24.082 19.111 75.973 1.00 19.55 1142 THR A O 1
ATOM 2649 N N . PRO A 1 344 ? 23.069 20.945 76.786 1.00 14.47 1143 PRO A N 1
ATOM 2650 C CA . PRO A 1 344 ? 21.940 20.860 75.851 1.00 14.30 1143 PRO A CA 1
ATOM 2651 C C . PRO A 1 344 ? 22.222 21.511 74.497 1.00 22.07 1143 PRO A C 1
ATOM 2652 O O . PRO A 1 344 ? 21.842 20.970 73.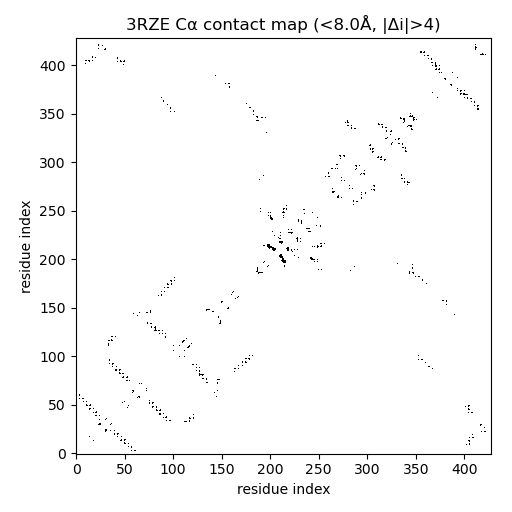459 1.00 24.28 1143 PRO A O 1
ATOM 2656 N N . ASN A 1 345 ? 22.879 22.664 74.521 1.00 18.53 1144 ASN A N 1
ATOM 2657 C CA . ASN A 1 345 ? 23.159 23.442 73.305 1.00 18.41 1144 ASN A CA 1
ATOM 2658 C C . ASN A 1 345 ? 24.217 22.793 72.449 1.00 20.98 1144 ASN A C 1
ATOM 2659 O O . ASN A 1 345 ? 24.049 22.778 71.233 1.00 22.29 1144 ASN A O 1
ATOM 2664 N N . ARG A 1 346 ? 25.246 22.160 73.062 1.00 15.73 1145 ARG A N 1
ATOM 2665 C CA . ARG A 1 346 ? 26.261 21.430 72.281 1.00 15.02 1145 ARG A CA 1
ATOM 2666 C C . ARG A 1 346 ? 25.627 20.149 71.759 1.00 19.35 1145 ARG A C 1
ATOM 2667 O O . ARG A 1 346 ? 25.713 19.895 70.553 1.00 20.39 1145 ARG A O 1
ATOM 2675 N N . ALA A 1 347 ? 24.939 19.380 72.650 1.00 13.67 1146 ALA A N 1
ATOM 2676 C CA . ALA A 1 347 ? 24.278 18.136 72.278 1.00 12.40 1146 ALA A CA 1
ATOM 2677 C C . ALA A 1 347 ? 23.304 18.348 71.131 1.00 17.10 1146 ALA A C 1
ATOM 2678 O O . ALA A 1 347 ? 23.384 17.602 70.154 1.00 18.25 1146 ALA A O 1
ATOM 2680 N N . LYS A 1 348 ? 22.493 19.433 71.164 1.00 12.07 1147 LYS A N 1
ATOM 2681 C CA . LYS A 1 348 ? 21.584 19.756 70.058 1.00 12.30 1147 LYS A CA 1
ATOM 2682 C C . LYS A 1 348 ? 22.374 19.964 68.761 1.00 17.67 1147 LYS A C 1
ATOM 2683 O O . LYS A 1 348 ? 22.059 19.274 67.786 1.00 19.93 1147 LYS A O 1
ATOM 2689 N N . ARG A 1 349 ? 23.441 20.836 68.766 1.00 11.67 1148 ARG A N 1
ATOM 2690 C CA . ARG A 1 349 ? 24.260 21.098 67.578 1.00 11.04 1148 ARG A CA 1
ATOM 2691 C C . ARG A 1 349 ? 24.862 19.812 67.020 1.00 16.47 1148 ARG A C 1
ATOM 2692 O O . ARG A 1 349 ? 24.798 19.598 65.807 1.00 18.38 1148 ARG A O 1
ATOM 2700 N N . VAL A 1 350 ? 25.396 18.927 67.904 1.00 12.40 1149 VAL A N 1
ATOM 2701 C CA . VAL A 1 350 ? 25.983 17.631 67.522 1.00 12.31 1149 VAL A CA 1
ATOM 2702 C C . VAL A 1 350 ? 24.913 16.671 66.976 1.00 19.98 1149 VAL A C 1
ATOM 2703 O O . VAL A 1 350 ? 25.072 16.171 65.863 1.00 20.79 1149 VAL A O 1
ATOM 2707 N N . ILE A 1 351 ? 23.802 16.474 67.727 1.00 17.75 1150 ILE A N 1
ATOM 2708 C CA . ILE A 1 351 ? 22.650 15.646 67.331 1.00 18.49 1150 ILE A CA 1
ATOM 2709 C C . ILE A 1 351 ? 22.070 16.084 65.946 1.00 25.67 1150 ILE A C 1
ATOM 2710 O O . ILE A 1 351 ? 21.807 15.224 65.094 1.00 26.66 1150 ILE A O 1
ATOM 2715 N N . THR A 1 352 ? 21.915 17.419 65.722 1.00 22.79 1151 THR A N 1
ATOM 2716 C CA . THR A 1 352 ? 21.444 17.979 64.449 1.00 23.90 1151 THR A CA 1
ATOM 2717 C C . THR A 1 352 ? 22.397 17.573 63.324 1.00 27.79 1151 THR A C 1
ATOM 2718 O O . THR A 1 352 ? 21.952 17.202 62.238 1.00 29.20 1151 THR A O 1
ATOM 2722 N N . THR A 1 353 ? 23.699 17.593 63.614 1.00 22.75 1152 THR A N 1
ATOM 2723 C CA . THR A 1 353 ? 24.725 17.225 62.661 1.00 22.90 1152 THR A CA 1
ATOM 2724 C C . THR A 1 353 ? 24.631 15.729 62.309 1.00 29.40 1152 THR A C 1
ATOM 2725 O O . THR A 1 353 ? 24.776 15.395 61.139 1.00 31.18 1152 THR A O 1
ATOM 2729 N N . PHE A 1 354 ? 24.314 14.842 63.293 1.00 25.00 1153 PHE A N 1
ATOM 2730 C CA . PHE A 1 354 ? 24.159 13.394 63.053 1.00 24.57 1153 PHE A CA 1
ATOM 2731 C C . PHE A 1 354 ? 22.895 13.145 62.272 1.00 31.54 1153 PHE A C 1
ATOM 2732 O O . PHE A 1 354 ? 22.893 12.291 61.380 1.00 33.59 1153 PHE A O 1
ATOM 2740 N N . ARG A 1 355 ? 21.823 13.901 62.594 1.00 27.63 1154 ARG A N 1
ATOM 2741 C CA . ARG A 1 355 ? 20.531 13.791 61.935 1.00 28.52 1154 ARG A CA 1
ATOM 2742 C C . ARG A 1 355 ? 20.649 14.082 60.421 1.00 35.09 1154 ARG A C 1
ATOM 2743 O O . ARG A 1 355 ? 20.451 13.174 59.610 1.00 37.36 1154 ARG A O 1
ATOM 2751 N N . THR A 1 356 ? 21.059 15.317 60.061 1.00 29.98 1155 THR A N 1
ATOM 2752 C CA . THR A 1 356 ? 21.153 15.838 58.698 1.00 30.53 1155 THR A CA 1
ATOM 2753 C C . THR A 1 356 ? 22.388 15.503 57.888 1.00 35.31 1155 THR A C 1
ATOM 2754 O O . THR A 1 356 ? 22.313 15.550 56.671 1.00 38.55 1155 THR A O 1
ATOM 2758 N N . GLY A 1 357 ? 23.521 15.277 58.522 1.00 30.21 1156 GLY A N 1
ATOM 2759 C CA . GLY A 1 357 ? 24.774 15.056 57.801 1.00 31.56 1156 GLY A CA 1
ATOM 2760 C C . GLY A 1 357 ? 25.315 16.308 57.108 1.00 38.68 1156 GLY A C 1
ATOM 2761 O O . GLY A 1 357 ? 26.099 16.202 56.152 1.00 40.16 1156 GLY A O 1
ATOM 2762 N N . THR A 1 358 ? 24.925 17.510 57.616 1.00 34.76 1157 THR A N 1
ATOM 2763 C CA . THR A 1 358 ? 25.303 18.844 57.123 1.00 35.18 1157 THR A CA 1
ATOM 2764 C C . THR A 1 358 ? 25.911 19.685 58.243 1.00 37.61 1157 THR A C 1
ATOM 2765 O O . THR A 1 358 ? 25.706 19.361 59.415 1.00 37.22 1157 THR A O 1
ATOM 2769 N N . TRP A 1 359 ? 26.544 20.829 57.894 1.00 33.25 1158 TRP A N 1
ATOM 2770 C CA . TRP A 1 359 ? 27.108 21.763 58.873 1.00 31.19 1158 TRP A CA 1
ATOM 2771 C C . TRP A 1 359 ? 26.113 22.830 59.347 1.00 37.36 1158 TRP A C 1
ATOM 2772 O O . TRP A 1 359 ? 26.524 23.767 60.029 1.00 35.04 1158 TRP A O 1
ATOM 2783 N N . ASP A 1 360 ? 24.815 22.669 59.029 1.00 37.80 1159 ASP A N 1
ATOM 2784 C CA . ASP A 1 360 ? 23.740 23.602 59.386 1.00 39.51 1159 ASP A CA 1
ATOM 2785 C C . ASP A 1 360 ? 23.793 24.224 60.800 1.00 41.15 1159 ASP A C 1
ATOM 2786 O O . ASP A 1 360 ? 23.646 25.446 60.950 1.00 41.64 1159 ASP A O 1
ATOM 2791 N N . ALA A 1 361 ? 24.004 23.380 61.823 1.00 35.13 1160 ALA A N 1
ATOM 2792 C CA . ALA A 1 361 ? 24.054 23.770 63.234 1.00 33.42 1160 ALA A CA 1
ATOM 2793 C C . ALA A 1 361 ? 25.180 24.763 63.544 1.00 36.17 1160 ALA A C 1
ATOM 2794 O O . ALA A 1 361 ? 25.060 25.581 64.467 1.00 35.52 1160 ALA A O 1
ATOM 2796 N N . TYR A 1 362 ? 26.259 24.689 62.746 1.00 31.57 1161 TYR A N 1
ATOM 2797 C CA . TYR A 1 362 ? 27.457 25.499 62.859 1.00 30.41 1161 TYR A CA 1
ATOM 2798 C C . TYR A 1 362 ? 27.521 26.616 61.804 1.00 38.25 1161 TYR A C 1
ATOM 2799 O O . TYR A 1 362 ? 28.576 27.195 61.589 1.00 37.31 1161 TYR A O 1
ATOM 2808 N N . LEU A 1 363 ? 26.397 26.941 61.162 1.00 35.54 405 LEU A N 1
ATOM 2809 C CA . LEU A 1 363 ? 26.377 28.007 60.160 1.00 37.36 405 LEU A CA 1
ATOM 2810 C C . LEU A 1 363 ? 25.262 28.986 60.427 1.00 52.26 405 LEU A C 1
ATOM 2811 O O . LEU A 1 363 ? 24.229 28.610 60.992 1.00 52.11 405 LEU A O 1
ATOM 2816 N N . HIS A 1 364 ? 25.472 30.246 59.996 1.00 57.12 406 HIS A N 1
ATOM 2817 C CA . HIS A 1 364 ? 24.509 31.345 60.100 1.00 60.31 406 HIS A CA 1
ATOM 2818 C C . HIS A 1 364 ? 24.015 31.716 58.696 1.00 69.64 406 HIS A C 1
ATOM 2819 O O . HIS A 1 364 ? 24.625 31.293 57.701 1.00 69.77 406 HIS A O 1
ATOM 2826 N N . MET A 1 365 ? 22.905 32.499 58.620 1.00 70.20 407 MET A N 1
ATOM 2827 C CA . MET A 1 365 ? 22.256 32.959 57.379 1.00 71.85 407 MET A CA 1
ATOM 2828 C C . MET A 1 365 ? 21.902 31.755 56.515 1.00 76.60 407 MET A C 1
ATOM 2829 O O . MET A 1 365 ? 22.170 31.774 55.313 1.00 76.34 407 MET A O 1
ATOM 2834 N N . ASN A 1 366 ? 21.363 30.685 57.118 1.00 74.04 408 ASN A N 1
ATOM 2835 C CA . ASN A 1 366 ? 21.045 29.489 56.338 1.00 74.70 408 ASN A CA 1
ATOM 2836 C C . ASN A 1 366 ? 19.950 29.699 55.268 1.00 79.57 408 ASN A C 1
ATOM 2837 O O . ASN A 1 366 ? 19.990 29.035 54.225 1.00 78.93 408 ASN A O 1
ATOM 2842 N N . ARG A 1 367 ? 19.029 30.677 55.499 1.00 76.45 409 ARG A N 1
ATOM 2843 C CA . ARG A 1 367 ? 17.956 31.034 54.562 1.00 76.01 409 ARG A CA 1
ATOM 2844 C C . ARG A 1 367 ? 18.512 31.697 53.307 1.00 77.20 409 ARG A C 1
ATOM 2845 O O . ARG A 1 367 ? 18.050 31.376 52.215 1.00 76.88 409 ARG A O 1
ATOM 2853 N N . GLU A 1 368 ? 19.520 32.591 53.460 1.00 72.30 410 GLU A N 1
ATOM 2854 C CA . GLU A 1 368 ? 20.222 33.264 52.355 1.00 71.38 410 GLU A CA 1
ATOM 2855 C C . GLU A 1 368 ? 21.051 32.222 51.594 1.00 73.00 410 GLU A C 1
ATOM 2856 O O . GLU A 1 368 ? 20.967 32.143 50.369 1.00 72.25 410 GLU A O 1
ATOM 2862 N N . ARG A 1 369 ? 21.821 31.403 52.345 1.00 68.29 411 ARG A N 1
ATOM 2863 C CA . ARG A 1 369 ? 22.666 30.303 51.879 1.00 67.85 411 ARG A CA 1
ATOM 2864 C C . ARG A 1 369 ? 21.853 29.402 50.951 1.00 71.29 411 ARG A C 1
ATOM 2865 O O . ARG A 1 369 ? 22.276 29.158 49.823 1.00 70.83 411 ARG A O 1
ATOM 2873 N N . LYS A 1 370 ? 20.662 28.961 51.417 1.00 68.15 412 LYS A N 1
ATOM 2874 C CA . LYS A 1 370 ? 19.727 28.124 50.668 1.00 68.62 412 LYS A CA 1
ATOM 2875 C C . LYS A 1 370 ? 19.287 28.843 49.376 1.00 72.17 412 LYS A C 1
ATOM 2876 O O . LYS A 1 370 ? 19.488 28.305 48.280 1.00 72.38 412 LYS A O 1
ATOM 2882 N N . ALA A 1 371 ? 18.765 30.089 49.514 1.00 67.61 413 ALA A N 1
ATOM 2883 C CA . ALA A 1 371 ? 18.306 30.954 48.419 1.00 67.10 413 ALA A CA 1
ATOM 2884 C C . ALA A 1 371 ? 19.386 31.266 47.365 1.00 69.04 413 ALA A C 1
ATOM 2885 O O . ALA A 1 371 ? 19.044 31.458 46.195 1.00 68.49 413 ALA A O 1
ATOM 2887 N N . ALA A 1 372 ? 20.675 31.315 47.782 1.00 64.53 414 ALA A N 1
ATOM 2888 C CA . ALA A 1 372 ? 21.828 31.570 46.911 1.00 64.18 414 ALA A CA 1
ATOM 2889 C C . ALA A 1 372 ? 22.110 30.376 45.995 1.00 68.60 414 ALA A C 1
ATOM 2890 O O . ALA A 1 372 ? 22.429 30.578 44.822 1.00 68.48 414 ALA A O 1
ATOM 2892 N N . LYS A 1 373 ? 21.980 29.137 46.527 1.00 65.35 415 LYS A N 1
ATOM 2893 C CA . LYS A 1 373 ? 22.163 27.898 45.767 1.00 65.92 415 LYS A CA 1
ATOM 2894 C C . LYS A 1 373 ? 21.070 27.843 44.698 1.00 69.85 415 LYS A C 1
ATOM 2895 O O . LYS A 1 373 ? 21.369 27.521 43.548 1.00 69.76 415 LYS A O 1
ATOM 2901 N N . GLN A 1 374 ? 19.818 28.206 45.072 1.00 66.27 416 GLN A N 1
ATOM 2902 C CA . GLN A 1 374 ? 18.674 28.249 44.160 1.00 66.46 416 GLN A CA 1
ATOM 2903 C C . GLN A 1 374 ? 18.917 29.251 43.035 1.00 70.26 416 GLN A C 1
ATOM 2904 O O . GLN A 1 374 ? 18.697 28.891 41.881 1.00 70.61 416 GLN A O 1
ATOM 2910 N N . LEU A 1 375 ? 19.388 30.489 43.361 1.00 66.20 417 LEU A N 1
ATOM 2911 C CA . LEU A 1 375 ? 19.698 31.519 42.360 1.00 66.13 417 LEU A CA 1
ATOM 2912 C C . LEU A 1 375 ? 20.779 31.028 41.399 1.00 71.90 417 LEU A C 1
ATOM 2913 O O . LEU A 1 375 ? 20.613 31.160 40.184 1.00 71.94 417 LEU A O 1
ATOM 2918 N N . GLY A 1 376 ? 21.832 30.423 41.950 1.00 68.99 418 GLY A N 1
ATOM 2919 C CA . GLY A 1 376 ? 22.924 29.832 41.184 1.00 69.72 418 GLY A CA 1
ATOM 2920 C C . GLY A 1 376 ? 22.456 28.738 40.244 1.00 74.62 418 GLY A C 1
ATOM 2921 O O . GLY A 1 376 ? 22.924 28.665 39.111 1.00 74.81 418 GLY A O 1
ATOM 2922 N N . PHE A 1 377 ? 21.510 27.900 40.700 1.00 72.01 419 PHE A N 1
ATOM 2923 C CA . PHE A 1 377 ? 20.922 26.819 39.914 1.00 73.53 419 PHE A CA 1
ATOM 2924 C C . PHE A 1 377 ? 20.161 27.430 38.728 1.00 76.89 419 PHE A C 1
ATOM 2925 O O . PHE A 1 377 ? 20.376 27.000 37.593 1.00 77.16 419 PHE A O 1
ATOM 2933 N N . ILE A 1 378 ? 19.321 28.474 38.989 1.00 72.41 420 ILE A N 1
ATOM 2934 C CA . ILE A 1 378 ? 18.545 29.222 37.982 1.00 71.77 420 ILE A CA 1
ATOM 2935 C C . ILE A 1 378 ? 19.489 29.819 36.921 1.00 77.16 420 ILE A C 1
ATOM 2936 O O . ILE A 1 378 ? 19.321 29.528 35.738 1.00 76.96 420 ILE A O 1
ATOM 2941 N N . MET A 1 379 ? 20.516 30.582 37.361 1.00 75.53 421 MET A N 1
ATOM 2942 C CA . MET A 1 379 ? 21.537 31.187 36.500 1.00 76.90 421 MET A CA 1
ATOM 2943 C C . MET A 1 379 ? 22.312 30.129 35.737 1.00 82.61 421 MET A C 1
ATOM 2944 O O . MET A 1 379 ? 22.588 30.334 34.562 1.00 83.33 421 MET A O 1
ATOM 2949 N N . ALA A 1 380 ? 22.631 28.986 36.384 1.00 79.87 422 ALA A N 1
ATOM 2950 C CA . ALA A 1 380 ? 23.354 27.881 35.752 1.00 81.35 422 ALA A CA 1
ATOM 2951 C C . ALA A 1 380 ? 22.560 27.251 34.614 1.00 86.76 422 ALA A C 1
ATOM 2952 O O . ALA A 1 380 ? 23.166 26.765 33.666 1.00 87.74 422 ALA A O 1
ATOM 2954 N N . ALA A 1 381 ? 21.217 27.264 34.701 1.00 83.32 423 ALA A N 1
ATOM 2955 C CA . ALA A 1 381 ? 20.340 26.707 33.671 1.00 84.18 423 ALA A CA 1
ATOM 2956 C C . ALA A 1 381 ? 20.276 27.629 32.452 1.00 88.71 423 ALA A C 1
ATOM 2957 O O . ALA A 1 381 ? 20.478 27.169 31.328 1.00 89.85 423 ALA A O 1
ATOM 2959 N N . PHE A 1 382 ? 20.023 28.933 32.688 1.00 84.51 424 PHE A N 1
ATOM 2960 C CA . PHE A 1 382 ? 19.898 29.984 31.673 1.00 84.74 424 PHE A CA 1
ATOM 2961 C C . PHE A 1 382 ? 21.162 30.228 30.840 1.00 90.30 424 PHE A C 1
ATOM 2962 O O . PHE A 1 382 ? 21.050 30.688 29.708 1.00 90.33 424 PHE A O 1
ATOM 2970 N N . ILE A 1 383 ? 22.351 29.938 31.387 1.00 87.74 425 ILE A N 1
ATOM 2971 C CA . ILE A 1 383 ? 23.602 30.102 30.641 1.00 88.89 425 ILE A CA 1
ATOM 2972 C C . ILE A 1 383 ? 23.895 28.790 29.883 1.00 97.47 425 ILE A C 1
ATOM 2973 O O . ILE A 1 383 ? 24.408 28.828 28.767 1.00 98.42 425 ILE A O 1
ATOM 2978 N N . LEU A 1 384 ? 23.483 27.644 30.464 1.00 96.09 426 LEU A N 1
ATOM 2979 C CA . LEU A 1 384 ? 23.621 26.299 29.893 1.00 98.24 426 LEU A CA 1
ATOM 2980 C C . LEU A 1 384 ? 22.712 26.119 28.668 1.00 104.69 426 LEU A C 1
ATOM 2981 O O . LEU A 1 384 ? 23.051 25.361 27.756 1.00 105.90 426 LEU A O 1
ATOM 2986 N N . CYS A 1 385 ? 21.556 26.804 28.665 1.00 101.83 427 CYS A N 1
ATOM 2987 C CA . CYS A 1 385 ? 20.533 26.718 27.623 1.00 103.21 427 CYS A CA 1
ATOM 2988 C C . CYS A 1 385 ? 20.657 27.722 26.470 1.00 107.37 427 CYS A C 1
ATOM 2989 O O . CYS A 1 385 ? 20.305 27.390 25.334 1.00 108.04 427 CYS A O 1
ATOM 2992 N N . TRP A 1 386 ? 21.094 28.956 26.771 1.00 102.93 428 TRP A N 1
ATOM 2993 C CA . TRP A 1 386 ? 21.181 30.034 25.795 1.00 102.88 428 TRP A CA 1
ATOM 2994 C C . TRP A 1 386 ? 22.562 30.351 25.231 1.00 109.33 428 TRP A C 1
ATOM 2995 O O . TRP A 1 386 ? 22.623 30.731 24.061 1.00 110.09 428 TRP A O 1
ATOM 3006 N N . ILE A 1 387 ? 23.611 30.137 26.017 1.00 106.76 429 ILE A N 1
ATOM 3007 C CA . ILE A 1 387 ? 24.981 30.344 25.567 1.00 108.19 429 ILE A CA 1
ATOM 3008 C C . ILE A 1 387 ? 25.251 29.750 24.185 1.00 114.41 429 ILE A C 1
ATOM 3009 O O . ILE A 1 387 ? 25.646 30.472 23.269 1.00 114.81 429 ILE A O 1
ATOM 3014 N N . PRO A 1 388 ? 25.050 28.443 24.028 1.00 112.12 430 PRO A N 1
ATOM 3015 C CA . PRO A 1 388 ? 25.391 27.797 22.747 1.00 114.31 430 PRO A CA 1
ATOM 3016 C C . PRO A 1 388 ? 24.783 28.516 21.534 1.00 119.53 430 PRO A C 1
ATOM 3017 O O . PRO A 1 388 ? 25.454 28.632 20.511 1.00 120.69 430 PRO A O 1
ATOM 3021 N N . TYR A 1 389 ? 23.535 29.030 21.668 1.00 115.48 431 TYR A N 1
ATOM 3022 C CA . TYR A 1 389 ? 22.812 29.778 20.632 1.00 115.85 431 TYR A CA 1
ATOM 3023 C C . TYR A 1 389 ? 23.432 31.158 20.393 1.00 120.39 431 TYR A C 1
ATOM 3024 O O . TYR A 1 389 ? 23.517 31.586 19.243 1.00 121.47 431 TYR A O 1
ATOM 3033 N N . PHE A 1 390 ? 23.822 31.863 21.473 1.00 116.07 432 PHE A N 1
ATOM 3034 C CA . PHE A 1 390 ? 24.436 33.187 21.379 1.00 116.28 432 PHE A CA 1
ATOM 3035 C C . PHE A 1 390 ? 25.865 33.126 20.876 1.00 123.29 432 PHE A C 1
ATOM 3036 O O . PHE A 1 390 ? 26.332 34.088 20.261 1.00 123.62 432 PHE A O 1
ATOM 3044 N N . ILE A 1 391 ? 26.557 31.995 21.112 1.00 122.02 433 ILE A N 1
ATOM 3045 C CA . ILE A 1 391 ? 27.908 31.787 20.598 1.00 124.59 433 ILE A CA 1
ATOM 3046 C C . ILE A 1 391 ? 27.829 31.323 19.121 1.00 132.41 433 ILE A C 1
ATOM 3047 O O . ILE A 1 391 ? 28.817 31.416 18.394 1.00 134.13 433 ILE A O 1
ATOM 3052 N N . PHE A 1 392 ? 26.627 30.865 18.688 1.00 129.75 434 PHE A N 1
ATOM 3053 C CA . PHE A 1 392 ? 26.296 30.444 17.319 1.00 131.64 434 PHE A CA 1
ATOM 3054 C C . PHE A 1 392 ? 25.938 31.683 16.491 1.00 136.22 434 PHE A C 1
ATOM 3055 O O . PHE A 1 392 ? 26.028 31.659 15.263 1.00 137.60 434 PHE A O 1
ATOM 3063 N N . PHE A 1 393 ? 25.523 32.758 17.182 1.00 131.61 435 PHE A N 1
ATOM 3064 C CA . PHE A 1 393 ? 25.196 34.066 16.627 1.00 131.74 435 PHE A CA 1
ATOM 3065 C C . PHE A 1 393 ? 26.502 34.804 16.370 1.00 137.98 435 PHE A C 1
ATOM 3066 O O . PHE A 1 393 ? 26.593 35.576 15.420 1.00 138.49 435 PHE A O 1
ATOM 3074 N N . MET A 1 394 ? 27.519 34.541 17.218 1.00 136.06 436 MET A N 1
ATOM 3075 C CA . MET A 1 394 ? 28.886 35.064 17.130 1.00 138.20 436 MET A CA 1
ATOM 3076 C C . MET A 1 394 ? 29.569 34.435 15.892 1.00 145.03 436 MET A C 1
ATOM 3077 O O . MET A 1 394 ? 30.465 35.049 15.309 1.00 146.43 436 MET A O 1
ATOM 3082 N N . VAL A 1 395 ? 29.129 33.213 15.498 1.00 142.40 437 VAL A N 1
ATOM 3083 C CA . VAL A 1 395 ? 29.614 32.508 14.322 1.00 144.94 437 VAL A CA 1
ATOM 3084 C C . VAL A 1 395 ? 29.101 32.908 12.946 1.00 150.40 437 VAL A C 1
ATOM 3085 O O . VAL A 1 395 ? 29.908 33.131 12.042 1.00 152.24 437 VAL A O 1
ATOM 3089 N N . ILE A 1 396 ? 27.761 33.080 12.819 1.00 145.86 438 ILE A N 1
ATOM 3090 C CA . ILE A 1 396 ? 26.983 33.499 11.610 1.00 146.47 438 ILE A CA 1
ATOM 3091 C C . ILE A 1 396 ? 27.285 34.928 11.211 1.00 153.05 438 ILE A C 1
ATOM 3092 O O . ILE A 1 396 ? 27.375 35.209 10.013 1.00 154.21 438 ILE A O 1
ATOM 3097 N N . ALA A 1 397 ? 27.467 35.836 12.204 1.00 150.26 439 ALA A N 1
ATOM 3098 C CA . ALA A 1 397 ? 27.747 37.276 12.040 1.00 151.57 439 ALA A CA 1
ATOM 3099 C C . ALA A 1 397 ? 28.779 37.594 10.949 1.00 160.63 439 ALA A C 1
ATOM 3100 O O . ALA A 1 397 ? 28.496 38.397 10.057 1.00 161.46 439 ALA A O 1
ATOM 3102 N N . PHE A 1 398 ? 29.922 36.908 10.948 1.00 160.05 440 PHE A N 1
ATOM 3103 C CA . PHE A 1 398 ? 30.947 37.136 9.916 1.00 163.61 440 PHE A CA 1
ATOM 3104 C C . PHE A 1 398 ? 31.096 36.015 8.866 1.00 172.03 440 PHE A C 1
ATOM 3105 O O . PHE A 1 398 ? 31.684 36.222 7.804 1.00 174.72 440 PHE A O 1
ATOM 3113 N N . CYS A 1 399 ? 30.529 34.842 9.128 1.00 168.60 441 CYS A N 1
ATOM 3114 C CA . CYS A 1 399 ? 30.697 33.702 8.216 1.00 170.86 441 CYS A CA 1
ATO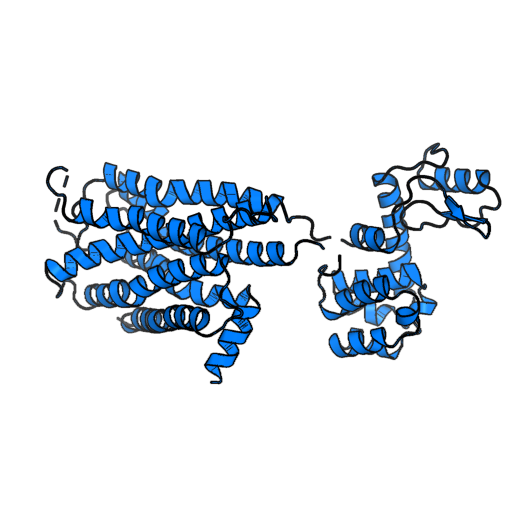M 3115 C C . CYS A 1 399 ? 29.735 33.646 7.014 1.00 175.30 441 CYS A C 1
ATOM 3116 O O . CYS A 1 399 ? 30.138 33.308 5.902 1.00 177.34 441 CYS A O 1
ATOM 3119 N N . LYS A 1 400 ? 28.472 33.981 7.255 1.00 169.87 442 LYS A N 1
ATOM 3120 C CA . LYS A 1 400 ? 27.467 33.988 6.198 1.00 170.33 442 LYS A CA 1
ATOM 3121 C C . LYS A 1 400 ? 26.735 32.653 6.109 1.00 174.75 442 LYS A C 1
ATOM 3122 O O . LYS A 1 400 ? 26.161 32.318 5.073 1.00 175.63 442 LYS A O 1
ATOM 3124 N N . ASN A 1 401 ? 26.760 31.894 7.199 1.00 170.29 443 ASN A N 1
ATOM 3125 C CA . ASN A 1 401 ? 26.090 30.600 7.245 1.00 170.19 443 ASN A CA 1
ATOM 3126 C C . ASN A 1 401 ? 27.073 29.434 7.217 1.00 175.50 443 ASN A C 1
ATOM 3127 O O . ASN A 1 401 ? 26.988 28.559 6.355 1.00 177.29 443 ASN A O 1
ATOM 3132 N N . CYS A 1 402 ? 28.003 29.428 8.166 1.00 170.71 444 CYS A N 1
ATOM 3133 C CA . CYS A 1 402 ? 29.002 28.358 8.261 1.00 172.04 444 CYS A CA 1
ATOM 3134 C C . CYS A 1 402 ? 28.541 26.917 8.544 1.00 174.36 444 CYS A C 1
ATOM 3135 O O . CYS A 1 402 ? 29.309 25.969 8.381 1.00 176.17 444 CYS A O 1
ATOM 3138 N N . CYS A 1 403 ? 27.290 26.767 8.968 1.00 167.67 445 CYS A N 1
ATOM 3139 C CA . CYS A 1 403 ? 26.699 25.476 9.308 1.00 167.34 445 CYS A CA 1
ATOM 3140 C C . CYS A 1 403 ? 25.217 25.391 8.942 1.00 169.26 445 CYS A C 1
ATOM 3141 O O . CYS A 1 403 ? 24.563 26.415 8.717 1.00 166.98 445 CYS A O 1
ATOM 3144 N N . ASN A 1 404 ? 24.702 24.152 8.886 1.00 166.71 446 ASN A N 1
ATOM 3145 C CA . ASN A 1 404 ? 23.326 23.787 8.555 1.00 166.19 446 ASN A CA 1
ATOM 3146 C C . ASN A 1 404 ? 22.307 24.359 9.540 1.00 166.06 446 ASN A C 1
ATOM 3147 O O . ASN A 1 404 ? 22.671 24.846 10.612 1.00 163.44 446 ASN A O 1
ATOM 3152 N N . GLU A 1 405 ? 21.020 24.273 9.171 1.00 162.18 447 GLU A N 1
ATOM 3153 C CA . GLU A 1 405 ? 19.900 24.702 10.006 1.00 159.57 447 GLU A CA 1
ATOM 3154 C C . GLU A 1 405 ? 19.321 23.479 10.751 1.00 163.51 447 GLU A C 1
ATOM 3155 O O . GLU A 1 405 ? 18.221 23.557 11.302 1.00 161.70 447 GLU A O 1
ATOM 3161 N N . HIS A 1 406 ? 20.080 22.350 10.761 1.00 161.88 448 HIS A N 1
ATOM 3162 C CA . HIS A 1 406 ? 19.715 21.110 11.456 1.00 162.35 448 HIS A CA 1
ATOM 3163 C C . HIS A 1 406 ? 20.131 21.186 12.935 1.00 164.27 448 HIS A C 1
ATOM 3164 O O . HIS A 1 406 ? 19.447 20.625 13.795 1.00 163.32 448 HIS A O 1
ATOM 3171 N N . LEU A 1 407 ? 21.228 21.931 13.219 1.00 159.70 449 LEU A N 1
ATOM 3172 C CA . LEU A 1 407 ? 21.755 22.182 14.563 1.00 157.43 449 LEU A CA 1
ATOM 3173 C C . LEU A 1 407 ? 21.279 23.545 15.087 1.00 158.01 449 LEU A C 1
ATOM 3174 O O . LEU A 1 407 ? 21.031 23.680 16.284 1.00 155.95 449 LEU A O 1
ATOM 3179 N N . HIS A 1 408 ? 21.110 24.536 14.173 1.00 153.80 450 HIS A N 1
ATOM 3180 C CA . HIS A 1 408 ? 20.603 25.884 14.456 1.00 151.22 450 HIS A CA 1
ATOM 3181 C C . HIS A 1 408 ? 19.172 25.790 15.000 1.00 153.21 450 HIS A C 1
ATOM 3182 O O . HIS A 1 408 ? 18.755 26.632 15.796 1.00 150.49 450 HIS A O 1
ATOM 3189 N N . MET A 1 409 ? 18.424 24.757 14.561 1.00 150.93 451 MET A N 1
ATOM 3190 C CA . MET A 1 409 ? 17.057 24.466 15.001 1.00 149.98 451 MET A CA 1
ATOM 3191 C C . MET A 1 409 ? 17.079 23.910 16.433 1.00 151.82 451 MET A C 1
ATOM 3192 O O . MET A 1 409 ? 16.084 24.015 17.153 1.00 150.32 451 MET A O 1
ATOM 3197 N N . PHE A 1 410 ? 18.216 23.313 16.842 1.00 148.05 452 PHE A N 1
ATOM 3198 C CA . PHE A 1 410 ? 18.365 22.751 18.181 1.00 146.56 452 PHE A CA 1
ATOM 3199 C C . PHE A 1 410 ? 18.794 23.774 19.232 1.00 145.52 452 PHE A C 1
ATOM 3200 O O . PHE A 1 410 ? 18.326 23.689 20.365 1.00 143.65 452 PHE A O 1
ATOM 3208 N N . THR A 1 411 ? 19.663 24.741 18.861 1.00 139.99 453 THR A N 1
ATOM 3209 C CA . THR A 1 411 ? 20.127 25.790 19.777 1.00 137.14 453 THR A CA 1
ATOM 3210 C C . THR A 1 411 ? 18.997 26.756 20.149 1.00 139.29 453 THR A C 1
ATOM 3211 O O . THR A 1 411 ? 19.050 27.361 21.222 1.00 137.43 453 THR A O 1
ATOM 3215 N N . ILE A 1 412 ? 17.973 26.891 19.272 1.00 136.14 454 ILE A N 1
ATOM 3216 C CA . ILE A 1 412 ? 16.786 27.710 19.542 1.00 134.79 454 ILE A CA 1
ATOM 3217 C C . ILE A 1 412 ? 15.829 26.923 20.439 1.00 138.10 454 ILE A C 1
ATOM 3218 O O . ILE A 1 412 ? 15.138 27.524 21.262 1.00 136.45 454 ILE A O 1
ATOM 3223 N N . TRP A 1 413 ? 15.805 25.577 20.285 1.00 135.83 455 TRP A N 1
ATOM 3224 C CA . TRP A 1 413 ? 14.979 24.674 21.086 1.00 135.75 455 TRP A CA 1
ATOM 3225 C C . TRP A 1 413 ? 15.604 24.371 22.437 1.00 136.19 455 TRP A C 1
ATOM 3226 O O . TRP A 1 413 ? 14.877 24.056 23.377 1.00 135.48 455 TRP A O 1
ATOM 3237 N N . LEU A 1 414 ? 16.943 24.512 22.551 1.00 130.64 456 LEU A N 1
ATOM 3238 C CA . LEU A 1 414 ? 17.669 24.335 23.810 1.00 128.64 456 LEU A CA 1
ATOM 3239 C C . LEU A 1 414 ? 17.363 25.512 24.733 1.00 128.55 456 LEU A C 1
ATOM 3240 O O . LEU A 1 414 ? 17.313 25.343 25.946 1.00 127.38 456 LEU A O 1
ATOM 3245 N N . GLY A 1 415 ? 17.140 26.681 24.138 1.00 122.87 457 GLY A N 1
ATOM 3246 C CA . GLY A 1 415 ? 16.730 27.885 24.843 1.00 120.22 457 GLY A CA 1
ATOM 3247 C C . GLY A 1 415 ? 15.289 27.746 25.294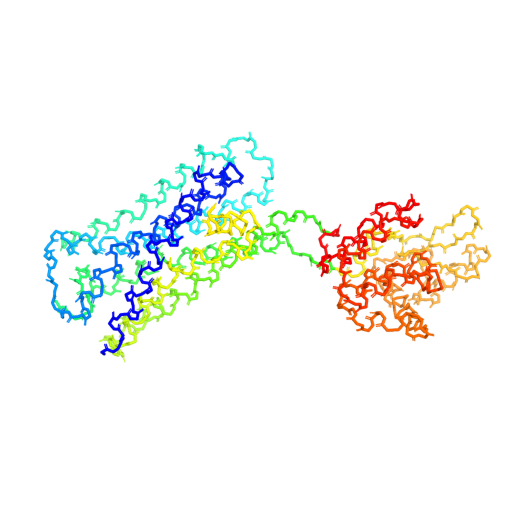 1.00 122.37 457 GLY A C 1
ATOM 3248 O O . GLY A 1 415 ? 14.913 28.269 26.344 1.00 120.58 457 GLY A O 1
ATOM 3249 N N . TYR A 1 416 ? 14.476 27.007 24.507 1.00 119.89 458 TYR A N 1
ATOM 3250 C CA . TYR A 1 416 ? 13.080 26.699 24.823 1.00 120.08 458 TYR A CA 1
ATOM 3251 C C . TYR A 1 416 ? 13.044 25.589 25.891 1.00 122.39 458 TYR A C 1
ATOM 3252 O O . TYR A 1 416 ? 12.014 25.398 26.538 1.00 121.83 458 TYR A O 1
ATOM 3261 N N . ILE A 1 417 ? 14.173 24.859 26.065 1.00 118.38 459 ILE A N 1
ATOM 3262 C CA . ILE A 1 417 ? 14.346 23.804 27.070 1.00 118.26 459 ILE A CA 1
ATOM 3263 C C . ILE A 1 417 ? 14.433 24.437 28.478 1.00 119.49 459 ILE A C 1
ATOM 3264 O O . ILE A 1 417 ? 13.895 23.863 29.424 1.00 119.45 459 ILE A O 1
ATOM 3269 N N . ASN A 1 418 ? 15.042 25.649 28.594 1.00 113.36 460 ASN A N 1
ATOM 3270 C CA . ASN A 1 418 ? 15.152 26.428 29.838 1.00 110.79 460 ASN A CA 1
ATOM 3271 C C . ASN A 1 418 ? 13.759 26.770 30.369 1.00 113.55 460 ASN A C 1
ATOM 3272 O O . ASN A 1 418 ? 13.562 26.812 31.580 1.00 112.55 460 ASN A O 1
ATOM 3277 N N . SER A 1 419 ? 12.804 27.019 29.458 1.00 110.34 461 SER A N 1
ATOM 3278 C CA . SER A 1 419 ? 11.410 27.326 29.761 1.00 110.22 461 SER A CA 1
ATOM 3279 C C . SER A 1 419 ? 10.697 26.115 30.384 1.00 114.06 461 SER A C 1
ATOM 3280 O O . SER A 1 419 ? 9.761 26.281 31.168 1.00 113.42 461 SER A O 1
ATOM 3283 N N . THR A 1 420 ? 11.151 24.906 30.026 1.00 111.08 462 THR A N 1
ATOM 3284 C CA . THR A 1 420 ? 10.638 23.632 30.529 1.00 111.88 462 THR A CA 1
ATOM 3285 C C . THR A 1 420 ? 11.431 23.233 31.789 1.00 114.44 462 THR A C 1
ATOM 3286 O O . THR A 1 420 ? 10.875 22.600 32.690 1.00 114.83 462 THR A O 1
ATOM 3290 N N . LEU A 1 421 ? 12.731 23.605 31.835 1.00 108.94 463 LEU A N 1
ATOM 3291 C CA . LEU A 1 421 ? 13.670 23.279 32.909 1.00 107.53 463 LEU A CA 1
ATOM 3292 C C . LEU A 1 421 ? 13.510 24.074 34.205 1.00 109.05 463 LEU A C 1
ATOM 3293 O O . LEU A 1 421 ? 13.639 23.481 35.272 1.00 108.27 463 LEU A O 1
ATOM 3298 N N . ASN A 1 422 ? 13.240 25.393 34.131 1.00 104.51 464 ASN A N 1
ATOM 3299 C CA . ASN A 1 422 ? 13.060 26.237 35.325 1.00 103.02 464 ASN A CA 1
ATOM 3300 C C . ASN A 1 422 ? 11.946 25.790 36.295 1.00 107.99 464 ASN A C 1
ATOM 3301 O O . ASN A 1 422 ? 12.243 25.711 37.489 1.00 106.70 464 ASN A O 1
ATOM 3306 N N . PRO A 1 423 ? 10.714 25.405 35.848 1.00 106.68 465 PRO A N 1
ATOM 3307 C CA . PRO A 1 423 ? 9.702 24.931 36.824 1.00 107.50 465 PRO A CA 1
ATOM 3308 C C . PRO A 1 423 ? 10.113 23.674 37.607 1.00 112.20 465 PRO A C 1
ATOM 3309 O O . PRO A 1 423 ? 9.587 23.423 38.692 1.00 111.54 465 PRO A O 1
ATOM 3313 N N . LEU A 1 424 ? 11.079 22.914 37.059 1.00 110.17 466 LEU A N 1
ATOM 3314 C CA . LEU A 1 424 ? 11.658 21.702 37.630 1.00 111.32 466 LEU A CA 1
ATOM 3315 C C . LEU A 1 424 ? 12.748 22.062 38.662 1.00 115.55 466 LEU A C 1
ATOM 3316 O O . LEU A 1 424 ? 12.980 21.278 39.583 1.00 115.86 466 LEU A O 1
ATOM 3321 N N . ILE A 1 425 ? 13.410 23.236 38.509 1.00 111.63 467 ILE A N 1
ATOM 3322 C CA . ILE A 1 425 ? 14.488 23.707 39.397 1.00 110.48 467 ILE A CA 1
ATOM 3323 C C . ILE A 1 425 ? 13.990 24.095 40.790 1.00 115.84 467 ILE A C 1
ATOM 3324 O O . ILE A 1 425 ? 14.580 23.647 41.773 1.00 115.53 467 ILE A O 1
ATOM 3329 N N . TYR A 1 426 ? 12.909 24.907 40.872 1.00 113.90 468 TYR A N 1
ATOM 3330 C CA . TYR A 1 426 ? 12.311 25.404 42.127 1.00 114.20 468 TYR A CA 1
ATOM 3331 C C . TYR A 1 426 ? 12.131 24.373 43.276 1.00 120.76 468 TYR A C 1
ATOM 3332 O O . TYR A 1 426 ? 12.625 24.658 44.368 1.00 119.02 468 TYR A O 1
ATOM 3341 N N . PRO A 1 427 ? 11.508 23.173 43.084 1.00 121.04 469 PRO A N 1
ATOM 3342 C CA . PRO A 1 427 ? 11.394 22.226 44.214 1.00 122.37 469 PRO A CA 1
ATOM 3343 C C . PRO A 1 427 ? 12.708 21.579 44.685 1.00 126.90 469 PRO A C 1
ATOM 3344 O O . PRO A 1 427 ? 12.826 21.275 45.875 1.00 126.59 469 PRO A O 1
ATOM 3348 N N . LEU A 1 428 ? 13.687 21.372 43.765 1.00 123.76 470 LEU A N 1
ATOM 3349 C CA . LEU A 1 428 ? 14.997 20.760 44.051 1.00 123.79 470 LEU A CA 1
ATOM 3350 C C . LEU A 1 428 ? 15.799 21.547 45.091 1.00 126.56 470 LEU A C 1
ATOM 3351 O O . LEU A 1 428 ? 16.529 20.945 45.883 1.00 126.53 470 LEU A O 1
ATOM 3356 N N . CYS A 1 429 ? 15.671 22.887 45.069 1.00 121.90 471 CYS A N 1
ATOM 3357 C CA . CYS A 1 429 ? 16.396 23.794 45.957 1.00 120.22 471 CYS A CA 1
ATOM 3358 C C . CYS A 1 429 ? 15.523 24.364 47.066 1.00 122.63 471 CYS A C 1
ATOM 3359 O O . CYS A 1 429 ? 15.987 24.467 48.201 1.00 121.42 471 CYS A O 1
ATOM 3362 N N . ASN A 1 430 ? 14.271 24.742 46.744 1.00 119.21 472 ASN A N 1
ATOM 3363 C CA . ASN A 1 430 ? 13.336 25.307 47.718 1.00 118.92 472 ASN A CA 1
ATOM 3364 C C . ASN A 1 430 ? 12.479 24.224 48.386 1.00 124.38 472 ASN A C 1
ATOM 3365 O O . ASN A 1 430 ? 11.886 23.386 47.700 1.00 125.28 472 ASN A O 1
ATOM 3370 N N . GLU A 1 431 ? 12.430 24.255 49.736 1.00 120.42 473 GLU A N 1
ATOM 3371 C CA . GLU A 1 431 ? 11.695 23.318 50.594 1.00 121.23 473 GLU A CA 1
ATOM 3372 C C . GLU A 1 431 ? 10.176 23.520 50.514 1.00 124.85 473 GLU A C 1
ATOM 3373 O O . GLU A 1 431 ? 9.451 22.547 50.303 1.00 125.83 473 GLU A O 1
ATOM 3379 N N . ASN A 1 432 ? 9.703 24.779 50.682 1.00 120.20 474 ASN A N 1
ATOM 3380 C CA . ASN A 1 432 ? 8.288 25.170 50.633 1.00 121.15 474 ASN A CA 1
ATOM 3381 C C . ASN A 1 432 ? 7.619 24.809 49.304 1.00 126.79 474 ASN A C 1
ATOM 3382 O O . ASN A 1 432 ? 6.427 24.504 49.290 1.00 128.72 474 ASN A O 1
ATOM 3387 N N . PHE A 1 433 ? 8.388 24.853 48.196 1.00 122.12 475 PHE A N 1
ATOM 3388 C CA . PHE A 1 433 ? 7.932 24.502 46.850 1.00 122.47 475 PHE A CA 1
ATOM 3389 C C . PHE A 1 433 ? 7.815 22.984 46.711 1.00 127.70 475 PHE A C 1
ATOM 3390 O O . PHE A 1 433 ? 6.820 22.507 46.170 1.00 128.72 475 PHE A O 1
ATOM 3398 N N . LYS A 1 434 ? 8.830 22.236 47.212 1.00 124.28 476 LYS A N 1
ATOM 3399 C CA . LYS A 1 434 ? 8.939 20.770 47.179 1.00 126.06 476 LYS A CA 1
ATOM 3400 C C . LYS A 1 434 ? 7.713 20.051 47.775 1.00 133.62 476 LYS A C 1
ATOM 3401 O O . LYS A 1 434 ? 7.286 19.028 47.232 1.00 135.21 476 LYS A O 1
ATOM 3407 N N . LYS A 1 435 ? 7.155 20.594 48.879 1.00 130.87 477 LYS A N 1
ATOM 3408 C CA . LYS A 1 435 ? 5.985 20.058 49.589 1.00 133.16 477 LYS A CA 1
ATOM 3409 C C . LYS A 1 435 ? 4.668 20.467 48.911 1.00 140.27 477 LYS A C 1
ATOM 3410 O O . LYS A 1 435 ? 3.754 19.646 48.834 1.00 142.16 477 LYS A O 1
ATOM 3416 N N . THR A 1 436 ? 4.577 21.732 48.430 1.00 137.20 478 THR A N 1
ATOM 3417 C CA . THR A 1 436 ? 3.403 22.288 47.737 1.00 138.99 478 THR A CA 1
ATOM 3418 C C . THR A 1 436 ? 3.197 21.586 46.378 1.00 145.75 478 THR A C 1
ATOM 3419 O O . THR A 1 436 ? 2.054 21.374 45.968 1.00 147.47 478 THR A O 1
ATOM 3423 N N . PHE A 1 437 ? 4.306 21.204 45.707 1.00 142.53 479 PHE A N 1
ATOM 3424 C CA . PHE A 1 437 ? 4.297 20.483 44.431 1.00 144.22 479 PHE A CA 1
ATOM 3425 C C . PHE A 1 437 ? 3.893 19.020 44.640 1.00 152.09 479 PHE A C 1
ATOM 3426 O O . PHE A 1 437 ? 3.204 18.457 43.790 1.00 153.95 479 PHE A O 1
ATOM 3434 N N . LYS A 1 438 ? 4.313 18.414 45.774 1.00 149.48 480 LYS A N 1
ATOM 3435 C CA . LYS A 1 438 ? 3.981 17.035 46.145 1.00 152.33 480 LYS A CA 1
ATOM 3436 C C . LYS A 1 438 ? 2.506 16.926 46.569 1.00 159.38 480 LYS A C 1
ATOM 3437 O O . LYS A 1 438 ? 1.816 16.002 46.134 1.00 161.76 480 LYS A O 1
ATOM 3443 N N . ARG A 1 439 ? 2.029 17.878 47.406 1.00 155.58 481 ARG A N 1
ATOM 3444 C CA . ARG A 1 439 ? 0.656 17.919 47.920 1.00 157.91 481 ARG A CA 1
ATOM 3445 C C . ARG A 1 439 ? -0.408 18.163 46.851 1.00 163.40 481 ARG A C 1
ATOM 3446 O O . ARG A 1 439 ? -1.513 17.630 46.977 1.00 165.55 481 ARG A O 1
ATOM 3448 N N . ILE A 1 440 ? -0.075 18.947 45.800 1.00 158.93 482 ILE A N 1
ATOM 3449 C CA . ILE A 1 440 ? -0.976 19.256 44.679 1.00 160.57 482 ILE A CA 1
ATOM 3450 C C . ILE A 1 440 ? -1.091 18.094 43.666 1.00 167.73 482 ILE A C 1
ATOM 3451 O O . ILE A 1 440 ? -2.131 17.962 43.011 1.00 169.88 482 ILE A O 1
ATOM 3456 N N . LEU A 1 441 ? -0.025 17.263 43.544 1.00 164.26 483 LEU A N 1
ATOM 3457 C CA . LEU A 1 441 ? 0.008 16.102 42.647 1.00 166.49 483 LEU A CA 1
ATOM 3458 C C . LEU A 1 441 ? -0.868 14.969 43.192 1.00 173.31 483 LEU A C 1
ATOM 3459 O O . LEU A 1 441 ? -1.587 14.323 42.423 1.00 175.70 483 LEU A O 1
ATOM 3464 N N . HIS A 1 442 ? -0.840 14.767 44.526 1.00 169.19 484 HIS A N 1
ATOM 3465 C CA . HIS A 1 442 ? -1.636 13.755 45.223 1.00 172.17 484 HIS A CA 1
ATOM 3466 C C . HIS A 1 442 ? -2.966 14.356 45.726 1.00 175.98 484 HIS A C 1
ATOM 3467 O O . HIS A 1 442 ? -3.608 13.817 46.634 1.00 177.90 484 HIS A O 1
ATOM 3474 N N . ILE A 1 443 ? -3.379 15.468 45.068 1.00 170.33 485 ILE A N 1
ATOM 3475 C CA . ILE A 1 443 ? -4.599 16.269 45.243 1.00 178.37 485 ILE A CA 1
ATOM 3476 C C . ILE A 1 443 ? -4.946 16.607 46.705 1.00 175.36 485 ILE A C 1
ATOM 3477 O O . ILE A 1 443 ? -4.548 17.656 47.209 1.00 117.73 485 ILE A O 1
#

Nearest PDB structures (foldseek):
  3rze-assembly1_A  TM=1.002E+00  e=5.763E-58  Homo sapiens
  5d5a-assembly1_A  TM=5.996E-01  e=7.224E-35  Homo sapiens
  6ps6-assembly1_A  TM=5.791E-01  e=1.083E-35  Homo sapiens
  3pds-assembly1_A  TM=6.012E-01  e=3.298E-34  Homo sapiens
  3pbl-assembly1_A  TM=5.719E-01  e=2.353E-34  Homo sapiens

InterPro domains:
  IPR000276 G protein-coupled receptor, rhodopsin-like [PF00001] (45-468)
  IPR000276 G protein-coupled receptor, rhodopsin-like [PR00237] (29-53)
  IPR000276 G protein-coupled receptor, rhodopsin-like [PR00237] (62-83)
  IPR000276 G protein-coupled receptor, rhodopsin-like [PR00237] (107-129)
  IPR000276 G protein-coupled receptor, rhodopsin-like [PR00237] (143-164)
  IPR000276 G protein-coupled receptor, rhodopsin-like [PR00237] (191-214)
  IPR000276 G protein-coupled receptor, rhodopsin-like [PR00237] (413-437)
  IPR000276 G protein-coupled receptor, rhodopsin-like [PR00237] (450-476)
  IPR000276 G protein-coupled receptor, rhodopsin-like [PS00237] (113-129)
  IPR000276 G protein-coupled receptor, rhodopsin-like [SM01381] (40-483)
  IPR000921 Histamine H1 receptor [PR00530] (155-168)
  IPR000921 Histamine H1 receptor [PR00530] (180-198)
  IPR000921 Histamine H1 receptor [PR00530] (220-238)
  IPR000921 Histamine H1 receptor [PR00530] (249-266)
  IPR000921 Histamine H1 receptor [PR00530] (348-361)
  IPR000921 Histamine H1 receptor [PR00530] (377-391)
  IPR000921 Histamine H1 receptor [PR00530] (391-408)
  IPR000921 Histamine H1 receptor [PR00530] (434-445)
  IPR000921 Histamine H1 receptor [PR00530] (469-483)
  IPR017452 GPCR, rhodopsin-like, 7TM [PS50262] (44-468)

Foldseek 3Di:
DVCLCVLVVLLVLLLVLLVLLLCLCVVDPVNVFLLCVLVNLLSVLLNLLSPQLSVQLSCCVVPQDHPQDDPSLLVSLLSLQLSLLSNLQSLLLSLVCLLVCLVDVPVVVCCRDCVNSVVSSVVSSVVSNCLSVQSPDLVVDDRQGSDSSCPVPLVVLVVCLCVRPVVSLVVSVVSLVVLCVSFDDFDALLLLLCVVQNAAQFWDQDPVGWTAHGSGDTQPPQNDVVSSQVSLCVQQVHNQVRGHDNVSSVVSVVVVLVVLVVQQCVDDLRVLLLVQDDRQLNSLLSSVCVVQNSVRSSVLRPLSVCSSVVVLVVSLVSLCVDPVCVVVVLSSNQSSVCSNPVGNVSSGPPVVSVLVSVLSVLLSVQQCVQQVVLSVVSVVCSPPVDPDDVPVNVVSSVSNSSSSSVSSVSCLVRDPSSVVSVVVVVVD

Organism: Homo sapiens (NCBI:txid9606)

B-factor: mean 89.2, std 50.21, range [7.01, 209.66]

Sequence (428 aa):
MPLVVVLSTICLVTVGLNLLVLYAVRSERKLHTVGNLYIVSLSVADLIVGAVVMPMNILYLLMSKWSLGRPLCLFWLSMDYVASTASIFSVFILCIDRYRSVQQPLRYLKYRTKTRASATILGAWFLSFLWVIPILGWNHRREDKCETDFYDVTWFKVMTAIINFYLPTLLMLWFYAKIYKAVRQHCNIFEMLRIDEGLRLKIYKDTEGYYTIGIGHLLTKSPSLNAAKSELDKAIGRNTNGVITKDEAEKLFNQDVDAAVRGILRNAKLKPVYDSLDAVRRAALINMVFQMGETGVAGFTNSLRMLQQKRWDEAAVNLAKSRWYNQTPNRAKRVITTFRTGTWDAYLHMNRERKAAKQLGFIMAAFILCWIPYFIFFMVIAFCKNCCNEHLHMFTIWLGYINSTLNPLIYPLCNENFKKTFKRILHI

Radius of gyration: 29.96 Å; Cα contacts (8 Å, |Δi|>4): 480; chains: 1; bounding box: 64×55×87 Å